Protein AF-0000000069127346 (afdb_homodimer)

Structure (mmCIF, N/CA/C/O backbone):
data_AF-0000000069127346-model_v1
#
loop_
_entity.id
_entity.type
_entity.pdbx_description
1 polymer Zgc:112496
#
loop_
_atom_site.group_PDB
_atom_site.id
_atom_site.type_symbol
_atom_site.label_atom_id
_atom_site.label_alt_id
_atom_site.label_comp_id
_atom_site.label_asym_id
_atom_site.label_entity_id
_atom_site.label_seq_id
_atom_site.pdbx_PDB_ins_code
_atom_site.Cartn_x
_atom_site.Cartn_y
_atom_site.Cartn_z
_atom_site.occupancy
_atom_site.B_iso_or_equiv
_atom_site.auth_seq_id
_atom_site.auth_comp_id
_atom_site.auth_asym_id
_atom_site.auth_atom_id
_atom_site.pdbx_PDB_model_num
ATOM 1 N N . MET A 1 1 ? 21.656 -9.945 -5.523 1 47.41 1 MET A N 1
ATOM 2 C CA . MET A 1 1 ? 21.469 -11.375 -5.758 1 47.41 1 MET A CA 1
ATOM 3 C C . MET A 1 1 ? 20.938 -11.625 -7.16 1 47.41 1 MET A C 1
ATOM 5 O O . MET A 1 1 ? 20.266 -10.773 -7.734 1 47.41 1 MET A O 1
ATOM 9 N N . SER A 1 2 ? 21.547 -12.586 -7.918 1 61.97 2 SER A N 1
ATOM 10 C CA . SER A 1 2 ? 21.156 -12.969 -9.273 1 61.97 2 SER A CA 1
ATOM 11 C C . SER A 1 2 ? 19.672 -13.289 -9.352 1 61.97 2 SER A C 1
ATOM 13 O O . SER A 1 2 ? 19.078 -13.742 -8.367 1 61.97 2 SER A O 1
ATOM 15 N N . SER A 1 3 ? 18.875 -12.82 -10.391 1 85.38 3 SER A N 1
ATOM 16 C CA . SER A 1 3 ? 17.438 -12.984 -10.609 1 85.38 3 SER A CA 1
ATOM 17 C C . SER A 1 3 ? 17.078 -14.453 -10.742 1 85.38 3 SER A C 1
ATOM 19 O O . SER A 1 3 ? 17.734 -15.203 -11.469 1 85.38 3 SER A O 1
ATOM 21 N N . LEU A 1 4 ? 16.328 -15.016 -9.828 1 92.06 4 LEU A N 1
ATOM 22 C CA . LEU A 1 4 ? 15.844 -16.391 -9.922 1 92.06 4 LEU A CA 1
ATOM 23 C C . LEU A 1 4 ? 15.242 -16.672 -11.289 1 92.06 4 LEU A C 1
ATOM 25 O O . LEU A 1 4 ? 15.398 -17.766 -11.836 1 92.06 4 LEU A O 1
ATOM 29 N N . PHE A 1 5 ? 14.703 -15.727 -11.891 1 94.19 5 PHE A N 1
ATOM 30 C CA . PHE A 1 5 ? 13.992 -15.914 -13.148 1 94.19 5 PHE A CA 1
ATOM 31 C C . PHE A 1 5 ? 14.961 -16.328 -14.258 1 94.19 5 PHE A C 1
ATOM 33 O O . PHE A 1 5 ? 14.594 -17.094 -15.148 1 94.19 5 PHE A O 1
ATOM 40 N N . ALA A 1 6 ? 16.172 -15.859 -14.18 1 91.12 6 ALA A N 1
ATOM 41 C CA . ALA A 1 6 ? 17.172 -16.156 -15.203 1 91.12 6 ALA A CA 1
ATOM 42 C C . ALA A 1 6 ? 17.766 -17.547 -15 1 91.12 6 ALA A C 1
ATOM 44 O O . ALA A 1 6 ? 18.453 -18.062 -15.891 1 91.12 6 ALA A O 1
ATOM 45 N N . CYS A 1 7 ? 17.516 -18.141 -13.906 1 92.44 7 CYS A N 1
ATOM 46 C CA . CYS A 1 7 ? 18.094 -19.438 -13.57 1 92.44 7 CYS A CA 1
ATOM 47 C C . CYS A 1 7 ? 17.344 -20.562 -14.281 1 92.44 7 CYS A C 1
ATOM 49 O O . CYS A 1 7 ? 16.109 -20.656 -14.172 1 92.44 7 CYS A O 1
ATOM 51 N N . GLU A 1 8 ? 18.016 -21.391 -14.961 1 93.12 8 GLU A N 1
ATOM 52 C CA . GLU A 1 8 ? 17.406 -22.484 -15.703 1 93.12 8 GLU A CA 1
ATOM 53 C C . GLU A 1 8 ? 17.5 -23.812 -14.938 1 93.12 8 GLU A C 1
ATOM 55 O O . GLU A 1 8 ? 17 -24.828 -15.398 1 93.12 8 GLU A O 1
ATOM 60 N N . ASP A 1 9 ? 18.094 -23.828 -13.812 1 93.75 9 ASP A N 1
ATOM 61 C CA . ASP A 1 9 ? 18.297 -25.031 -13.008 1 93.75 9 ASP A CA 1
ATOM 62 C C . ASP A 1 9 ? 17.094 -25.297 -12.102 1 93.75 9 ASP A C 1
ATOM 64 O O . ASP A 1 9 ? 16.875 -24.578 -11.133 1 93.75 9 ASP A O 1
ATOM 68 N N . PRO A 1 10 ? 16.391 -26.406 -12.336 1 96.25 10 PRO A N 1
ATOM 69 C CA . PRO A 1 10 ? 15.211 -26.703 -11.516 1 96.25 10 PRO A CA 1
ATOM 70 C C . PRO A 1 10 ? 15.547 -26.922 -10.047 1 96.25 10 PRO A C 1
ATOM 72 O O . PRO A 1 10 ? 14.727 -26.641 -9.172 1 96.25 10 PRO A O 1
ATOM 75 N N . ASP A 1 11 ? 16.781 -27.344 -9.82 1 95.06 11 ASP A N 1
ATOM 76 C CA . ASP A 1 11 ? 17.172 -27.594 -8.438 1 95.06 11 ASP A CA 1
ATOM 77 C C . ASP A 1 11 ? 17.172 -26.297 -7.629 1 95.06 11 ASP A C 1
ATOM 79 O O . ASP A 1 11 ? 16.797 -26.297 -6.457 1 95.06 11 ASP A O 1
ATOM 83 N N . ARG A 1 12 ? 17.672 -25.25 -8.227 1 94.31 12 ARG A N 1
ATOM 84 C CA . ARG A 1 12 ? 17.656 -23.969 -7.551 1 94.31 12 ARG A CA 1
ATOM 85 C C . ARG A 1 12 ? 16.234 -23.5 -7.277 1 94.31 12 ARG A C 1
ATOM 87 O O . ARG A 1 12 ? 15.922 -23.016 -6.188 1 94.31 12 ARG A O 1
ATOM 94 N N . TRP A 1 13 ? 15.336 -23.672 -8.211 1 96.5 13 TRP A N 1
ATOM 95 C CA . TRP A 1 13 ? 13.938 -23.312 -8.047 1 96.5 13 TRP A CA 1
ATOM 96 C C . TRP A 1 13 ? 13.289 -24.125 -6.93 1 96.5 13 TRP A C 1
ATOM 98 O O . TRP A 1 13 ? 12.539 -23.594 -6.113 1 96.5 13 TRP A O 1
ATOM 108 N N . ARG A 1 14 ? 13.586 -25.359 -6.918 1 96.31 14 ARG A N 1
ATOM 109 C CA . ARG A 1 14 ? 13.008 -26.234 -5.91 1 96.31 14 ARG A CA 1
ATOM 110 C C . ARG A 1 14 ? 13.484 -25.859 -4.512 1 96.31 14 ARG A C 1
ATOM 112 O O . ARG A 1 14 ? 12.711 -25.922 -3.549 1 96.31 14 ARG A O 1
ATOM 119 N N . ARG A 1 15 ? 14.742 -25.5 -4.371 1 93.88 15 ARG A N 1
ATOM 120 C CA . ARG A 1 15 ? 15.266 -25.062 -3.084 1 93.88 15 ARG A CA 1
ATOM 121 C C . ARG A 1 15 ? 14.523 -23.828 -2.594 1 93.88 15 ARG A C 1
ATOM 123 O O . ARG A 1 15 ? 14.195 -23.719 -1.41 1 93.88 15 ARG A O 1
ATOM 130 N N . VAL A 1 16 ? 14.281 -22.922 -3.498 1 94.88 16 VAL A N 1
ATOM 131 C CA . VAL A 1 16 ? 13.547 -21.703 -3.148 1 94.88 16 VAL A CA 1
ATOM 132 C C . VAL A 1 16 ? 12.125 -22.062 -2.746 1 94.88 16 VAL A C 1
ATOM 134 O O . VAL A 1 16 ? 11.602 -21.547 -1.75 1 94.88 16 VAL A O 1
ATOM 137 N N . TYR A 1 17 ? 11.484 -22.922 -3.545 1 95.94 17 TYR A N 1
ATOM 138 C CA . TYR A 1 17 ? 10.117 -23.359 -3.256 1 95.94 17 TYR A CA 1
ATOM 139 C C . TYR A 1 17 ? 10.023 -23.969 -1.863 1 95.94 17 TYR A C 1
ATOM 141 O O . TYR A 1 17 ? 9.062 -23.719 -1.135 1 95.94 17 TYR A O 1
ATOM 149 N N . ASP A 1 18 ? 11.039 -24.719 -1.495 1 94.31 18 ASP A N 1
ATOM 150 C CA . ASP A 1 18 ? 11.055 -25.422 -0.214 1 94.31 18 ASP A CA 1
ATOM 151 C C . ASP A 1 18 ? 11.156 -24.438 0.947 1 94.31 18 ASP A C 1
ATOM 153 O O . ASP A 1 18 ? 10.781 -24.75 2.076 1 94.31 18 ASP A O 1
ATOM 157 N N . GLN A 1 19 ? 11.641 -23.281 0.628 1 93.25 19 GLN A N 1
ATOM 158 C CA . GLN A 1 19 ? 11.828 -22.266 1.674 1 93.25 19 GLN A CA 1
ATOM 159 C C . GLN A 1 19 ? 10.672 -21.281 1.689 1 93.25 19 GLN A C 1
ATOM 161 O O . GLN A 1 19 ? 10.695 -20.297 2.445 1 93.25 19 GLN A O 1
ATOM 166 N N . TYR A 1 20 ? 9.656 -21.484 0.905 1 94.5 20 TYR A N 1
ATOM 167 C CA . TYR A 1 20 ? 8.555 -20.547 0.73 1 94.5 20 TYR A CA 1
ATOM 168 C C . TYR A 1 20 ? 7.918 -20.188 2.07 1 94.5 20 TYR A C 1
ATOM 170 O O . TYR A 1 20 ? 7.773 -19.016 2.408 1 94.5 20 TYR A O 1
ATOM 178 N N . TRP A 1 21 ? 7.574 -21.203 2.855 1 92.56 21 TRP A N 1
ATOM 179 C CA . TRP A 1 21 ? 6.84 -20.969 4.098 1 92.56 21 TRP A CA 1
ATOM 180 C C . TRP A 1 21 ? 7.738 -20.312 5.141 1 92.56 21 TRP A C 1
ATOM 182 O O . TRP A 1 21 ? 7.266 -19.531 5.973 1 92.56 21 TRP A O 1
ATOM 192 N N . ASP A 1 22 ? 9.086 -20.531 5.117 1 90.44 22 ASP A N 1
ATOM 193 C CA . ASP A 1 22 ? 10.023 -19.812 5.973 1 90.44 22 ASP A CA 1
ATOM 194 C C . ASP A 1 22 ? 10.023 -18.312 5.656 1 90.44 22 ASP A C 1
ATOM 196 O O . ASP A 1 22 ? 10.086 -17.484 6.562 1 90.44 22 ASP A O 1
ATOM 200 N N . VAL A 1 23 ? 9.969 -18.078 4.387 1 90.31 23 VAL A N 1
ATOM 201 C CA . VAL A 1 23 ? 9.961 -16.688 3.951 1 90.31 23 VAL A CA 1
ATOM 202 C C . VAL A 1 23 ? 8.664 -16.016 4.387 1 90.31 23 VAL A C 1
ATOM 204 O O . VAL A 1 23 ? 8.672 -14.867 4.852 1 90.31 23 VAL A O 1
ATOM 207 N N . VAL A 1 24 ? 7.504 -16.734 4.258 1 89.44 24 VAL A N 1
ATOM 208 C CA . VAL A 1 24 ? 6.211 -16.219 4.699 1 89.44 24 VAL A CA 1
ATOM 209 C C . VAL A 1 24 ? 6.27 -15.898 6.191 1 89.44 24 VAL A C 1
ATOM 211 O O . VAL A 1 24 ? 5.789 -14.852 6.629 1 89.44 24 VAL A O 1
ATOM 214 N N . GLU A 1 25 ? 6.828 -16.781 6.934 1 85.25 25 GLU A N 1
ATOM 215 C CA . GLU A 1 25 ? 6.949 -16.594 8.375 1 85.25 25 GLU A CA 1
ATOM 216 C C . GLU A 1 25 ? 7.805 -15.367 8.695 1 85.25 25 GLU A C 1
ATOM 218 O O . GLU A 1 25 ? 7.469 -14.586 9.586 1 85.25 25 GLU A O 1
ATOM 223 N N . ALA A 1 26 ? 8.938 -15.258 8.047 1 84.25 26 ALA A N 1
ATOM 224 C CA . ALA A 1 26 ? 9.828 -14.125 8.273 1 84.25 26 ALA A CA 1
ATOM 225 C C . ALA A 1 26 ? 9.125 -12.805 7.941 1 84.25 26 ALA A C 1
ATOM 227 O O . ALA A 1 26 ? 9.25 -11.828 8.68 1 84.25 26 ALA A O 1
ATOM 228 N N . LYS A 1 27 ? 8.43 -12.812 6.844 1 82.56 27 LYS A N 1
ATOM 229 C CA . LYS A 1 27 ? 7.691 -11.617 6.453 1 82.56 27 LYS A CA 1
ATOM 230 C C . LYS A 1 27 ? 6.633 -11.258 7.492 1 82.56 27 LYS A C 1
ATOM 232 O O . LYS A 1 27 ? 6.43 -10.086 7.797 1 82.56 27 LYS A O 1
ATOM 237 N N . SER A 1 28 ? 5.91 -12.289 7.953 1 80.62 28 SER A N 1
ATOM 238 C CA . SER A 1 28 ? 4.879 -12.086 8.969 1 80.62 28 SER A CA 1
ATOM 239 C C . SER A 1 28 ? 5.461 -11.461 10.227 1 80.62 28 SER A C 1
ATOM 241 O O . SER A 1 28 ? 4.84 -10.594 10.844 1 80.62 28 SER A O 1
ATOM 243 N N . ALA A 1 29 ? 6.617 -11.875 10.594 1 77.62 29 ALA A N 1
ATOM 244 C CA . ALA A 1 29 ? 7.281 -11.352 11.789 1 77.62 29 ALA A CA 1
ATOM 245 C C . ALA A 1 29 ? 7.633 -9.875 11.625 1 77.62 29 ALA A C 1
ATOM 247 O O . ALA A 1 29 ? 7.488 -9.086 12.562 1 77.62 29 ALA A O 1
ATOM 248 N N . VAL A 1 30 ? 8.086 -9.562 10.453 1 73.94 30 VAL A N 1
ATOM 249 C CA . VAL A 1 30 ? 8.461 -8.18 10.172 1 73.94 30 VAL A CA 1
ATOM 250 C C . VAL A 1 30 ? 7.223 -7.293 10.172 1 73.94 30 VAL A C 1
ATOM 252 O O . VAL A 1 30 ? 7.25 -6.172 10.68 1 73.94 30 VAL A O 1
ATOM 255 N N . LYS A 1 31 ? 6.148 -7.73 9.539 1 71.62 31 LYS A N 1
ATOM 256 C CA . LYS A 1 31 ? 4.898 -6.973 9.492 1 71.62 31 LYS A CA 1
ATOM 257 C C . LYS A 1 31 ? 4.348 -6.73 10.891 1 71.62 31 LYS A C 1
ATOM 259 O O . LYS A 1 31 ? 3.803 -5.66 11.172 1 71.62 31 LYS A O 1
ATOM 264 N N . GLY A 1 32 ? 4.395 -7.711 11.719 1 67.38 32 GLY A N 1
ATOM 265 C CA . GLY A 1 32 ? 3.959 -7.566 13.094 1 67.38 32 GLY A CA 1
ATOM 266 C C . GLY A 1 32 ? 4.734 -6.504 13.852 1 67.38 32 GLY A C 1
ATOM 267 O O . GLY A 1 32 ? 4.152 -5.723 14.609 1 67.38 32 GLY A O 1
ATOM 268 N N . LYS A 1 33 ? 5.984 -6.418 13.594 1 66.12 33 LYS A N 1
ATOM 269 C CA . LYS A 1 33 ? 6.828 -5.441 14.273 1 66.12 33 LYS A CA 1
ATOM 270 C C . LYS A 1 33 ? 6.527 -4.023 13.797 1 66.12 33 LYS A C 1
ATOM 272 O O . LYS A 1 33 ? 6.547 -3.08 14.586 1 66.12 33 LYS A O 1
ATOM 277 N N . LYS A 1 34 ? 6.152 -3.951 12.57 1 65.81 34 LYS A N 1
ATOM 278 C CA . LYS A 1 34 ? 5.883 -2.637 11.992 1 65.81 34 LYS A CA 1
ATOM 279 C C . LYS A 1 34 ? 4.559 -2.074 12.492 1 65.81 34 LYS A C 1
ATOM 281 O O . LYS A 1 34 ? 4.414 -0.862 12.656 1 65.81 34 LYS A O 1
ATOM 286 N N . SER A 1 35 ? 3.602 -2.926 12.672 1 65.69 35 SER A N 1
ATOM 287 C CA . SER A 1 35 ? 2.303 -2.482 13.172 1 65.69 35 SER A CA 1
ATOM 288 C C . SER A 1 35 ? 2.434 -1.812 14.531 1 65.69 35 SER A C 1
ATOM 290 O O . SER A 1 35 ? 1.757 -0.82 14.812 1 65.69 35 SER A O 1
ATOM 292 N N . GLY A 1 36 ? 3.307 -2.234 15.281 1 69.56 36 GLY A N 1
ATOM 293 C CA . GLY A 1 36 ? 3.525 -1.641 16.594 1 69.56 36 GLY A CA 1
ATOM 294 C C . GLY A 1 36 ? 4.242 -0.306 16.531 1 69.56 36 GLY A C 1
ATOM 295 O O . GLY A 1 36 ? 4.266 0.439 17.516 1 69.56 36 GLY A O 1
ATOM 296 N N . LYS A 1 37 ? 4.609 0.081 15.352 1 78.31 37 LYS A N 1
ATOM 297 C CA . LYS A 1 37 ? 5.438 1.278 15.242 1 78.31 37 LYS A CA 1
ATOM 298 C C . LYS A 1 37 ? 4.609 2.48 14.797 1 78.31 37 LYS A C 1
ATOM 300 O O . LYS A 1 37 ? 5.102 3.611 14.797 1 78.31 37 LYS A O 1
ATOM 305 N N . LEU A 1 38 ? 3.381 2.287 14.531 1 83.19 38 LEU A N 1
ATOM 306 C CA . LEU A 1 38 ? 2.598 3.381 13.969 1 83.19 38 LEU A CA 1
ATOM 307 C C . LEU A 1 38 ? 2.475 4.531 14.961 1 83.19 38 LEU A C 1
ATOM 309 O O . LEU A 1 38 ? 2.738 5.684 14.617 1 83.19 38 LEU A O 1
ATOM 313 N N . GLN A 1 39 ? 2.162 4.168 16.188 1 86.31 39 GLN A N 1
ATOM 314 C CA . GLN A 1 39 ? 1.905 5.199 17.188 1 86.31 39 GLN A CA 1
ATOM 315 C C . GLN A 1 39 ? 3.166 6.008 17.484 1 86.31 39 GLN A C 1
ATOM 317 O O . GLN A 1 39 ? 3.148 7.238 17.422 1 86.31 39 GLN A O 1
ATOM 322 N N . PRO A 1 40 ? 4.289 5.395 17.781 1 89.56 40 PRO A N 1
ATOM 323 C CA . PRO A 1 40 ? 5.496 6.184 18.047 1 89.56 40 PRO A CA 1
ATOM 324 C C . PRO A 1 40 ? 5.965 6.969 16.812 1 89.56 40 PRO A C 1
ATOM 326 O O . PRO A 1 40 ? 6.445 8.094 16.953 1 89.56 40 PRO A O 1
ATOM 329 N N . LEU A 1 41 ? 5.832 6.461 15.648 1 91 41 LEU A N 1
ATOM 330 C CA . LEU A 1 41 ? 6.223 7.156 14.43 1 91 41 LEU A CA 1
ATOM 331 C C . LEU A 1 41 ? 5.312 8.352 14.172 1 91 41 LEU A C 1
ATOM 333 O O . LEU A 1 41 ? 5.777 9.406 13.727 1 91 41 LEU A O 1
ATOM 337 N N . GLU A 1 42 ? 4.031 8.062 14.445 1 91.81 42 GLU A N 1
ATOM 338 C CA . GLU A 1 42 ? 3.08 9.156 14.297 1 91.81 42 GLU A CA 1
ATOM 339 C C . GLU A 1 42 ? 3.412 10.305 15.25 1 91.81 42 GLU A C 1
ATOM 341 O O . GLU A 1 42 ? 3.393 11.477 14.852 1 91.81 42 GLU A O 1
ATOM 346 N N . LYS A 1 43 ? 3.676 10.016 16.5 1 93.06 43 LYS A N 1
ATOM 347 C CA . LYS A 1 43 ? 4.059 11.031 17.484 1 93.06 43 LYS A CA 1
ATOM 348 C C . LYS A 1 43 ? 5.348 11.734 17.078 1 93.06 43 LYS A C 1
ATOM 350 O O . LYS A 1 43 ? 5.457 12.961 17.188 1 93.06 43 LYS A O 1
ATOM 355 N N . TRP A 1 44 ? 6.301 11.023 16.656 1 95.75 44 TRP A N 1
ATOM 356 C CA . TRP A 1 44 ? 7.559 11.594 16.188 1 95.75 44 TRP A CA 1
ATOM 357 C C . TRP A 1 44 ? 7.316 12.578 15.055 1 95.75 44 TRP A C 1
ATOM 359 O O . TRP A 1 44 ? 7.793 13.719 15.102 1 95.75 44 TRP A O 1
ATOM 369 N N . TYR A 1 45 ? 6.512 12.227 14.031 1 96.25 45 TYR A N 1
ATOM 370 C CA . TYR A 1 45 ? 6.312 13.055 12.852 1 96.25 45 TYR A CA 1
ATOM 371 C C . TYR A 1 45 ? 5.512 14.305 13.195 1 96.25 45 TYR A C 1
ATOM 373 O O . TYR A 1 45 ? 5.809 15.398 12.703 1 96.25 45 TYR A O 1
ATOM 381 N N . GLN A 1 46 ? 4.504 14.062 14.031 1 94.06 46 GLN A N 1
ATOM 382 C CA . GLN A 1 46 ? 3.574 15.156 14.266 1 94.06 46 GLN A CA 1
ATOM 383 C C . GLN A 1 46 ? 4.125 16.125 15.305 1 94.06 46 GLN A C 1
ATOM 385 O O . GLN A 1 46 ? 3.75 17.297 15.328 1 94.06 46 GLN A O 1
ATOM 390 N N . GLU A 1 47 ? 5.031 15.648 16.172 1 94.44 47 GLU A N 1
ATOM 391 C CA . GLU A 1 47 ? 5.414 16.484 17.312 1 94.44 47 GLU A CA 1
ATOM 392 C C . GLU A 1 47 ? 6.926 16.672 17.375 1 94.44 47 GLU A C 1
ATOM 394 O O . GLU A 1 47 ? 7.414 17.797 17.422 1 94.44 47 GLU A O 1
ATOM 399 N N . GLN A 1 48 ? 7.695 15.68 17.281 1 95.31 48 GLN A N 1
ATOM 400 C CA . GLN A 1 48 ? 9.133 15.75 17.531 1 95.31 48 GLN A CA 1
ATOM 401 C C . GLN A 1 48 ? 9.867 16.359 16.344 1 95.31 48 GLN A C 1
ATOM 403 O O . GLN A 1 48 ? 10.727 17.234 16.531 1 95.31 48 GLN A O 1
ATOM 408 N N . LEU A 1 49 ? 9.531 15.906 15.18 1 97.12 49 LEU A N 1
ATOM 409 C CA . LEU A 1 49 ? 10.242 16.391 14 1 97.12 49 LEU A CA 1
ATOM 410 C C . LEU A 1 49 ? 10.008 17.891 13.805 1 97.12 49 LEU A C 1
ATOM 412 O O . LEU A 1 49 ? 10.961 18.641 13.578 1 97.12 49 LEU A O 1
ATOM 416 N N . PRO A 1 50 ? 8.758 18.328 13.852 1 96.06 50 PRO A N 1
ATOM 417 C CA . PRO A 1 50 ? 8.531 19.781 13.734 1 96.06 50 PRO A CA 1
ATOM 418 C C . PRO A 1 50 ? 9.305 20.578 14.781 1 96.06 50 PRO A C 1
ATOM 420 O O . PRO A 1 50 ? 9.844 21.641 14.469 1 96.06 50 PRO A O 1
ATOM 423 N N . ALA A 1 51 ? 9.336 20.078 15.984 1 95.81 51 ALA A N 1
ATOM 424 C CA . ALA A 1 51 ? 10.07 20.75 17.047 1 95.81 51 ALA A CA 1
ATOM 425 C C . ALA A 1 51 ? 11.555 20.812 16.734 1 95.81 51 ALA A C 1
ATOM 427 O O . ALA A 1 51 ? 12.203 21.828 16.984 1 95.81 51 ALA A O 1
ATOM 428 N N . LEU A 1 52 ? 12.109 19.766 16.203 1 95.19 52 LEU A N 1
ATOM 429 C CA . LEU A 1 52 ? 13.516 19.703 15.82 1 95.19 52 LEU A CA 1
ATOM 430 C C . LEU A 1 52 ? 13.82 20.703 14.711 1 95.19 52 LEU A C 1
ATOM 432 O O . LEU A 1 52 ? 14.797 21.469 14.805 1 95.19 52 LEU A O 1
ATOM 436 N N . ILE A 1 53 ? 12.984 20.75 13.711 1 95.88 53 ILE A N 1
ATOM 437 C CA . ILE A 1 53 ? 13.188 21.641 12.578 1 95.88 53 ILE A CA 1
ATOM 438 C C . ILE A 1 53 ? 13.102 23.094 13.047 1 95.88 53 ILE A C 1
ATOM 440 O O . ILE A 1 53 ? 13.93 23.922 12.664 1 95.88 53 ILE A O 1
ATOM 444 N N . SER A 1 54 ? 12.148 23.375 13.922 1 94.94 54 SER A N 1
ATOM 445 C CA . SER A 1 54 ? 11.93 24.734 14.406 1 94.94 54 SER A CA 1
ATOM 446 C C . SER A 1 54 ? 13.047 25.188 15.336 1 94.94 54 SER A C 1
ATOM 448 O O . SER A 1 54 ? 13.266 26.375 15.516 1 94.94 54 SER A O 1
ATOM 450 N N . SER A 1 55 ? 13.734 24.312 15.977 1 96.25 55 SER A N 1
ATOM 451 C CA . SER A 1 55 ? 14.797 24.656 16.922 1 96.25 55 SER A CA 1
ATOM 452 C C . SER A 1 55 ? 16.078 25.047 16.188 1 96.25 55 SER A C 1
ATOM 454 O O . SER A 1 55 ? 16.984 25.641 16.797 1 96.25 55 SER A O 1
ATOM 456 N N . ARG A 1 56 ? 16.109 24.828 14.953 1 95.56 56 ARG A N 1
ATOM 457 C CA . ARG A 1 56 ? 17.297 25.156 14.164 1 95.56 56 ARG A CA 1
ATOM 458 C C . ARG A 1 56 ? 17.25 26.609 13.703 1 95.56 56 ARG A C 1
ATOM 460 O O . ARG A 1 56 ? 16.188 27.203 13.594 1 95.56 56 ARG A O 1
ATOM 467 N N . SER A 1 57 ? 18.484 27.156 13.438 1 95.31 57 SER A N 1
ATOM 468 C CA . SER A 1 57 ? 18.562 28.516 12.922 1 95.31 57 SER A CA 1
ATOM 469 C C . SER A 1 57 ? 17.891 28.641 11.555 1 95.31 57 SER A C 1
ATOM 471 O O . SER A 1 57 ? 17.234 29.641 11.273 1 95.31 57 SER A O 1
ATOM 473 N N . GLU A 1 58 ? 18.188 27.594 10.789 1 95.56 58 GLU A N 1
ATOM 474 C CA . GLU A 1 58 ? 17.5 27.438 9.5 1 95.56 58 GLU A CA 1
ATOM 475 C C . GLU A 1 58 ? 16.766 26.109 9.422 1 95.56 58 GLU A C 1
ATOM 477 O O . GLU A 1 58 ? 17.25 25.094 9.922 1 95.56 58 GLU A O 1
ATOM 482 N N . ARG A 1 59 ? 15.664 26.234 8.75 1 95.62 59 ARG A N 1
ATOM 483 C CA . ARG A 1 59 ? 14.883 25 8.641 1 95.62 59 ARG A CA 1
ATOM 484 C C . ARG A 1 59 ? 15.492 24.047 7.621 1 95.62 59 ARG A C 1
ATOM 486 O O . ARG A 1 59 ? 15.836 24.469 6.512 1 95.62 59 ARG A O 1
ATOM 493 N N . TYR A 1 60 ? 15.656 22.844 7.949 1 97.12 60 TYR A N 1
ATOM 494 C CA . TYR A 1 60 ? 16.047 21.734 7.082 1 97.12 60 TYR A CA 1
ATOM 495 C C . TYR A 1 60 ? 15.797 20.406 7.77 1 97.12 60 TYR A C 1
ATOM 497 O O . TYR A 1 60 ? 15.469 20.359 8.953 1 97.12 60 TYR A O 1
ATOM 505 N N . VAL A 1 61 ? 15.906 19.266 7.051 1 97.56 61 VAL A N 1
ATOM 506 C CA . VAL A 1 61 ? 15.875 17.938 7.637 1 97.56 61 VAL A CA 1
ATOM 507 C C . VAL A 1 61 ? 17.203 17.219 7.375 1 97.56 61 VAL A C 1
ATOM 509 O O . VAL A 1 61 ? 17.844 17.453 6.348 1 97.56 61 VAL A O 1
ATOM 512 N N . THR A 1 62 ? 17.594 16.406 8.32 1 96.81 62 THR A N 1
ATOM 513 C CA . THR A 1 62 ? 18.781 15.594 8.156 1 96.81 62 THR A CA 1
ATOM 514 C C . THR A 1 62 ? 18.453 14.289 7.441 1 96.81 62 THR A C 1
ATOM 516 O O . THR A 1 62 ? 17.281 13.938 7.289 1 96.81 62 THR A O 1
ATOM 519 N N . HIS A 1 63 ? 19.516 13.617 6.969 1 95.81 63 HIS A N 1
ATOM 520 C CA . HIS A 1 63 ? 19.344 12.352 6.27 1 95.81 63 HIS A CA 1
ATOM 521 C C . HIS A 1 63 ? 18.625 11.328 7.141 1 95.81 63 HIS A C 1
ATOM 523 O O . HIS A 1 63 ? 17.625 10.742 6.711 1 95.81 63 HIS A O 1
ATOM 529 N N . PRO A 1 64 ? 18.969 11.102 8.445 1 94 64 PRO A N 1
ATOM 530 C CA . PRO A 1 64 ? 18.234 10.148 9.273 1 94 64 PRO A CA 1
ATOM 531 C C . PRO A 1 64 ? 16.766 10.555 9.469 1 94 64 PRO A C 1
ATOM 533 O O . PRO A 1 64 ? 15.891 9.688 9.547 1 94 64 PRO A O 1
ATOM 536 N N . GLU A 1 65 ? 16.547 11.852 9.547 1 94.94 65 GLU A N 1
ATOM 537 C CA . GLU A 1 65 ? 15.188 12.344 9.703 1 94.94 65 GLU A CA 1
ATOM 538 C C . GLU A 1 65 ? 14.352 12.047 8.461 1 94.94 65 GLU A C 1
ATOM 540 O O . GLU A 1 65 ? 13.18 11.672 8.57 1 94.94 65 GLU A O 1
ATOM 545 N N . LEU A 1 66 ? 14.938 12.258 7.312 1 96.12 66 LEU A N 1
ATOM 546 C CA . LEU A 1 66 ? 14.234 11.977 6.066 1 96.12 66 LEU A CA 1
ATOM 547 C C . LEU A 1 66 ? 13.938 10.484 5.934 1 96.12 66 LEU A C 1
ATOM 549 O O . LEU A 1 66 ? 12.844 10.102 5.492 1 96.12 66 LEU A O 1
ATOM 553 N N . VAL A 1 67 ? 14.828 9.633 6.297 1 91.75 67 VAL A N 1
ATOM 554 C CA . VAL A 1 67 ? 14.648 8.188 6.262 1 91.75 67 VAL A CA 1
ATOM 555 C C . VAL A 1 67 ? 13.508 7.781 7.199 1 91.75 67 VAL A C 1
ATOM 557 O O . VAL A 1 67 ? 12.648 6.988 6.828 1 91.75 67 VAL A O 1
ATOM 560 N N . LYS A 1 68 ? 13.516 8.359 8.375 1 91.56 68 LYS A N 1
ATOM 561 C CA . LYS A 1 68 ? 12.477 8.062 9.359 1 91.56 68 LYS A CA 1
ATOM 562 C C . LYS A 1 68 ? 11.117 8.562 8.883 1 91.56 68 LYS A C 1
ATOM 564 O O . LYS A 1 68 ? 10.086 7.93 9.133 1 91.56 68 LYS A O 1
ATOM 569 N N . LEU A 1 69 ? 11.141 9.695 8.242 1 94.88 69 LEU A N 1
ATOM 570 C CA . LEU A 1 69 ? 9.914 10.242 7.68 1 94.88 69 LEU A CA 1
ATOM 571 C C . LEU A 1 69 ? 9.328 9.297 6.637 1 94.88 69 LEU A C 1
ATOM 573 O O . LEU A 1 69 ? 8.117 9.078 6.605 1 94.88 69 LEU A O 1
ATOM 577 N N . MET A 1 70 ? 10.133 8.75 5.805 1 89.19 70 MET A N 1
ATOM 578 C CA . MET A 1 70 ? 9.672 7.773 4.82 1 89.19 70 MET A CA 1
ATOM 579 C C . MET A 1 70 ? 9.086 6.547 5.508 1 89.19 70 MET A C 1
ATOM 581 O O . MET A 1 70 ? 8.039 6.043 5.102 1 89.19 70 MET A O 1
ATOM 585 N N . GLU A 1 71 ? 9.75 6.07 6.488 1 84.44 71 GLU A N 1
ATOM 586 C CA . GLU A 1 71 ? 9.227 4.941 7.254 1 84.44 71 GLU A CA 1
ATOM 587 C C . GLU A 1 71 ? 7.836 5.246 7.801 1 84.44 71 GLU A C 1
ATOM 589 O O . GLU A 1 71 ? 6.938 4.406 7.734 1 84.44 71 GLU A O 1
ATOM 594 N N . TRP A 1 72 ? 7.707 6.457 8.375 1 89.25 72 TRP A N 1
ATOM 595 C CA . TRP A 1 72 ? 6.422 6.906 8.898 1 89.25 72 TRP A CA 1
ATOM 596 C C . TRP A 1 72 ? 5.352 6.883 7.816 1 89.25 72 TRP A C 1
ATOM 598 O O . TRP A 1 72 ? 4.27 6.324 8.016 1 89.25 72 TRP A O 1
ATOM 608 N N . LYS A 1 73 ? 5.656 7.484 6.707 1 87.62 73 LYS A N 1
ATOM 609 C CA . LYS A 1 73 ? 4.703 7.609 5.609 1 87.62 73 LYS A CA 1
ATOM 610 C C . LYS A 1 73 ? 4.223 6.242 5.137 1 87.62 73 LYS A C 1
ATOM 612 O O . LYS A 1 73 ? 3.025 6.039 4.922 1 87.62 73 LYS A O 1
ATOM 617 N N . LEU A 1 74 ? 5.117 5.336 5.035 1 79.06 74 LEU A N 1
ATOM 618 C CA . LEU A 1 74 ? 4.797 4 4.551 1 79.06 74 LEU A CA 1
ATOM 619 C C . LEU A 1 74 ? 4 3.219 5.59 1 79.06 74 LEU A C 1
ATOM 621 O O . LEU A 1 74 ? 3.141 2.406 5.242 1 79.06 74 LEU A O 1
ATOM 625 N N . THR A 1 75 ? 4.352 3.393 6.805 1 78.06 75 THR A N 1
ATOM 626 C CA . THR A 1 75 ? 3.645 2.715 7.887 1 78.06 75 THR A CA 1
ATOM 627 C C . THR A 1 75 ? 2.213 3.23 8.008 1 78.06 75 THR A C 1
ATOM 629 O O . THR A 1 75 ? 1.297 2.465 8.312 1 78.06 75 THR A O 1
ATOM 632 N N . ARG A 1 76 ? 2.166 4.543 7.828 1 76.25 76 ARG A N 1
ATOM 633 C CA . ARG A 1 76 ? 0.865 5.195 7.945 1 76.25 76 ARG A CA 1
ATOM 634 C C . ARG A 1 76 ? -0.072 4.746 6.828 1 76.25 76 ARG A C 1
ATOM 636 O O . ARG A 1 76 ? -1.289 4.688 7.02 1 76.25 76 ARG A O 1
ATOM 643 N N . GLY A 1 77 ? 0.515 4.719 5.605 1 61.62 77 GLY A N 1
ATOM 644 C CA . GLY A 1 77 ? -0.255 4.469 4.398 1 61.62 77 GLY A CA 1
ATOM 645 C C . GLY A 1 77 ? -0.984 3.141 4.418 1 61.62 77 GLY A C 1
ATOM 646 O O . GLY A 1 77 ? -0.664 2.262 5.219 1 61.62 77 GLY A O 1
ATOM 647 N N . SER A 1 78 ? -2.221 3.16 3.76 1 55.28 78 SER A N 1
ATOM 648 C CA . SER A 1 78 ? -3.568 2.621 3.906 1 55.28 78 SER A CA 1
ATOM 649 C C . SER A 1 78 ? -3.664 1.208 3.34 1 55.28 78 SER A C 1
ATOM 651 O O . SER A 1 78 ? -2.914 0.846 2.432 1 55.28 78 SER A O 1
ATOM 653 N N . PHE A 1 79 ? -4.176 0.54 4.172 1 55.12 79 PHE A N 1
ATOM 654 C CA . PHE A 1 79 ? -5.211 -0.448 3.906 1 55.12 79 PHE A CA 1
ATOM 655 C C . PHE A 1 79 ? -6.312 0.145 3.035 1 55.12 79 PHE A C 1
ATOM 657 O O . PHE A 1 79 ? -6.812 1.238 3.314 1 55.12 79 PHE A O 1
ATOM 664 N N . ARG A 1 80 ? -6.324 -0.186 1.816 1 58.75 80 ARG A N 1
ATOM 665 C CA . ARG A 1 80 ? -7.402 0.271 0.947 1 58.75 80 ARG A CA 1
ATOM 666 C C . ARG A 1 80 ? -8.711 -0.428 1.29 1 58.75 80 ARG A C 1
ATOM 668 O O . ARG A 1 80 ? -9.164 -1.31 0.555 1 58.75 80 ARG A O 1
ATOM 675 N N . PRO A 1 81 ? -9.352 0.024 2.367 1 60.91 81 PRO A N 1
ATOM 676 C CA . PRO A 1 81 ? -10.617 -0.587 2.785 1 60.91 81 PRO A CA 1
ATOM 677 C C . PRO A 1 81 ? -11.719 -0.432 1.743 1 60.91 81 PRO A C 1
ATOM 679 O O . PRO A 1 81 ? -12.57 -1.313 1.604 1 60.91 81 PRO A O 1
ATOM 682 N N . ARG A 1 82 ? -11.594 0.55 0.966 1 65.25 82 ARG A N 1
ATOM 683 C CA . ARG A 1 82 ? -12.633 0.799 -0.03 1 65.25 82 ARG A CA 1
ATOM 684 C C . ARG A 1 82 ? -12.68 -0.324 -1.061 1 65.25 82 ARG A C 1
ATOM 686 O O . ARG A 1 82 ? -13.766 -0.742 -1.478 1 65.25 82 ARG A O 1
ATOM 693 N N . LEU A 1 83 ? -11.555 -0.772 -1.379 1 74.19 83 LEU A N 1
ATOM 694 C CA . LEU A 1 83 ? -11.484 -1.873 -2.334 1 74.19 83 LEU A CA 1
ATOM 695 C C . LEU A 1 83 ? -12.195 -3.109 -1.789 1 74.19 83 LEU A C 1
ATOM 697 O O . LEU A 1 83 ? -12.945 -3.768 -2.51 1 74.19 83 LEU A O 1
ATOM 701 N N . GLN A 1 84 ? -11.984 -3.342 -0.548 1 79.38 84 GLN A N 1
ATOM 702 C CA . GLN A 1 84 ? -12.602 -4.5 0.087 1 79.38 84 GLN A CA 1
ATOM 703 C C . GLN A 1 84 ? -14.117 -4.332 0.182 1 79.38 84 GLN A C 1
ATOM 705 O O . GLN A 1 84 ? -14.867 -5.289 -0.021 1 79.38 84 GLN A O 1
ATOM 710 N N . GLN A 1 85 ? -14.531 -3.178 0.458 1 77.31 85 GLN A N 1
ATOM 711 C CA . GLN A 1 85 ? -15.961 -2.898 0.567 1 77.31 85 GLN A CA 1
ATOM 712 C C . GLN A 1 85 ? -16.656 -3.039 -0.786 1 77.31 85 GLN A C 1
ATOM 714 O O . GLN A 1 85 ? -17.734 -3.613 -0.875 1 77.31 85 GLN A O 1
ATOM 719 N N . LEU A 1 86 ? -16.062 -2.51 -1.758 1 84.12 86 LEU A N 1
ATOM 720 C CA . LEU A 1 86 ? -16.609 -2.604 -3.107 1 84.12 86 LEU A CA 1
ATOM 721 C C . LEU A 1 86 ? -16.703 -4.059 -3.561 1 84.12 86 LEU A C 1
ATOM 723 O O . LEU A 1 86 ? -17.703 -4.473 -4.133 1 84.12 86 LEU A O 1
ATOM 727 N N . LEU A 1 87 ? -15.719 -4.797 -3.293 1 90.62 87 LEU A N 1
ATOM 728 C CA . LEU A 1 87 ? -15.719 -6.211 -3.643 1 90.62 87 LEU A CA 1
ATOM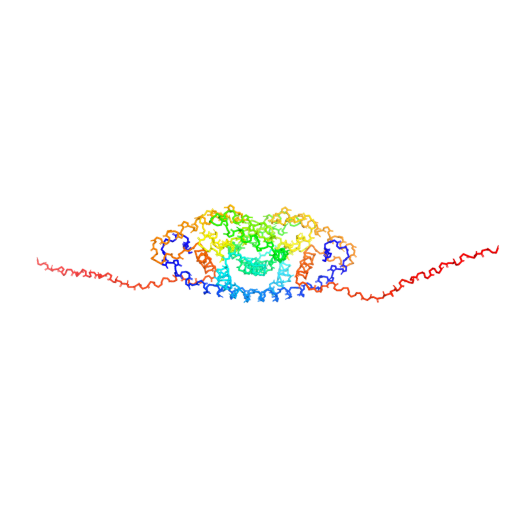 729 C C . LEU A 1 87 ?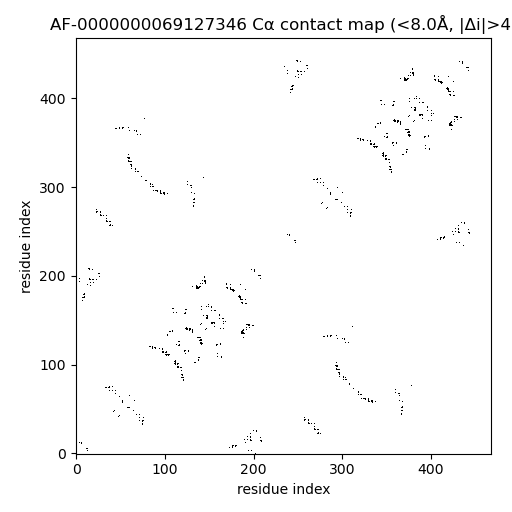 -16.812 -6.957 -2.893 1 90.62 87 LEU A C 1
ATOM 731 O O . LEU A 1 87 ? -17.531 -7.777 -3.477 1 90.62 87 LEU A O 1
ATOM 735 N N . ALA A 1 88 ? -16.984 -6.66 -1.679 1 88.25 88 ALA A N 1
ATOM 736 C CA . ALA A 1 88 ? -17.969 -7.328 -0.827 1 88.25 88 ALA A CA 1
ATOM 737 C C . ALA A 1 88 ? -19.391 -7.004 -1.269 1 88.25 88 ALA A C 1
ATOM 739 O O . ALA A 1 88 ? -20.328 -7.734 -0.946 1 88.25 88 ALA A O 1
ATOM 740 N N . SER A 1 89 ? -19.516 -6.008 -2.016 1 90.75 89 SER A N 1
ATOM 741 C CA . SER A 1 89 ? -20.844 -5.57 -2.428 1 90.75 89 SER A CA 1
ATOM 742 C C . SER A 1 89 ? -21.328 -6.359 -3.641 1 90.75 89 SER A C 1
ATOM 744 O O . SER A 1 89 ? -22.484 -6.23 -4.047 1 90.75 89 SER A O 1
ATOM 746 N N . ASN A 1 90 ? -20.469 -7.152 -4.199 1 93.88 90 ASN A N 1
ATOM 747 C CA . ASN A 1 90 ? -20.906 -8.016 -5.289 1 93.88 90 ASN A CA 1
ATOM 748 C C . ASN A 1 90 ? -21.984 -8.992 -4.824 1 93.88 90 ASN A C 1
ATOM 750 O O . ASN A 1 90 ? -21.922 -9.508 -3.705 1 93.88 90 ASN A O 1
ATOM 754 N N . ALA A 1 91 ? -22.953 -9.273 -5.75 1 95.56 91 ALA A N 1
ATOM 755 C CA . ALA A 1 91 ? -23.953 -10.297 -5.445 1 95.56 91 ALA A CA 1
ATOM 756 C C . ALA A 1 91 ? -23.328 -11.688 -5.473 1 95.56 91 ALA A C 1
ATOM 758 O O . ALA A 1 91 ? -22.516 -12 -6.355 1 95.56 91 ALA A O 1
ATOM 759 N N . ALA A 1 92 ? -23.734 -12.516 -4.539 1 95.19 92 ALA A N 1
ATOM 760 C CA . ALA A 1 92 ? -23.203 -13.867 -4.438 1 95.19 92 ALA A CA 1
ATOM 761 C C . ALA A 1 92 ? -23.406 -14.641 -5.738 1 95.19 92 ALA A C 1
ATOM 763 O O . ALA A 1 92 ? -22.5 -15.344 -6.199 1 95.19 92 ALA A O 1
ATOM 764 N N . ALA A 1 93 ? -24.562 -14.516 -6.301 1 97.12 93 ALA A N 1
ATOM 765 C CA . ALA A 1 93 ? -24.875 -15.219 -7.543 1 97.12 93 ALA A CA 1
ATOM 766 C C . ALA A 1 93 ? -23.969 -14.75 -8.68 1 97.12 93 ALA A C 1
ATOM 768 O O . ALA A 1 93 ? -23.547 -15.555 -9.508 1 97.12 93 ALA A O 1
ATOM 769 N N . ALA A 1 94 ? -23.703 -13.492 -8.719 1 96.75 94 ALA A N 1
ATOM 770 C CA . ALA A 1 94 ? -22.844 -12.938 -9.758 1 96.75 94 ALA A CA 1
ATOM 771 C C . ALA A 1 94 ? -21.422 -13.469 -9.633 1 96.75 94 ALA A C 1
ATOM 773 O O . ALA A 1 94 ? -20.766 -13.758 -10.633 1 96.75 94 ALA A O 1
ATOM 774 N N . VAL A 1 95 ? -20.938 -13.586 -8.398 1 97.62 95 VAL A N 1
ATOM 775 C CA . VAL A 1 95 ? -19.594 -14.086 -8.141 1 97.62 95 VAL A CA 1
ATOM 776 C C . VAL A 1 95 ? -19.46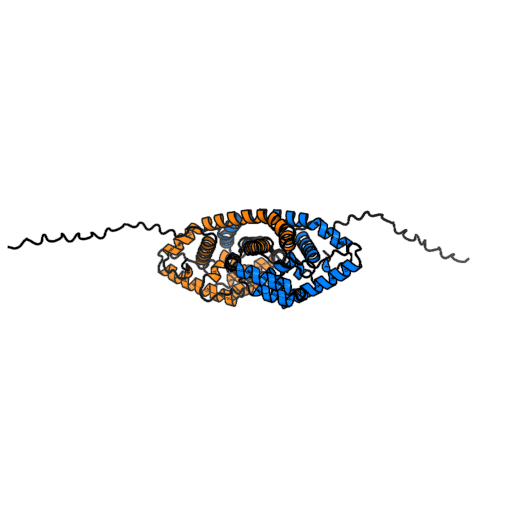9 -15.516 -8.656 1 97.62 95 VAL A C 1
ATOM 778 O O . VAL A 1 95 ? -18.5 -15.844 -9.359 1 97.62 95 VAL A O 1
ATOM 781 N N . GLU A 1 96 ? -20.422 -16.344 -8.32 1 97 96 GLU A N 1
ATOM 782 C CA . GLU A 1 96 ? -20.375 -17.75 -8.742 1 97 96 GLU A CA 1
ATOM 783 C C . GLU A 1 96 ? -20.5 -17.875 -10.258 1 97 96 GLU A C 1
ATOM 785 O O . GLU A 1 96 ? -19.781 -18.641 -10.883 1 97 96 GLU A O 1
ATOM 790 N N . LEU A 1 97 ? -21.391 -17.125 -10.82 1 97.31 97 LEU A N 1
ATOM 791 C CA . LEU A 1 97 ? -21.625 -17.172 -12.258 1 97.31 97 LEU A CA 1
ATOM 792 C C . LEU A 1 97 ? -20.375 -16.734 -13.023 1 97.31 97 LEU A C 1
ATOM 794 O O . LEU A 1 97 ? -19.938 -17.406 -13.961 1 97.31 97 LEU A O 1
ATOM 798 N N . CYS A 1 98 ? -19.828 -15.602 -12.656 1 97.5 98 CYS A N 1
ATOM 799 C CA . CYS A 1 98 ? -18.672 -15.039 -13.336 1 97.5 98 CYS A CA 1
ATOM 800 C C . CYS A 1 98 ? -17.469 -15.945 -13.195 1 97.5 98 CYS A C 1
ATOM 802 O O . CYS A 1 98 ? -16.719 -16.156 -14.164 1 97.5 98 CYS A O 1
ATOM 804 N N . SER A 1 99 ? -17.25 -16.438 -11.953 1 98.25 99 SER A N 1
ATOM 805 C CA . SER A 1 99 ? -16.078 -17.281 -11.734 1 98.25 99 SER A CA 1
ATOM 806 C C . SER A 1 99 ? -16.234 -18.609 -12.461 1 98.25 99 SER A C 1
ATOM 808 O O . SER A 1 99 ? -15.266 -19.125 -13.039 1 98.25 99 SER A O 1
ATOM 810 N N . ARG A 1 100 ? -17.391 -19.156 -12.484 1 97.94 100 ARG A N 1
ATOM 811 C CA . ARG A 1 100 ? -17.641 -20.391 -13.234 1 97.94 100 ARG A CA 1
ATOM 812 C C . ARG A 1 100 ? -17.359 -20.188 -14.719 1 97.94 100 ARG A C 1
ATOM 814 O O . ARG A 1 100 ? -16.688 -21.031 -15.344 1 97.94 100 ARG A O 1
ATOM 821 N N . LYS A 1 101 ? -17.906 -19.203 -15.219 1 98.38 101 LYS A N 1
ATOM 822 C CA . LYS A 1 101 ? -17.672 -18.906 -16.625 1 98.38 101 LYS A CA 1
ATOM 823 C C . LYS A 1 101 ? -16.188 -18.688 -16.906 1 98.38 101 LYS A C 1
ATOM 825 O O . LYS A 1 101 ? -15.656 -19.188 -17.906 1 98.38 101 LYS A O 1
ATOM 830 N N . ALA A 1 102 ? -15.516 -17.938 -16.047 1 98.5 102 ALA A N 1
ATOM 831 C CA . ALA A 1 102 ? -14.086 -17.672 -16.219 1 98.5 102 ALA A CA 1
ATOM 832 C C . ALA A 1 102 ? -13.289 -18.969 -16.266 1 98.5 102 ALA A C 1
ATOM 834 O O . ALA A 1 102 ? -12.453 -19.156 -17.156 1 98.5 102 ALA A O 1
ATOM 835 N N . PHE A 1 103 ? -13.586 -19.875 -15.352 1 98.19 103 PHE A N 1
ATOM 836 C CA . PHE A 1 103 ? -12.875 -21.141 -15.32 1 98.19 103 PHE A CA 1
ATOM 837 C C . PHE A 1 103 ? -13.18 -21.969 -16.562 1 98.19 103 PHE A C 1
ATOM 839 O O . PHE A 1 103 ? -12.32 -22.688 -17.062 1 98.19 103 PHE A O 1
ATOM 846 N N . SER A 1 104 ? -14.367 -21.828 -17.094 1 97.88 104 SER A N 1
ATOM 847 C CA . SER A 1 104 ? -14.758 -22.578 -18.281 1 97.88 104 SER A CA 1
ATOM 848 C C . SER A 1 104 ? -14.062 -22.047 -19.531 1 97.88 104 SER A C 1
ATOM 850 O O . SER A 1 104 ? -14 -22.75 -20.547 1 97.88 104 SER A O 1
ATOM 852 N N . LEU A 1 105 ? -13.547 -20.891 -19.484 1 98 105 LEU A N 1
ATOM 853 C CA . LEU A 1 105 ? -12.906 -20.25 -20.625 1 98 105 LEU A CA 1
ATOM 854 C C . LEU A 1 105 ? -11.453 -20.688 -20.75 1 98 105 LEU A C 1
ATOM 856 O O . LEU A 1 105 ? -10.82 -20.469 -21.781 1 98 105 LEU A O 1
ATOM 860 N N . LEU A 1 106 ? -10.922 -21.312 -19.703 1 96.38 106 LEU A N 1
ATOM 861 C CA . LEU A 1 106 ? -9.531 -21.766 -19.766 1 96.38 106 LEU A CA 1
ATOM 862 C C . LEU A 1 106 ? -9.359 -22.859 -20.812 1 96.38 106 LEU A C 1
ATOM 864 O O . LEU A 1 106 ? -10.258 -23.656 -21.031 1 96.38 106 LEU A O 1
ATOM 868 N N . PRO A 1 107 ? -8.297 -22.719 -21.625 1 96.31 107 PRO A N 1
ATOM 869 C CA . PRO A 1 107 ? -7 -22.125 -21.297 1 96.31 107 PRO A CA 1
ATOM 870 C C . PRO A 1 107 ? -6.859 -20.703 -21.844 1 96.31 107 PRO A C 1
ATOM 872 O O . PRO A 1 107 ? -5.758 -20.141 -21.859 1 96.31 107 PRO A O 1
ATOM 875 N N . ASP A 1 108 ? -7.941 -20.141 -22.312 1 97.62 108 ASP A N 1
ATOM 876 C CA . ASP A 1 108 ? -7.902 -18.75 -22.719 1 97.62 108 ASP A CA 1
ATOM 877 C C . ASP A 1 108 ? -7.914 -17.812 -21.516 1 97.62 108 ASP A C 1
ATOM 879 O O . ASP A 1 108 ? -8.961 -17.281 -21.141 1 97.62 108 ASP A O 1
ATOM 883 N N . VAL A 1 109 ? -6.738 -17.516 -21 1 97.69 109 VAL A N 1
ATOM 884 C CA . VAL A 1 109 ? -6.594 -16.781 -19.75 1 97.69 109 VAL A CA 1
ATOM 885 C C . VAL A 1 109 ? -7.023 -15.336 -19.953 1 97.69 109 VAL A C 1
ATOM 887 O O . VAL A 1 109 ? -7.594 -14.719 -19.047 1 97.69 109 VAL A O 1
ATOM 890 N N . ARG A 1 110 ? -6.781 -14.789 -21.141 1 96.75 110 ARG A N 1
ATOM 891 C CA . ARG A 1 110 ? -7.176 -13.414 -21.422 1 96.75 110 ARG A CA 1
ATOM 892 C C . ARG A 1 110 ? -8.68 -13.234 -21.281 1 96.75 110 ARG A C 1
ATOM 894 O O . ARG A 1 110 ? -9.141 -12.281 -20.625 1 96.75 110 ARG A O 1
ATOM 901 N N . ALA A 1 111 ? -9.438 -14.133 -21.812 1 97.81 111 ALA A N 1
ATOM 902 C CA . ALA A 1 111 ? -10.898 -14.086 -21.719 1 97.81 111 ALA A CA 1
ATOM 903 C C . ALA A 1 111 ? -11.359 -14.312 -20.281 1 97.81 111 ALA A C 1
ATOM 905 O O . ALA A 1 111 ? -12.336 -13.703 -19.828 1 97.81 111 ALA A O 1
ATOM 906 N N . ALA A 1 112 ? -10.695 -15.203 -19.594 1 98.31 112 ALA A N 1
ATOM 907 C CA . ALA A 1 112 ? -11.055 -15.508 -18.203 1 98.31 112 ALA A CA 1
ATOM 908 C C . ALA A 1 112 ? -10.844 -14.297 -17.297 1 98.31 112 ALA A C 1
ATOM 910 O O . ALA A 1 112 ? -11.68 -14 -16.453 1 98.31 112 ALA A O 1
ATOM 911 N N . ILE A 1 113 ? -9.695 -13.609 -17.516 1 98.19 113 ILE A N 1
ATOM 912 C CA . ILE A 1 113 ? -9.391 -12.406 -16.766 1 98.19 113 ILE A CA 1
ATOM 913 C C . ILE A 1 113 ? -10.461 -11.344 -17.016 1 98.19 113 ILE A C 1
ATOM 915 O O . ILE A 1 113 ? -10.945 -10.703 -16.094 1 98.19 113 ILE A O 1
ATOM 919 N N . ALA A 1 114 ? -10.82 -11.188 -18.25 1 97.06 114 ALA A N 1
ATOM 920 C CA . ALA A 1 114 ? -11.844 -10.211 -18.609 1 97.06 114 ALA A CA 1
ATOM 921 C C . ALA A 1 114 ? -13.172 -10.523 -17.953 1 97.06 114 ALA A C 1
ATOM 923 O O . ALA A 1 114 ? -13.875 -9.625 -17.484 1 97.06 114 ALA A O 1
ATOM 924 N N . GLU A 1 115 ? -13.539 -11.773 -17.922 1 97.88 115 GLU A N 1
ATOM 925 C CA . GLU A 1 115 ? -14.797 -12.203 -17.312 1 97.88 115 GLU A CA 1
ATOM 926 C C . GLU A 1 115 ? -14.828 -11.875 -15.828 1 97.88 115 GLU A C 1
ATOM 928 O O . GLU A 1 115 ? -15.812 -11.328 -15.328 1 97.88 115 GLU A O 1
ATOM 933 N N . LEU A 1 116 ? -13.766 -12.227 -15.117 1 98.06 116 LEU A N 1
ATOM 934 C CA . LEU A 1 116 ? -13.711 -11.977 -13.688 1 98.06 116 LEU A CA 1
ATOM 935 C C . LEU A 1 116 ? -13.672 -10.477 -13.398 1 98.06 116 LEU A C 1
ATOM 937 O O . LEU A 1 116 ? -14.188 -10.023 -12.375 1 98.06 116 LEU A O 1
ATOM 941 N N . SER A 1 117 ? -13.062 -9.742 -14.344 1 95.62 117 SER A N 1
ATOM 942 C CA . SER A 1 117 ? -12.875 -8.305 -14.148 1 95.62 117 SER A CA 1
ATOM 943 C C . SER A 1 117 ? -14.188 -7.551 -14.305 1 95.62 117 SER A C 1
ATOM 945 O O . SER A 1 117 ? -14.242 -6.336 -14.094 1 95.62 117 SER A O 1
ATOM 947 N N . ALA A 1 118 ? -15.273 -8.242 -14.609 1 95.38 118 ALA A N 1
ATOM 948 C CA . ALA A 1 118 ? -16.609 -7.645 -14.648 1 95.38 118 ALA A CA 1
ATOM 949 C C . ALA A 1 118 ? -17.141 -7.406 -13.242 1 95.38 118 ALA A C 1
ATOM 951 O O . ALA A 1 118 ? -18.062 -6.609 -13.047 1 95.38 118 ALA A O 1
ATOM 952 N N . LEU A 1 119 ? -16.609 -8.141 -12.273 1 95.38 119 LEU A N 1
ATOM 953 C CA . LEU A 1 119 ? -17.016 -7.973 -10.883 1 95.38 119 LEU A CA 1
ATOM 954 C C . LEU A 1 119 ? -16.422 -6.688 -10.305 1 95.38 119 LEU A C 1
ATOM 956 O O . LEU A 1 119 ? -15.336 -6.266 -10.688 1 95.38 119 LEU A O 1
ATOM 960 N N . LYS A 1 120 ? -17.125 -6.129 -9.391 1 92.38 120 LYS A N 1
ATOM 961 C CA . LYS A 1 120 ? -16.672 -4.902 -8.734 1 92.38 120 LYS A CA 1
ATOM 962 C C . LYS A 1 120 ? -15.375 -5.129 -7.977 1 92.38 120 LYS A C 1
ATOM 964 O O . LYS A 1 120 ? -15.266 -6.066 -7.188 1 92.38 120 LYS A O 1
ATOM 969 N N . ALA A 1 121 ? -14.344 -4.281 -8.219 1 89.69 121 ALA A N 1
ATOM 970 C CA . ALA A 1 121 ? -13.07 -4.242 -7.512 1 89.69 121 ALA A CA 1
ATOM 971 C C . ALA A 1 121 ? -12.227 -5.48 -7.82 1 89.69 121 ALA A C 1
ATOM 973 O O . ALA A 1 121 ? -11.352 -5.852 -7.039 1 89.69 121 ALA A O 1
ATOM 974 N N . VAL A 1 122 ? -12.57 -6.102 -8.906 1 94.56 122 VAL A N 1
ATOM 975 C CA . VAL A 1 122 ? -11.773 -7.227 -9.375 1 94.56 122 VAL A CA 1
ATOM 976 C C . VAL A 1 122 ? -11.031 -6.84 -10.656 1 94.56 122 VAL A C 1
ATOM 978 O O . VAL A 1 122 ? -11.586 -6.934 -11.75 1 94.56 122 VAL A O 1
ATOM 981 N N . GLY A 1 123 ? -9.789 -6.418 -10.43 1 94.06 123 GLY A N 1
ATOM 982 C CA . GLY A 1 123 ? -8.93 -6.18 -11.578 1 94.06 123 GLY A CA 1
ATOM 983 C C . GLY A 1 123 ? -8.117 -7.395 -11.977 1 94.06 123 GLY A C 1
ATOM 984 O O . GLY A 1 123 ? -8.344 -8.492 -11.461 1 94.06 123 GLY A O 1
ATOM 985 N N . PRO A 1 124 ? -7.164 -7.172 -12.891 1 95.56 124 PRO A N 1
ATOM 986 C CA . PRO A 1 124 ? -6.355 -8.297 -13.367 1 95.56 124 PRO A CA 1
ATOM 987 C C . PRO A 1 124 ? -5.609 -9.008 -12.242 1 95.56 124 PRO A C 1
ATOM 989 O O . PRO A 1 124 ? -5.488 -10.234 -12.258 1 95.56 124 PRO A O 1
ATOM 992 N N . ALA A 1 125 ? -5.191 -8.234 -11.273 1 93.69 125 ALA A N 1
ATOM 993 C CA . ALA A 1 125 ? -4.426 -8.828 -10.188 1 93.69 125 ALA A CA 1
ATOM 994 C C . ALA A 1 125 ? -5.305 -9.75 -9.344 1 93.69 125 ALA A C 1
ATOM 996 O O . ALA A 1 125 ? -4.938 -10.891 -9.07 1 93.69 125 ALA A O 1
ATOM 997 N N . THR A 1 126 ? -6.449 -9.305 -8.969 1 94.88 126 THR A N 1
ATOM 998 C CA . THR A 1 126 ? -7.363 -10.125 -8.188 1 94.88 126 THR A CA 1
ATOM 999 C C . THR A 1 126 ? -7.898 -11.289 -9.016 1 94.88 126 THR A C 1
ATOM 1001 O O . THR A 1 126 ? -8.016 -12.406 -8.523 1 94.88 126 THR A O 1
ATOM 1004 N N . ALA A 1 127 ? -8.188 -10.992 -10.273 1 97.94 127 ALA A N 1
ATOM 1005 C CA . ALA A 1 127 ? -8.648 -12.039 -11.18 1 97.94 127 ALA A CA 1
ATOM 1006 C C . ALA A 1 127 ? -7.609 -13.141 -11.312 1 97.94 127 ALA A C 1
ATOM 1008 O O . ALA A 1 127 ? -7.945 -14.328 -11.289 1 97.94 127 ALA A O 1
ATOM 1009 N N . SER A 1 128 ? -6.379 -12.75 -11.492 1 98.31 128 SER A N 1
ATOM 1010 C CA . SER A 1 128 ? -5.309 -13.734 -11.609 1 98.31 128 SER A CA 1
ATOM 1011 C C . SER A 1 128 ? -5.203 -14.594 -10.352 1 98.31 128 SER A C 1
ATOM 1013 O O . SER A 1 128 ? -4.867 -15.773 -10.43 1 98.31 128 SER A O 1
ATOM 1015 N N . ALA A 1 129 ? -5.465 -13.969 -9.164 1 97.38 129 ALA A N 1
ATOM 1016 C CA . ALA A 1 129 ? -5.445 -14.719 -7.91 1 97.38 129 ALA A CA 1
ATOM 1017 C C . ALA A 1 129 ? -6.527 -15.797 -7.898 1 97.38 129 ALA A C 1
ATOM 1019 O O . ALA A 1 129 ? -6.285 -16.922 -7.469 1 97.38 129 ALA A O 1
ATOM 1020 N N . VAL A 1 130 ? -7.684 -15.469 -8.398 1 98 130 VAL A N 1
ATOM 1021 C CA . VAL A 1 130 ? -8.781 -16.422 -8.469 1 98 130 VAL A CA 1
ATOM 1022 C C . VAL A 1 130 ? -8.406 -17.578 -9.383 1 98 130 VAL A C 1
ATOM 1024 O O . VAL A 1 130 ? -8.531 -18.75 -9.008 1 98 130 VAL 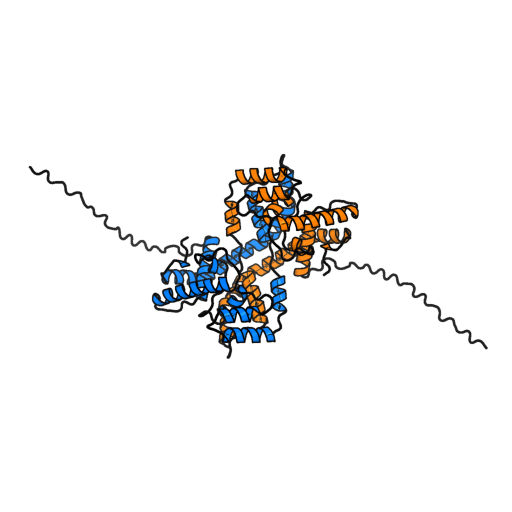A O 1
ATOM 1027 N N . LEU A 1 131 ? -7.918 -17.266 -10.547 1 98.5 131 LEU A N 1
ATOM 1028 C CA . LEU A 1 131 ? -7.594 -18.297 -11.539 1 98.5 131 LEU A CA 1
ATOM 1029 C C . LEU A 1 131 ? -6.445 -19.172 -11.055 1 98.5 131 LEU A C 1
ATOM 1031 O O . LEU A 1 131 ? -6.473 -20.391 -11.242 1 98.5 131 LEU A O 1
ATOM 1035 N N . ALA A 1 132 ? -5.441 -18.547 -10.445 1 98.19 132 ALA A N 1
ATOM 1036 C CA . ALA A 1 132 ? -4.285 -19.297 -9.977 1 98.19 132 ALA A CA 1
ATOM 1037 C C . ALA A 1 132 ? -4.684 -20.297 -8.891 1 98.19 132 ALA A C 1
ATOM 1039 O O . ALA A 1 132 ? -4.121 -21.391 -8.805 1 98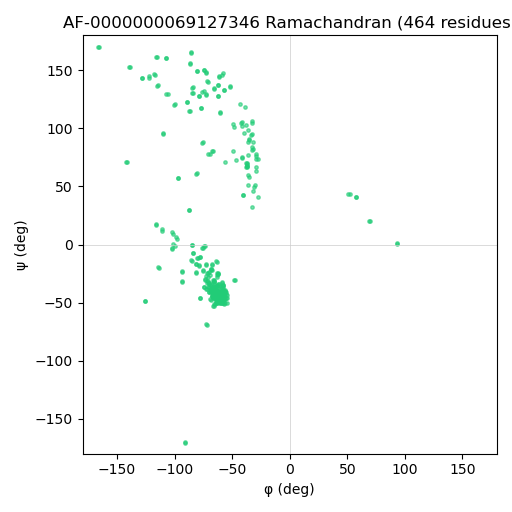.19 132 ALA A O 1
ATOM 1040 N N . ALA A 1 133 ? -5.645 -19.891 -8.062 1 96.62 133 ALA A N 1
ATOM 1041 C CA . ALA A 1 133 ? -6.121 -20.797 -7.008 1 96.62 133 ALA A CA 1
ATOM 1042 C C . ALA A 1 133 ? -6.836 -22 -7.598 1 96.62 133 ALA A C 1
ATOM 1044 O O . ALA A 1 133 ? -6.684 -23.125 -7.102 1 96.62 133 ALA A O 1
ATOM 1045 N N . GLY A 1 134 ? -7.531 -21.797 -8.664 1 96.5 134 GLY A N 1
ATOM 1046 C CA . GLY A 1 134 ? -8.344 -22.859 -9.234 1 96.5 134 GLY A CA 1
ATOM 1047 C C . GLY A 1 134 ? -7.621 -23.641 -10.32 1 96.5 134 GLY A C 1
ATOM 1048 O O . GLY A 1 134 ? -7.906 -24.828 -10.531 1 96.5 134 GLY A O 1
ATOM 1049 N N . CYS A 1 135 ? -6.77 -22.953 -11.008 1 97.25 135 CYS A N 1
ATOM 1050 C CA . CYS A 1 135 ? -6.059 -23.578 -12.125 1 97.25 135 CYS A CA 1
ATOM 1051 C C . CYS A 1 135 ? -4.613 -23.094 -12.18 1 97.25 135 CYS A C 1
ATOM 1053 O O . CYS A 1 135 ? -4.215 -22.438 -13.141 1 97.25 135 CYS A O 1
ATOM 1055 N N . PRO A 1 136 ? -3.77 -23.516 -11.227 1 96.88 136 PRO A N 1
ATOM 1056 C CA . PRO A 1 136 ? -2.389 -23.047 -11.141 1 96.88 136 PRO A CA 1
ATOM 1057 C C . PRO A 1 136 ? -1.551 -23.438 -12.359 1 96.88 136 PRO A C 1
ATOM 1059 O O . PRO A 1 136 ? -0.489 -22.859 -12.594 1 96.88 136 PRO A O 1
ATOM 1062 N N . GLU A 1 137 ? -2.033 -24.391 -13.203 1 96.44 137 GLU A N 1
ATOM 1063 C CA . GLU A 1 137 ? -1.316 -24.844 -14.391 1 96.44 137 GLU A CA 1
ATOM 1064 C C . GLU A 1 137 ? -1.483 -23.844 -15.539 1 96.44 137 GLU A C 1
ATOM 1066 O O . GLU A 1 137 ? -0.695 -23.844 -16.484 1 96.44 137 GLU A O 1
ATOM 1071 N N . HIS A 1 138 ? -2.512 -23 -15.375 1 96.75 138 HIS A N 1
ATOM 1072 C CA . HIS A 1 138 ? -2.795 -22.094 -16.469 1 96.75 138 HIS A CA 1
ATOM 1073 C C . HIS A 1 138 ? -2.543 -20.641 -16.062 1 96.75 138 HIS A C 1
ATOM 1075 O O . HIS A 1 138 ? -2.43 -19.766 -16.922 1 96.75 138 HIS A O 1
ATOM 1081 N N . ALA A 1 139 ? -2.512 -20.375 -14.805 1 97.75 139 ALA A N 1
ATOM 1082 C CA . ALA A 1 139 ? -2.467 -18.984 -14.359 1 97.75 139 ALA A CA 1
ATOM 1083 C C . ALA A 1 139 ? -1.512 -18.812 -13.18 1 97.75 139 ALA A C 1
ATOM 1085 O O . ALA A 1 139 ? -1.212 -19.781 -12.477 1 97.75 139 ALA A O 1
ATOM 1086 N N . ALA A 1 140 ? -0.949 -17.688 -13 1 98.12 140 ALA A N 1
ATOM 1087 C CA . ALA A 1 140 ? -0.127 -17.281 -11.859 1 98.12 140 ALA A CA 1
ATOM 1088 C C . ALA A 1 140 ? -0.625 -15.961 -11.273 1 98.12 140 ALA A C 1
ATOM 1090 O O . ALA A 1 140 ? -1.1 -15.094 -12.008 1 98.12 140 ALA A O 1
ATOM 1091 N N . PHE A 1 141 ? -0.534 -15.875 -9.922 1 97.5 141 PHE A N 1
ATOM 1092 C CA . PHE A 1 141 ? -0.904 -14.617 -9.289 1 97.5 141 PHE A CA 1
ATOM 1093 C C . PHE A 1 141 ? 0.008 -13.484 -9.758 1 97.5 141 PHE A C 1
ATOM 1095 O O . PHE A 1 141 ? 1.224 -13.664 -9.859 1 97.5 141 PHE A O 1
ATOM 1102 N N . MET A 1 142 ? -0.613 -12.344 -10.031 1 95.31 142 MET A N 1
ATOM 1103 C CA . MET A 1 142 ? 0.096 -11.141 -10.461 1 95.31 142 MET A CA 1
ATOM 1104 C C . MET A 1 142 ? 0.686 -10.406 -9.258 1 95.31 142 MET A C 1
ATOM 1106 O O . MET A 1 142 ? 0.333 -9.25 -9 1 95.31 142 MET A O 1
ATOM 1110 N N . SER A 1 143 ? 1.585 -11.102 -8.539 1 92.12 143 SER A N 1
ATOM 1111 C CA . SER A 1 143 ? 2.25 -10.422 -7.43 1 92.12 143 SER A CA 1
ATOM 1112 C C . SER A 1 143 ? 3.27 -9.406 -7.938 1 92.12 143 SER A C 1
ATOM 1114 O O . SER A 1 143 ? 3.859 -9.586 -9 1 92.12 143 SER A O 1
ATOM 1116 N N . ASP A 1 144 ? 3.461 -8.32 -7.207 1 86.94 144 ASP A N 1
ATOM 1117 C CA . ASP A 1 144 ? 4.488 -7.34 -7.551 1 86.94 144 ASP A CA 1
ATOM 1118 C C . ASP A 1 144 ? 5.859 -8 -7.68 1 86.94 144 ASP A C 1
ATOM 1120 O O . ASP A 1 144 ? 6.617 -7.699 -8.602 1 86.94 144 ASP A O 1
ATOM 1124 N N . GLU A 1 145 ? 6.203 -8.906 -6.75 1 88.62 145 GLU A N 1
ATOM 1125 C CA . GLU A 1 145 ? 7.488 -9.594 -6.711 1 88.62 145 GLU A CA 1
ATOM 1126 C C . GLU A 1 145 ? 7.672 -10.492 -7.934 1 88.62 145 GLU A C 1
ATOM 1128 O O . GLU A 1 145 ? 8.758 -10.547 -8.516 1 88.62 145 GLU A O 1
ATOM 1133 N N . GLY A 1 146 ? 6.582 -11.141 -8.312 1 93.06 146 GLY A N 1
ATOM 1134 C CA . GLY A 1 146 ? 6.633 -11.984 -9.5 1 93.06 146 GLY A CA 1
ATOM 1135 C C . GLY A 1 146 ? 6.848 -11.188 -10.773 1 93.06 146 GLY A C 1
ATOM 1136 O O . GLY A 1 146 ? 7.797 -11.453 -11.523 1 93.06 146 GLY A O 1
ATOM 1137 N N . VAL A 1 147 ? 6.043 -10.188 -11.023 1 93.12 147 VAL A N 1
ATOM 1138 C CA . VAL A 1 147 ? 6.102 -9.383 -12.242 1 93.12 147 VAL A CA 1
ATOM 1139 C C . VAL A 1 147 ? 7.438 -8.641 -12.297 1 93.12 147 VAL A C 1
ATOM 1141 O O . VAL A 1 147 ? 8.086 -8.609 -13.344 1 93.12 147 VAL A O 1
ATOM 1144 N N . GLY A 1 148 ? 7.859 -8.148 -11.172 1 89.44 148 GLY A N 1
ATOM 1145 C CA . GLY A 1 148 ? 9.094 -7.383 -11.109 1 89.44 148 GLY A CA 1
ATOM 1146 C C . GLY A 1 148 ? 10.336 -8.219 -11.367 1 89.44 148 GLY A C 1
ATOM 1147 O O . GLY A 1 148 ? 11.391 -7.68 -11.719 1 89.44 148 GLY A O 1
ATOM 1148 N N . SER A 1 149 ? 10.242 -9.469 -11.203 1 91.94 149 SER A N 1
ATOM 1149 C CA . SER A 1 149 ? 11.383 -10.367 -11.375 1 91.94 149 SER A CA 1
ATOM 1150 C C . SER A 1 149 ? 11.602 -10.695 -12.844 1 91.94 149 SER A C 1
ATOM 1152 O O . SER A 1 149 ? 12.656 -11.219 -13.219 1 91.94 149 SER A O 1
ATOM 1154 N N . VAL A 1 150 ? 10.57 -10.43 -13.68 1 94.44 150 VAL A N 1
ATOM 1155 C CA . VAL A 1 150 ? 10.633 -10.773 -15.094 1 94.44 150 VAL A CA 1
ATOM 1156 C C . VAL A 1 150 ? 11.234 -9.609 -15.883 1 94.44 150 VAL A C 1
ATOM 1158 O O . VAL A 1 150 ? 10.711 -8.492 -15.844 1 94.44 150 VAL A O 1
ATOM 1161 N N . PRO A 1 151 ? 12.328 -9.875 -16.594 1 92.94 151 PRO A N 1
ATOM 1162 C CA . PRO A 1 151 ? 12.961 -8.797 -17.359 1 92.94 151 PRO A CA 1
ATOM 1163 C C . PRO A 1 151 ? 12.008 -8.141 -18.359 1 92.94 151 PRO A C 1
ATOM 1165 O O . PRO A 1 151 ? 11.289 -8.836 -19.078 1 92.94 151 PRO A O 1
ATOM 1168 N N . GLY A 1 152 ? 11.992 -6.855 -18.359 1 91.44 152 GLY A N 1
ATOM 1169 C CA . GLY A 1 152 ? 11.227 -6.109 -19.344 1 91.44 152 GLY A CA 1
ATOM 1170 C C . GLY A 1 152 ? 9.828 -5.75 -18.875 1 91.44 152 GLY A C 1
ATOM 1171 O O . GLY A 1 152 ? 9.062 -5.121 -19.609 1 91.44 152 GLY A O 1
ATOM 1172 N N . LEU A 1 153 ? 9.523 -6.141 -17.672 1 91.88 153 LEU A N 1
ATOM 1173 C CA . LEU A 1 153 ? 8.148 -5.906 -17.234 1 91.88 153 LEU A CA 1
ATOM 1174 C C . LEU A 1 153 ? 8.109 -4.84 -16.141 1 91.88 153 LEU A C 1
ATOM 1176 O O . LEU A 1 153 ? 7.129 -4.75 -15.391 1 91.88 153 LEU A O 1
ATOM 1180 N N . THR A 1 154 ? 9.164 -4.141 -15.945 1 83.5 154 THR A N 1
ATOM 1181 C CA . THR A 1 154 ? 9.172 -2.971 -15.078 1 83.5 154 THR A CA 1
ATOM 1182 C C . THR A 1 154 ? 9.258 -1.688 -15.898 1 83.5 154 THR A C 1
ATOM 1184 O O . THR A 1 154 ? 9.938 -1.642 -16.922 1 83.5 154 THR A O 1
ATOM 1187 N N . PRO A 1 155 ? 8.344 -0.723 -15.625 1 81.81 155 PRO A N 1
ATOM 1188 C CA . PRO A 1 155 ? 7.477 -0.611 -14.453 1 81.81 155 PRO A CA 1
ATOM 1189 C C . PRO A 1 155 ? 6.238 -1.498 -14.555 1 81.81 155 PRO A C 1
ATOM 1191 O O . PRO A 1 155 ? 5.75 -1.766 -15.656 1 81.81 155 PRO A O 1
ATOM 1194 N N . ILE A 1 156 ? 5.785 -1.943 -13.398 1 84.12 156 ILE A N 1
ATOM 1195 C CA . ILE A 1 156 ? 4.629 -2.834 -13.336 1 84.12 156 ILE A CA 1
ATOM 1196 C C . ILE A 1 156 ? 3.357 -2.057 -13.656 1 84.12 156 ILE A C 1
ATOM 1198 O O . ILE A 1 156 ? 3.127 -0.973 -13.117 1 84.12 156 ILE A O 1
ATOM 1202 N N . GLN A 1 157 ? 2.643 -2.625 -14.562 1 85.94 157 GLN A N 1
ATOM 1203 C CA . GLN A 1 157 ? 1.314 -2.111 -14.883 1 85.94 157 GLN A CA 1
ATOM 1204 C C . GLN A 1 157 ? 0.232 -3.125 -14.531 1 85.94 157 GLN A C 1
ATOM 1206 O O . GLN A 1 157 ? 0.403 -4.328 -14.75 1 85.94 157 GLN A O 1
ATOM 1211 N N . TYR A 1 158 ? -0.842 -2.674 -13.938 1 86.88 158 TYR A N 1
ATOM 1212 C CA . TYR A 1 158 ? -1.893 -3.588 -13.508 1 86.88 158 TYR A CA 1
ATOM 1213 C C . TYR A 1 158 ? -3.012 -3.662 -14.539 1 86.88 158 TYR A C 1
ATOM 1215 O O . TYR A 1 158 ? -4.176 -3.41 -14.219 1 86.88 158 TYR A O 1
ATOM 1223 N N . THR A 1 159 ? -2.557 -4.031 -15.711 1 92.56 159 THR A N 1
ATOM 1224 C CA . THR A 1 159 ? -3.461 -4.211 -16.844 1 92.56 159 THR A CA 1
ATOM 1225 C C . THR A 1 159 ? -3.473 -5.668 -17.297 1 92.56 159 THR A C 1
ATOM 1227 O O . THR A 1 159 ? -2.549 -6.426 -17 1 92.56 159 THR A O 1
ATOM 1230 N N . ALA A 1 160 ? -4.562 -5.977 -18.047 1 94.06 160 ALA A N 1
ATOM 1231 C CA . ALA A 1 160 ? -4.68 -7.332 -18.578 1 94.06 160 ALA A CA 1
ATOM 1232 C C . ALA A 1 160 ? -3.521 -7.648 -19.516 1 94.06 160 ALA A C 1
ATOM 1234 O O . ALA A 1 160 ? -2.986 -8.758 -19.516 1 94.06 160 ALA A O 1
ATOM 1235 N N . ARG A 1 161 ? -3.213 -6.668 -20.297 1 95.19 161 ARG A N 1
ATOM 1236 C CA . ARG A 1 161 ? -2.131 -6.852 -21.266 1 95.19 161 ARG A CA 1
ATOM 1237 C C . ARG A 1 161 ? -0.813 -7.148 -20.562 1 95.19 161 ARG A C 1
ATOM 1239 O O . ARG A 1 161 ? -0.084 -8.062 -20.953 1 95.19 161 ARG A O 1
ATOM 1246 N N . HIS A 1 162 ? -0.456 -6.359 -19.578 1 95 162 HIS A N 1
ATOM 1247 C CA . HIS A 1 162 ? 0.767 -6.559 -18.812 1 95 162 HIS A CA 1
ATOM 1248 C C . HIS A 1 162 ? 0.777 -7.93 -18.141 1 95 162 HIS A C 1
ATOM 1250 O O . HIS A 1 162 ? 1.804 -8.609 -18.125 1 95 162 HIS A O 1
ATOM 1256 N N . TYR A 1 163 ? -0.354 -8.328 -17.609 1 97.44 163 TYR A N 1
ATOM 1257 C CA . TYR A 1 163 ? -0.463 -9.641 -16.984 1 97.44 163 TYR A CA 1
ATOM 1258 C C . TYR A 1 163 ? -0.197 -10.75 -18 1 97.44 163 TYR A C 1
ATOM 1260 O O . TYR A 1 163 ? 0.483 -11.734 -17.688 1 97.44 163 TYR A O 1
ATOM 1268 N N . HIS A 1 164 ? -0.734 -10.555 -19.156 1 97.38 164 HIS A N 1
ATOM 1269 C CA . HIS A 1 164 ? -0.568 -11.594 -20.156 1 97.38 164 HIS A CA 1
ATOM 1270 C C . HIS A 1 164 ? 0.898 -11.766 -20.547 1 97.38 164 HIS A C 1
ATOM 1272 O O . HIS A 1 164 ? 1.36 -12.883 -20.766 1 97.38 164 HIS A O 1
ATOM 1278 N N . ARG A 1 165 ? 1.568 -10.703 -20.656 1 97.5 165 ARG A N 1
ATOM 1279 C CA . ARG A 1 165 ? 3 -10.781 -20.922 1 97.5 165 ARG A CA 1
ATOM 1280 C C . ARG A 1 165 ? 3.73 -11.516 -19.797 1 97.5 165 ARG A C 1
ATOM 1282 O O . ARG A 1 165 ? 4.598 -12.352 -20.062 1 97.5 165 ARG A O 1
ATOM 1289 N N . TYR A 1 166 ? 3.395 -11.172 -18.625 1 98.12 166 TYR A N 1
ATOM 1290 C CA . TYR A 1 166 ? 3.947 -11.82 -17.438 1 98.12 166 TYR A CA 1
ATOM 1291 C C . TYR A 1 166 ? 3.668 -13.312 -17.453 1 98.12 166 TYR A C 1
ATOM 1293 O O . TYR A 1 166 ? 4.586 -14.125 -17.297 1 98.12 166 TYR A O 1
ATOM 1301 N N . LEU A 1 167 ? 2.436 -13.672 -17.734 1 98.38 167 LEU A N 1
ATOM 1302 C CA . LEU A 1 167 ? 2.021 -15.07 -17.734 1 98.38 167 LEU A CA 1
ATOM 1303 C C . LEU A 1 167 ? 2.734 -15.852 -18.828 1 98.38 167 LEU A C 1
ATOM 1305 O O . LEU A 1 167 ? 3.189 -16.969 -18.609 1 98.38 167 LEU A O 1
ATOM 1309 N N . ASP A 1 168 ? 2.844 -15.25 -19.969 1 97.94 168 ASP A N 1
ATOM 1310 C CA . ASP A 1 168 ? 3.521 -15.898 -21.078 1 97.94 168 ASP A CA 1
ATOM 1311 C C . ASP A 1 168 ? 4.965 -16.25 -20.719 1 97.94 168 ASP A C 1
ATOM 1313 O O . ASP A 1 168 ? 5.438 -17.344 -21.031 1 97.94 168 ASP A O 1
ATOM 1317 N N . ARG A 1 169 ? 5.59 -15.328 -20.109 1 97.62 169 ARG A N 1
ATOM 1318 C CA . ARG A 1 169 ? 6.977 -15.539 -19.719 1 97.62 169 ARG A CA 1
ATOM 1319 C C . ARG A 1 169 ? 7.086 -16.641 -18.672 1 97.62 169 ARG A C 1
ATOM 1321 O O . ARG A 1 169 ? 8.016 -17.453 -18.703 1 97.62 169 ARG A O 1
ATOM 1328 N N . LEU A 1 170 ? 6.156 -16.688 -17.734 1 97.88 170 LEU A N 1
ATOM 1329 C CA . LEU A 1 170 ? 6.168 -17.719 -16.703 1 97.88 170 LEU A CA 1
ATOM 1330 C C . LEU A 1 170 ? 5.891 -19.094 -17.312 1 97.88 170 LEU A C 1
ATOM 1332 O O . LEU A 1 170 ? 6.488 -20.094 -16.906 1 97.88 170 LEU A O 1
ATOM 1336 N N . LEU A 1 171 ? 4.957 -19.109 -18.281 1 97.81 171 LEU A N 1
ATOM 1337 C CA . LEU A 1 171 ? 4.648 -20.359 -18.953 1 97.81 171 LEU A CA 1
ATOM 1338 C C . LEU A 1 171 ? 5.863 -20.891 -19.703 1 97.81 171 LEU A C 1
ATOM 1340 O O . LEU A 1 171 ? 6.148 -22.094 -19.656 1 97.81 171 LEU A O 1
ATOM 1344 N N . GLU A 1 172 ? 6.566 -20.016 -20.344 1 97.5 172 GLU A N 1
ATOM 1345 C CA . GLU A 1 172 ? 7.789 -20.406 -21.031 1 97.5 172 GLU A CA 1
ATOM 1346 C C . GLU A 1 172 ? 8.828 -20.953 -20.047 1 97.5 172 GLU A C 1
ATOM 1348 O O . GLU A 1 172 ? 9.438 -22 -20.297 1 97.5 172 GLU A O 1
ATOM 1353 N N . ARG A 1 173 ? 9.031 -20.281 -18.984 1 97.19 173 ARG A N 1
ATOM 1354 C CA . ARG A 1 173 ? 10.008 -20.688 -17.984 1 97.19 173 ARG A CA 1
ATOM 1355 C C . ARG A 1 173 ? 9.641 -22.031 -17.359 1 97.19 173 ARG A C 1
ATOM 1357 O O . ARG A 1 173 ? 10.5 -22.891 -17.172 1 97.19 173 ARG A O 1
ATOM 1364 N N . THR A 1 174 ? 8.391 -22.172 -17.031 1 97.81 174 THR A N 1
ATOM 1365 C CA . THR A 1 174 ? 7.973 -23.422 -16.391 1 97.81 174 THR A CA 1
ATOM 1366 C C . THR A 1 174 ? 8.062 -24.578 -17.359 1 97.81 174 THR A C 1
ATOM 1368 O O . THR A 1 174 ? 8.352 -25.719 -16.969 1 97.81 174 THR A O 1
ATOM 1371 N N . ALA A 1 175 ? 7.766 -24.328 -18.641 1 97.31 175 ALA A N 1
ATOM 1372 C CA . ALA A 1 175 ? 7.953 -25.359 -19.656 1 97.31 175 ALA A CA 1
ATOM 1373 C C . ALA A 1 175 ? 9.406 -25.812 -19.703 1 97.31 175 ALA A C 1
ATOM 1375 O O . ALA A 1 175 ? 9.688 -27.016 -19.781 1 97.31 175 ALA A O 1
ATOM 1376 N N . GLN A 1 176 ? 10.297 -24.875 -19.672 1 97.44 176 GLN A N 1
ATOM 1377 C CA . GLN A 1 176 ? 11.727 -25.172 -19.688 1 97.44 176 GLN A CA 1
ATOM 1378 C C . GLN A 1 176 ? 12.133 -25.953 -18.438 1 97.44 176 GLN A C 1
ATOM 1380 O O . GLN A 1 176 ? 12.883 -26.922 -18.531 1 97.44 176 GLN A O 1
ATOM 1385 N N . LEU A 1 177 ? 11.633 -25.5 -17.281 1 97.62 177 LEU A N 1
ATOM 1386 C CA . LEU A 1 177 ? 11.938 -26.188 -16.031 1 97.62 177 LEU A CA 1
ATOM 1387 C C . LEU A 1 177 ? 11.43 -27.625 -16.062 1 97.62 177 LEU A C 1
ATOM 1389 O O . LEU A 1 177 ? 12.109 -28.547 -15.602 1 97.62 177 LEU A O 1
ATOM 1393 N N . ASN A 1 178 ? 10.258 -27.781 -16.609 1 97.5 178 ASN A N 1
ATOM 1394 C CA . ASN A 1 178 ? 9.648 -29.094 -16.656 1 97.5 178 ASN A CA 1
ATOM 1395 C C . ASN A 1 178 ? 10.383 -30.031 -17.609 1 97.5 178 ASN A C 1
ATOM 1397 O O . ASN A 1 178 ? 10.359 -31.25 -17.453 1 97.5 178 ASN A O 1
ATOM 1401 N N . GLN A 1 179 ? 11.055 -29.5 -18.594 1 96.88 179 GLN A N 1
ATOM 1402 C CA . GLN A 1 179 ? 11.883 -30.297 -19.484 1 96.88 179 GLN A CA 1
ATOM 1403 C C . GLN A 1 179 ? 13.125 -30.812 -18.766 1 96.88 179 GLN A C 1
ATOM 1405 O O . GLN A 1 179 ? 13.586 -31.922 -19.031 1 96.88 179 GLN A O 1
ATOM 1410 N N . ALA A 1 180 ? 13.594 -30.047 -17.891 1 95.94 180 ALA A N 1
ATOM 1411 C CA . ALA A 1 180 ? 14.852 -30.359 -17.219 1 95.94 180 ALA A CA 1
ATOM 1412 C C . ALA A 1 180 ? 14.602 -31.109 -15.914 1 95.94 180 ALA A C 1
ATOM 1414 O O . ALA A 1 180 ? 15.5 -31.781 -15.398 1 95.94 180 ALA A O 1
ATOM 1415 N N . ASP A 1 181 ? 13.469 -30.969 -15.375 1 94.94 181 ASP A N 1
ATOM 1416 C CA . ASP A 1 181 ? 13.109 -31.562 -14.094 1 94.94 181 ASP A CA 1
ATOM 1417 C C . ASP A 1 181 ? 12.297 -32.844 -14.281 1 94.94 181 ASP A C 1
ATOM 1419 O O . ASP A 1 181 ? 11.195 -32.812 -14.836 1 94.94 181 ASP A O 1
ATOM 1423 N N . PRO A 1 182 ? 12.781 -34 -13.773 1 94.94 182 PRO A N 1
ATOM 1424 C CA . PRO A 1 182 ? 12.047 -35.25 -13.953 1 94.94 182 PRO A CA 1
ATOM 1425 C C . PRO A 1 182 ? 10.672 -35.219 -13.289 1 94.94 182 PRO A C 1
ATOM 1427 O O . PRO A 1 182 ? 9.758 -35.906 -13.734 1 94.94 182 PRO A O 1
ATOM 1430 N N . GLU A 1 183 ? 10.375 -34.438 -12.258 1 95.12 183 GLU A N 1
ATOM 1431 C CA . GLU A 1 183 ? 9.094 -34.375 -11.57 1 95.12 183 GLU A CA 1
ATOM 1432 C C . GLU A 1 183 ? 8.039 -33.656 -12.43 1 95.12 183 GLU A C 1
ATOM 1434 O O . GLU A 1 183 ? 6.848 -33.969 -12.328 1 95.12 183 GLU A O 1
ATOM 1439 N N . ARG A 1 184 ? 8.43 -32.75 -13.25 1 96.12 184 ARG A N 1
ATOM 1440 C CA . ARG A 1 184 ? 7.602 -32.031 -14.227 1 96.12 184 ARG A CA 1
ATOM 1441 C C . ARG A 1 184 ? 6.363 -31.453 -13.562 1 96.12 184 ARG A C 1
ATOM 1443 O O . ARG A 1 184 ? 5.25 -31.609 -14.062 1 96.12 184 ARG A O 1
ATOM 1450 N N . ASP A 1 185 ? 6.508 -30.859 -12.391 1 97.06 185 ASP A N 1
ATOM 1451 C CA . ASP A 1 185 ? 5.355 -30.359 -11.648 1 97.06 185 ASP A CA 1
ATOM 1452 C C . ASP A 1 185 ? 5.414 -28.828 -11.508 1 97.06 185 ASP A C 1
ATOM 1454 O O . ASP A 1 185 ? 4.77 -28.266 -10.625 1 97.06 185 ASP A O 1
ATOM 1458 N N . TRP A 1 186 ? 6.238 -28.281 -12.352 1 98.06 186 TRP A N 1
ATOM 1459 C CA . TRP A 1 186 ? 6.324 -26.812 -12.32 1 98.06 186 TRP A CA 1
ATOM 1460 C C . TRP A 1 186 ? 5.125 -26.188 -13.016 1 98.06 186 TRP A C 1
ATOM 1462 O O . TRP A 1 186 ? 4.852 -26.484 -14.18 1 98.06 186 TRP A O 1
ATOM 1472 N N . THR A 1 187 ? 4.312 -25.422 -12.297 1 97.94 187 THR A N 1
ATOM 1473 C CA . THR A 1 187 ? 3.217 -24.609 -12.82 1 97.94 187 THR A CA 1
ATOM 1474 C C . THR A 1 187 ? 3.57 -23.125 -12.773 1 97.94 187 THR A C 1
ATOM 1476 O O . THR A 1 187 ? 4.465 -22.719 -12.031 1 97.94 187 THR A O 1
ATOM 1479 N N . PRO A 1 188 ? 2.891 -22.328 -13.547 1 98.06 188 PRO A N 1
ATOM 1480 C CA . PRO A 1 188 ? 3.156 -20.891 -13.461 1 98.06 188 PRO A CA 1
ATOM 1481 C C . PRO A 1 188 ? 2.947 -20.328 -12.055 1 98.06 188 PRO A C 1
ATOM 1483 O O . PRO A 1 188 ? 3.703 -19.469 -11.609 1 98.06 188 PRO A O 1
ATOM 1486 N N . HIS A 1 189 ? 1.977 -20.812 -11.32 1 97.81 189 HIS A N 1
ATOM 1487 C CA . HIS A 1 189 ? 1.728 -20.297 -9.977 1 97.81 189 HIS A CA 1
ATOM 1488 C C . HIS A 1 189 ? 2.826 -20.719 -9.008 1 97.81 189 HIS A C 1
ATOM 1490 O O . HIS A 1 189 ? 3.207 -19.969 -8.117 1 97.81 189 HIS A O 1
ATOM 1496 N N . ARG A 1 190 ? 3.359 -21.969 -9.18 1 97.06 190 ARG A N 1
ATOM 1497 C CA . ARG A 1 190 ? 4.488 -22.406 -8.367 1 97.06 190 ARG A CA 1
ATOM 1498 C C . ARG A 1 190 ? 5.719 -21.531 -8.633 1 97.06 190 ARG A C 1
ATOM 1500 O O . ARG A 1 190 ? 6.453 -21.188 -7.703 1 97.06 190 ARG A O 1
ATOM 1507 N N . ALA A 1 191 ? 5.914 -21.281 -9.898 1 97.81 191 ALA A N 1
ATOM 1508 C CA . ALA A 1 191 ? 7.027 -20.406 -10.258 1 97.81 191 ALA A CA 1
ATOM 1509 C C . ALA A 1 191 ? 6.859 -19.031 -9.633 1 97.81 191 ALA A C 1
ATOM 1511 O O . ALA A 1 191 ? 7.828 -18.438 -9.133 1 97.81 191 ALA A O 1
ATOM 1512 N N . GLU A 1 192 ? 5.609 -18.453 -9.672 1 97.69 192 GLU A N 1
ATOM 1513 C CA . GLU A 1 192 ? 5.324 -17.172 -9.039 1 97.69 192 GLU A CA 1
ATOM 1514 C C . GLU A 1 192 ? 5.648 -17.203 -7.551 1 97.69 192 GLU A C 1
ATOM 1516 O O . GLU A 1 192 ? 6.215 -16.25 -7.016 1 97.69 192 GLU A O 1
ATOM 1521 N N . ARG A 1 193 ? 5.289 -18.312 -6.844 1 96.31 193 ARG A N 1
ATOM 1522 C CA . ARG A 1 193 ? 5.602 -18.453 -5.426 1 96.31 193 ARG A CA 1
ATOM 1523 C C . ARG A 1 193 ? 7.105 -18.391 -5.188 1 96.31 193 ARG A C 1
ATOM 1525 O O . ARG A 1 193 ? 7.562 -17.797 -4.207 1 96.31 193 ARG A O 1
ATOM 1532 N N . CYS A 1 194 ? 7.82 -19.016 -6.074 1 96.56 194 CYS A N 1
ATOM 1533 C CA . CYS A 1 194 ? 9.273 -19.016 -5.953 1 96.56 194 CYS A CA 1
ATOM 1534 C C . CYS A 1 194 ? 9.828 -17.609 -6.152 1 96.56 194 CYS A C 1
ATOM 1536 O O . CYS A 1 194 ? 10.688 -17.156 -5.391 1 96.56 194 CYS A O 1
ATOM 1538 N N . LEU A 1 195 ? 9.336 -16.969 -7.18 1 95.56 195 LEU A N 1
ATOM 1539 C CA . LEU A 1 195 ? 9.805 -15.617 -7.457 1 95.56 195 LEU A CA 1
ATOM 1540 C C . LEU A 1 195 ? 9.477 -14.68 -6.297 1 95.56 195 LEU A C 1
ATOM 1542 O O . LEU A 1 195 ? 10.305 -13.844 -5.922 1 95.56 195 LEU A O 1
ATOM 1546 N N . TRP A 1 196 ? 8.273 -14.805 -5.766 1 93.94 196 TRP A N 1
ATOM 1547 C CA . TRP A 1 196 ? 7.867 -14.016 -4.609 1 93.94 196 TRP A CA 1
ATOM 1548 C C . TRP A 1 196 ? 8.797 -14.266 -3.424 1 93.94 196 TRP A C 1
ATOM 1550 O O . TRP A 1 196 ? 9.297 -13.32 -2.811 1 93.94 196 TRP A O 1
ATOM 1560 N N . ALA A 1 197 ? 9.039 -15.547 -3.09 1 93.19 197 ALA A N 1
ATOM 1561 C CA . ALA A 1 197 ? 9.891 -15.914 -1.963 1 93.19 197 ALA A CA 1
ATOM 1562 C C . ALA A 1 197 ? 11.305 -15.367 -2.139 1 93.19 197 ALA A C 1
ATOM 1564 O O . ALA A 1 197 ? 11.906 -14.859 -1.188 1 93.19 197 ALA A O 1
ATOM 1565 N N . TRP A 1 198 ? 11.789 -15.461 -3.354 1 92.31 198 TRP A N 1
ATOM 1566 C CA . TRP A 1 198 ? 13.125 -14.969 -3.666 1 92.31 198 TRP A CA 1
ATOM 1567 C C . TRP A 1 198 ? 13.227 -13.469 -3.426 1 92.31 198 TRP A C 1
ATOM 1569 O O . TRP A 1 198 ? 14.164 -13 -2.766 1 92.31 198 TRP A O 1
ATOM 1579 N N . ALA A 1 199 ? 12.281 -12.789 -3.955 1 88 199 ALA A N 1
ATOM 1580 C CA . ALA A 1 199 ? 12.281 -11.336 -3.834 1 88 199 ALA A CA 1
ATOM 1581 C C . ALA A 1 199 ? 12.164 -10.906 -2.375 1 88 199 ALA A C 1
ATOM 1583 O O . ALA A 1 199 ? 12.898 -10.023 -1.917 1 88 199 ALA A O 1
ATOM 1584 N N . VAL A 1 200 ? 11.211 -11.508 -1.638 1 85.62 200 VAL A N 1
ATOM 1585 C CA . VAL A 1 200 ? 10.945 -11.156 -0.248 1 85.62 200 VAL A CA 1
ATOM 1586 C C . VAL A 1 200 ? 12.148 -11.523 0.619 1 85.62 200 VAL A C 1
ATOM 1588 O O . VAL A 1 200 ? 12.531 -10.766 1.513 1 85.62 200 VAL A O 1
ATOM 1591 N N . ALA A 1 201 ? 12.742 -12.68 0.395 1 87.06 201 ALA A N 1
ATOM 1592 C CA . ALA A 1 201 ? 13.93 -13.086 1.138 1 87.06 201 ALA A CA 1
ATOM 1593 C C . ALA A 1 201 ? 15.062 -12.086 0.947 1 87.06 201 ALA A C 1
ATOM 1595 O O . ALA A 1 201 ? 15.797 -11.781 1.891 1 87.06 201 ALA A O 1
ATOM 1596 N N . GLY A 1 202 ? 15.258 -11.695 -0.298 1 83.75 202 GLY A N 1
ATOM 1597 C CA . GLY A 1 202 ? 16.266 -10.68 -0.57 1 83.75 202 GLY A CA 1
ATOM 1598 C C . GLY A 1 202 ? 16.031 -9.391 0.196 1 83.75 202 GLY A C 1
ATOM 1599 O O . GLY A 1 202 ? 16.969 -8.82 0.76 1 83.75 202 GLY A O 1
ATOM 1600 N N . ARG A 1 203 ? 14.82 -8.977 0.208 1 78.12 203 ARG A N 1
ATOM 1601 C CA . ARG A 1 203 ? 14.461 -7.73 0.888 1 78.12 203 ARG A CA 1
ATOM 1602 C C . ARG A 1 203 ? 14.711 -7.84 2.389 1 78.12 203 ARG A C 1
ATOM 1604 O O . ARG A 1 203 ? 15.117 -6.867 3.027 1 78.12 203 ARG A O 1
ATOM 1611 N N . LEU A 1 204 ? 14.352 -9.016 2.898 1 77.81 204 LEU A N 1
ATOM 1612 C CA . LEU A 1 204 ? 14.484 -9.234 4.336 1 77.81 204 LEU A CA 1
ATOM 1613 C C . LEU A 1 204 ? 15.898 -9.688 4.688 1 77.81 204 LEU A C 1
ATOM 1615 O O . LEU A 1 204 ? 16.203 -9.961 5.852 1 77.81 204 LEU A O 1
ATOM 1619 N N . GLN A 1 205 ? 16.734 -9.805 3.635 1 78.94 205 GLN A N 1
ATOM 1620 C CA . GLN A 1 205 ? 18.109 -10.227 3.811 1 78.94 205 GLN A CA 1
ATOM 1621 C C . GLN A 1 205 ? 18.188 -11.594 4.488 1 78.94 205 GLN A C 1
ATOM 1623 O O . GLN A 1 205 ? 18.953 -11.781 5.441 1 78.94 205 GLN A O 1
ATOM 1628 N N . LEU A 1 206 ? 17.312 -12.477 4.082 1 81.38 206 LEU A N 1
ATOM 1629 C CA . LEU A 1 206 ? 17.328 -13.859 4.551 1 81.38 206 LEU A CA 1
ATOM 1630 C C . LEU A 1 206 ? 18.281 -14.703 3.727 1 81.38 206 LEU A C 1
ATOM 1632 O O . LEU A 1 206 ? 18.375 -14.531 2.51 1 81.38 206 LEU A O 1
ATOM 1636 N N . PRO A 1 207 ? 19.109 -15.539 4.371 1 74.12 207 PRO A N 1
ATOM 1637 C CA . PRO A 1 207 ? 19.984 -16.438 3.609 1 74.12 207 PRO A CA 1
ATOM 1638 C C . PRO A 1 207 ? 19.188 -17.516 2.854 1 74.12 207 PRO A C 1
ATOM 1640 O O . PRO A 1 207 ? 18.406 -18.25 3.457 1 74.12 207 PRO A O 1
ATOM 1643 N N . LEU A 1 208 ? 18.672 -17.344 1.872 1 68.12 208 LEU A N 1
ATOM 1644 C CA . LEU A 1 208 ? 17.938 -18.406 1.198 1 68.12 208 LEU A CA 1
ATOM 1645 C C . LEU A 1 208 ? 18.906 -19.438 0.614 1 68.12 208 LEU A C 1
ATOM 1647 O O . LEU A 1 208 ? 18.719 -20.641 0.788 1 68.12 208 LEU A O 1
ATOM 1651 N N . LEU A 1 209 ? 19.719 -19.062 -0.47 1 58.41 209 LEU A N 1
ATOM 1652 C CA . LEU A 1 209 ? 20.609 -20 -1.136 1 58.41 209 LEU A CA 1
ATOM 1653 C C . LEU A 1 209 ? 21.969 -20.062 -0.443 1 58.41 209 LEU A C 1
ATOM 1655 O O . LEU A 1 209 ? 23 -19.891 -1.089 1 58.41 209 LEU A O 1
ATOM 1659 N N . GLU A 1 210 ? 22.078 -19.844 0.774 1 50.62 210 GLU A N 1
ATOM 1660 C CA . GLU A 1 210 ? 23.438 -20.156 1.204 1 50.62 210 GLU A CA 1
ATOM 1661 C C . GLU A 1 210 ? 23.938 -21.453 0.552 1 50.62 210 GLU A C 1
ATOM 1663 O O . GLU A 1 210 ? 23.188 -22.422 0.436 1 50.62 210 GLU A O 1
ATOM 1668 N N . GLU A 1 211 ? 24.828 -21.344 -0.425 1 45 211 GLU A N 1
ATOM 1669 C CA . GLU A 1 211 ? 25.688 -22.391 -0.972 1 45 211 GLU A CA 1
ATOM 1670 C C . GLU A 1 211 ? 26.016 -23.438 0.078 1 45 211 GLU A C 1
ATOM 1672 O O . GLU A 1 211 ? 26.578 -23.141 1.126 1 45 211 GLU A O 1
ATOM 1677 N N . GLN A 1 212 ? 25.203 -24.312 0.506 1 39.25 212 GLN A N 1
ATOM 1678 C CA . GLN A 1 212 ? 25.891 -25.5 0.975 1 39.25 212 GLN A CA 1
ATOM 1679 C C . GLN A 1 212 ? 27.047 -25.875 0.046 1 39.25 212 GLN A C 1
ATOM 1681 O O . GLN A 1 212 ? 26.828 -26.422 -1.03 1 39.25 212 GLN A O 1
ATOM 1686 N N . GLY A 1 213 ? 27.891 -25.031 -0.478 1 35.22 213 GLY A N 1
ATOM 1687 C CA . GLY A 1 213 ? 29.203 -25.438 -0.928 1 35.22 213 GLY A CA 1
ATOM 1688 C C . GLY A 1 213 ? 29.844 -26.484 -0.032 1 35.22 213 GLY A C 1
ATOM 1689 O O . GLY A 1 213 ? 30.188 -26.188 1.122 1 35.22 213 GLY A O 1
ATOM 1690 N N . GLY A 1 214 ? 29.391 -27.812 0.127 1 33.84 214 GLY A N 1
ATOM 1691 C CA . GLY A 1 214 ? 30.438 -28.828 0.128 1 33.84 214 GLY A CA 1
ATOM 1692 C C . GLY A 1 214 ? 31.562 -28.531 -0.845 1 33.84 214 GLY A C 1
ATOM 1693 O O . GLY A 1 214 ? 31.344 -28.531 -2.061 1 33.84 214 GLY A O 1
ATOM 1694 N N . GLY A 1 215 ? 32.375 -27.531 -0.625 1 31.19 215 GLY A N 1
ATOM 1695 C CA . GLY A 1 215 ? 33.781 -27.375 -1.005 1 31.19 215 GLY A CA 1
ATOM 1696 C C . GLY A 1 215 ? 34.531 -28.688 -1.026 1 31.19 215 GLY A C 1
ATOM 1697 O O . GLY A 1 215 ? 34.969 -29.188 0.021 1 31.19 215 GLY A O 1
ATOM 1698 N N . GLY A 1 216 ? 34.062 -29.922 -1.625 1 29.27 216 GLY A N 1
ATOM 1699 C CA . GLY A 1 216 ? 35.188 -30.594 -2.277 1 29.27 216 GLY A CA 1
ATOM 1700 C C . GLY A 1 216 ? 36.031 -29.656 -3.127 1 29.27 216 GLY A C 1
ATOM 1701 O O . GLY A 1 216 ? 35.531 -29.031 -4.059 1 29.27 216 GLY A O 1
ATOM 1702 N N . GLU A 1 217 ? 36.812 -28.797 -2.459 1 29.61 217 GLU A N 1
ATOM 1703 C CA . GLU A 1 217 ? 38.062 -28.219 -2.895 1 29.61 217 GLU A CA 1
ATOM 1704 C C . GLU A 1 217 ? 38.781 -29.141 -3.885 1 29.61 217 GLU A C 1
ATOM 1706 O O . GLU A 1 217 ? 39.375 -30.156 -3.492 1 29.61 217 GLU A O 1
ATOM 1711 N N . GLY A 1 218 ? 38.094 -29.766 -4.801 1 25.23 218 GLY A N 1
ATOM 1712 C CA . GLY A 1 218 ? 39.062 -30.266 -5.754 1 25.23 218 GLY A CA 1
ATOM 1713 C C . GLY A 1 218 ? 40.062 -29.219 -6.203 1 25.23 218 GLY A C 1
ATOM 1714 O O . GLY A 1 218 ? 39.656 -28.156 -6.684 1 25.23 218 GLY A O 1
ATOM 1715 N N . ARG A 1 219 ? 41.094 -29.031 -5.262 1 27.88 219 ARG A N 1
ATOM 1716 C CA . ARG A 1 219 ? 42.375 -28.391 -5.633 1 27.88 219 ARG A CA 1
ATOM 1717 C C . ARG A 1 219 ? 42.688 -28.641 -7.102 1 27.88 219 ARG A C 1
ATOM 1719 O O . ARG A 1 219 ? 42.75 -29.781 -7.551 1 27.88 219 ARG A O 1
ATOM 1726 N N . SER A 1 220 ? 41.969 -27.828 -7.863 1 26.05 220 SER A N 1
ATOM 1727 C CA . SER A 1 220 ? 42.562 -27.953 -9.188 1 26.05 220 SER A CA 1
ATOM 1728 C C . SER A 1 220 ? 44.094 -28.031 -9.109 1 26.05 220 SER A C 1
ATOM 1730 O O . SER A 1 220 ? 44.719 -27.219 -8.445 1 26.05 220 SER A O 1
ATOM 1732 N N . PRO A 1 221 ? 44.625 -29.25 -9.125 1 29.41 221 PRO A N 1
ATOM 1733 C CA . PRO A 1 221 ? 46.094 -29.453 -9.172 1 29.41 221 PRO A CA 1
ATOM 1734 C C . PRO A 1 221 ? 46.812 -28.422 -10.039 1 29.41 221 PRO A C 1
ATOM 1736 O O . PRO A 1 221 ? 46.469 -28.281 -11.227 1 29.41 221 PRO A O 1
ATOM 1739 N N . GLU A 1 222 ? 46.719 -27.141 -9.477 1 24.3 222 GLU A N 1
ATOM 1740 C CA . GLU A 1 222 ? 47.594 -26.203 -10.188 1 24.3 222 GLU A CA 1
ATOM 1741 C C . GLU A 1 222 ? 48.844 -26.906 -10.703 1 24.3 222 GLU A C 1
ATOM 1743 O O . GLU A 1 222 ? 49.531 -27.625 -9.961 1 24.3 222 GLU A O 1
ATOM 1748 N N . ALA A 1 223 ? 48.844 -27.141 -12.047 1 25.75 223 ALA A N 1
ATOM 1749 C CA . ALA A 1 223 ? 49.844 -27.672 -12.945 1 25.75 223 ALA A CA 1
ATOM 1750 C C . ALA A 1 223 ? 51.219 -27.109 -12.602 1 25.75 223 ALA A C 1
ATOM 1752 O O . ALA A 1 223 ? 51.438 -25.891 -12.625 1 25.75 223 ALA A O 1
ATOM 1753 N N . ASP A 1 224 ? 51.812 -27.609 -11.477 1 27.62 224 ASP A N 1
ATOM 1754 C CA . ASP A 1 224 ? 53.219 -27.406 -11.219 1 27.62 224 ASP A CA 1
ATOM 1755 C C . ASP A 1 224 ? 54.031 -27.359 -12.523 1 27.62 224 ASP A C 1
ATOM 1757 O O . ASP A 1 224 ? 54.375 -28.406 -13.07 1 27.62 224 ASP A O 1
ATOM 1761 N N . GLU A 1 225 ? 53.281 -26.797 -13.625 1 26.16 225 GLU A N 1
ATOM 1762 C CA . GLU A 1 225 ? 54.156 -26.922 -14.781 1 26.16 225 GLU A CA 1
ATOM 1763 C C . GLU A 1 225 ? 55.5 -26.234 -14.531 1 26.16 225 GLU A C 1
ATOM 1765 O O . GLU A 1 225 ? 55.562 -25.016 -14.344 1 26.16 225 GLU A O 1
ATOM 1770 N N . ARG A 1 226 ? 56.25 -26.844 -13.695 1 27.86 226 ARG A N 1
ATOM 1771 C CA . ARG A 1 226 ? 57.656 -26.547 -13.539 1 27.86 226 ARG A CA 1
ATOM 1772 C C . ARG A 1 226 ? 58.312 -26.188 -14.875 1 27.86 226 ARG A C 1
ATOM 1774 O O . ARG A 1 226 ? 58.188 -26.938 -15.844 1 27.86 226 ARG A O 1
ATOM 1781 N N . PRO A 1 227 ? 58.25 -24.812 -15.148 1 29.84 227 PRO A N 1
ATOM 1782 C CA . PRO A 1 227 ? 58.938 -24.438 -16.375 1 29.84 227 PRO A CA 1
ATOM 1783 C C . PRO A 1 227 ? 60.219 -25.266 -16.594 1 29.84 227 PRO A C 1
ATOM 1785 O O . PRO A 1 227 ? 60.938 -25.562 -15.648 1 29.84 227 PRO A O 1
ATOM 1788 N N . THR A 1 228 ? 60.062 -26.312 -17.438 1 27.38 228 THR A N 1
ATOM 1789 C CA . THR A 1 228 ? 61.188 -27.141 -17.875 1 27.38 228 THR A CA 1
ATOM 1790 C C . THR A 1 228 ? 62.406 -26.281 -18.188 1 27.38 228 THR A C 1
ATOM 1792 O O . THR A 1 228 ? 62.281 -25.219 -18.781 1 27.38 228 THR A O 1
ATOM 1795 N N . LYS A 1 229 ? 63.344 -26.266 -17.25 1 29.41 229 LYS A N 1
ATOM 1796 C CA . LYS A 1 229 ? 64.688 -25.781 -17.359 1 29.41 229 LYS A CA 1
ATOM 1797 C C . LYS A 1 229 ? 65.25 -26 -18.766 1 29.41 229 LYS A C 1
ATOM 1799 O O . LYS A 1 229 ? 65.25 -27.109 -19.297 1 29.41 229 LYS A O 1
ATOM 1804 N N . LYS A 1 230 ? 64.875 -24.953 -19.688 1 29.84 230 LYS A N 1
ATOM 1805 C CA . LYS A 1 230 ? 65.625 -25 -20.953 1 29.84 230 LYS A CA 1
ATOM 1806 C C . LYS A 1 230 ? 67.062 -25.516 -20.75 1 29.84 230 LYS A C 1
ATOM 1808 O O . LYS A 1 230 ? 67.812 -24.984 -19.922 1 29.84 230 LYS A O 1
ATOM 1813 N N . ARG A 1 231 ? 67.188 -26.766 -20.953 1 27.45 231 ARG A N 1
ATOM 1814 C CA . ARG A 1 231 ? 68.438 -27.453 -21.094 1 27.45 231 ARG A CA 1
ATOM 1815 C C . ARG A 1 231 ? 69.438 -26.609 -21.875 1 27.45 231 ARG A C 1
ATOM 1817 O O . ARG A 1 231 ? 69.25 -26.328 -23.047 1 27.45 231 ARG A O 1
ATOM 1824 N N . ARG A 1 232 ? 69.812 -25.453 -21.141 1 26.78 232 ARG A N 1
ATOM 1825 C CA . ARG A 1 232 ? 71 -24.812 -21.766 1 26.78 232 ARG A CA 1
ATOM 1826 C C . ARG A 1 232 ? 71.875 -25.844 -22.406 1 26.78 232 ARG A C 1
ATOM 1828 O O . ARG A 1 232 ? 72.375 -26.75 -21.734 1 26.78 232 ARG A O 1
ATOM 1835 N N . THR A 1 233 ? 71.5 -26.203 -23.578 1 25.45 233 THR A N 1
ATOM 1836 C CA . THR A 1 233 ? 72.375 -26.969 -24.453 1 25.45 233 THR A CA 1
ATOM 1837 C C . THR A 1 233 ? 73.812 -26.469 -24.328 1 25.45 233 THR A C 1
ATOM 1839 O O . THR A 1 233 ? 74.062 -25.266 -24.375 1 25.45 233 THR A O 1
ATOM 1842 N N . ASP A 1 234 ? 74.75 -27.328 -23.875 1 26.58 234 ASP A N 1
ATOM 1843 C CA . ASP A 1 234 ? 76.188 -27.328 -24.031 1 26.58 234 ASP A CA 1
ATOM 1844 C C . ASP A 1 234 ? 76.562 -26.859 -25.422 1 26.58 234 ASP A C 1
ATOM 1846 O O . ASP A 1 234 ? 76 -27.281 -26.422 1 26.58 234 ASP A O 1
ATOM 1850 N N . MET B 1 1 ? -21.234 8.844 6.047 1 47.59 1 MET B N 1
ATOM 1851 C CA . MET B 1 1 ? -21.016 10 6.906 1 47.59 1 MET B CA 1
ATOM 1852 C C . MET B 1 1 ? -20.656 11.234 6.074 1 47.59 1 MET B C 1
ATOM 1854 O O . MET B 1 1 ? -20.109 11.109 4.977 1 47.59 1 MET B O 1
ATOM 1858 N N . SER B 1 2 ? -21.328 12.391 6.348 1 62.53 2 SER B N 1
ATOM 1859 C CA . SER B 1 2 ? -21.109 13.656 5.66 1 62.53 2 SER B CA 1
ATOM 1860 C C . SER B 1 2 ? -19.625 14.031 5.645 1 62.53 2 SER B C 1
ATOM 1862 O O . SER B 1 2 ? -18.875 13.664 6.547 1 62.53 2 SER B O 1
ATOM 1864 N N . SER B 1 3 ? -19.016 14.523 4.496 1 85.44 3 SER B N 1
ATOM 1865 C CA . SER B 1 3 ? -17.625 14.898 4.277 1 85.44 3 SER B CA 1
ATOM 1866 C C . SER B 1 3 ? -17.203 16.031 5.215 1 85.44 3 SER B C 1
ATOM 1868 O O . SER B 1 3 ? -17.906 17.016 5.363 1 85.44 3 SER B O 1
ATOM 1870 N N . LEU B 1 4 ? -16.297 15.797 6.152 1 92.25 4 LEU B N 1
ATOM 1871 C CA . LEU B 1 4 ? -15.766 16.844 7.027 1 92.25 4 LEU B CA 1
ATOM 1872 C C . LEU B 1 4 ? -15.344 18.062 6.227 1 92.25 4 LEU B C 1
ATOM 1874 O O . LEU B 1 4 ? -15.523 19.203 6.676 1 92.25 4 LEU B O 1
ATOM 1878 N N . PHE B 1 5 ? -14.938 17.891 5.059 1 94.25 5 PHE B N 1
ATOM 1879 C CA . PHE B 1 5 ? -14.398 18.969 4.25 1 94.25 5 PHE B CA 1
ATOM 1880 C C . PHE B 1 5 ? -15.484 20 3.932 1 94.25 5 PHE B C 1
ATOM 1882 O O . PHE B 1 5 ? -15.211 21.188 3.84 1 94.25 5 PHE B O 1
ATOM 1889 N N . ALA B 1 6 ? -16.688 19.547 3.809 1 91.25 6 ALA B N 1
ATOM 1890 C CA . ALA B 1 6 ? -17.797 20.438 3.467 1 91.25 6 ALA B CA 1
ATOM 1891 C C . ALA B 1 6 ? -18.297 21.203 4.691 1 91.25 6 ALA B C 1
ATOM 1893 O O . ALA B 1 6 ? -19.047 22.156 4.566 1 91.25 6 ALA B O 1
ATOM 1894 N N . CYS B 1 7 ? -17.859 20.812 5.828 1 92.5 7 CYS B N 1
ATOM 1895 C CA . CYS B 1 7 ? -18.312 21.422 7.07 1 92.5 7 CYS B CA 1
ATOM 1896 C C . CYS B 1 7 ? -17.609 22.75 7.316 1 92.5 7 CYS B C 1
ATOM 1898 O O . CYS B 1 7 ? -16.375 22.828 7.309 1 92.5 7 CYS B O 1
ATOM 1900 N N . GLU B 1 8 ? -18.344 23.781 7.566 1 93.19 8 GLU B N 1
ATOM 1901 C CA . GLU B 1 8 ? -17.766 25.109 7.777 1 93.19 8 GLU B CA 1
ATOM 1902 C C . GLU B 1 8 ? -17.703 25.438 9.258 1 93.19 8 GLU B C 1
ATOM 1904 O O . GLU B 1 8 ? -17.203 26.516 9.633 1 93.19 8 GLU B O 1
ATOM 1909 N N . ASP B 1 9 ? -18.125 24.594 10.109 1 93.75 9 ASP B N 1
ATOM 1910 C CA . ASP B 1 9 ? -18.156 24.812 11.547 1 93.75 9 ASP B CA 1
ATOM 1911 C C . ASP B 1 9 ? -16.828 24.406 12.188 1 93.75 9 ASP B C 1
ATOM 1913 O O . ASP B 1 9 ? -16.5 23.219 12.289 1 93.75 9 ASP B O 1
ATOM 1917 N N . PRO B 1 10 ? -16.094 25.375 12.75 1 96.19 10 PRO B N 1
ATOM 1918 C CA . PRO B 1 10 ? -14.797 25.062 13.359 1 96.19 10 PRO B CA 1
ATOM 1919 C C . PRO B 1 10 ? -14.922 24.109 14.547 1 96.19 10 PRO B C 1
ATOM 1921 O O . PRO B 1 10 ? -14 23.344 14.828 1 96.19 10 PRO B O 1
ATOM 1924 N N . ASP B 1 11 ? -16.094 24.188 15.188 1 95.12 11 ASP B N 1
ATOM 1925 C CA . ASP B 1 11 ? -16.266 23.328 16.359 1 95.12 11 ASP B CA 1
ATOM 1926 C C . ASP B 1 11 ? -16.219 21.844 15.953 1 95.12 11 ASP B C 1
ATOM 1928 O O . ASP B 1 11 ? -15.695 21.016 16.688 1 95.12 11 ASP B O 1
ATOM 1932 N N . ARG B 1 12 ? -16.844 21.547 14.867 1 94.44 12 ARG B N 1
ATOM 1933 C CA . ARG B 1 12 ? -16.812 20.172 14.383 1 94.44 12 ARG B CA 1
ATOM 1934 C C . ARG B 1 12 ? -15.391 19.75 14.031 1 94.44 12 ARG B C 1
ATOM 1936 O O . ARG B 1 12 ? -14.969 18.641 14.367 1 94.44 12 ARG B O 1
ATOM 1943 N N . TRP B 1 13 ? -14.625 20.609 13.406 1 96.56 13 TRP B N 1
ATOM 1944 C CA . TRP B 1 13 ? -13.234 20.328 13.062 1 96.56 13 TRP B CA 1
ATOM 1945 C C . TRP B 1 13 ? -12.398 20.109 14.328 1 96.56 13 TRP B C 1
ATOM 1947 O O . TRP B 1 13 ? -11.57 19.203 14.383 1 96.56 13 TRP B O 1
ATOM 1957 N N . ARG B 1 14 ? -12.633 20.922 15.281 1 96.38 14 ARG B N 1
ATOM 1958 C CA . ARG B 1 14 ? -11.875 20.828 16.531 1 96.38 14 ARG B CA 1
ATOM 1959 C C . ARG B 1 14 ? -12.172 19.531 17.25 1 96.38 14 ARG B C 1
ATOM 1961 O O . ARG B 1 14 ? -11.273 18.922 17.844 1 96.38 14 ARG B O 1
ATOM 1968 N N . ARG B 1 15 ? -13.414 19.109 17.25 1 93.81 15 ARG B N 1
ATOM 1969 C CA . ARG B 1 15 ? -13.773 17.828 17.859 1 93.81 15 ARG B CA 1
ATOM 1970 C C . ARG B 1 15 ? -13.047 16.672 17.188 1 93.81 15 ARG B C 1
ATOM 1972 O O . ARG B 1 15 ? -12.562 15.766 17.859 1 93.81 15 ARG B O 1
ATOM 1979 N N . VAL B 1 16 ? -12.984 16.719 15.891 1 94.94 16 VAL B N 1
ATOM 1980 C CA . VAL B 1 16 ? -12.273 15.688 15.148 1 94.94 16 VAL B CA 1
ATOM 1981 C C . VAL B 1 16 ? -10.789 15.727 15.492 1 94.94 16 VAL B C 1
ATOM 1983 O O . VAL B 1 16 ? -10.172 14.68 15.719 1 94.94 16 VAL B O 1
ATOM 1986 N N . TYR B 1 17 ? -10.219 16.938 15.5 1 95.94 17 TYR B N 1
ATOM 1987 C CA . TYR B 1 17 ? -8.805 17.109 15.828 1 95.94 17 TYR B CA 1
ATOM 1988 C C . TYR B 1 17 ? -8.492 16.516 17.203 1 95.94 17 TYR B C 1
ATOM 1990 O O . TYR B 1 17 ? -7.457 15.875 17.375 1 95.94 17 TYR B O 1
ATOM 1998 N N . ASP B 1 18 ? -9.406 16.719 18.125 1 94.31 18 ASP B N 1
ATOM 1999 C CA . ASP B 1 18 ? -9.211 16.266 19.5 1 94.31 18 ASP B CA 1
ATOM 2000 C C . ASP B 1 18 ? -9.211 14.734 19.578 1 94.31 18 ASP B C 1
ATOM 2002 O O . ASP B 1 18 ? -8.664 14.156 20.516 1 94.31 18 ASP B O 1
ATOM 2006 N N . GLN B 1 19 ? -9.797 14.141 18.594 1 93.19 19 GLN B N 1
ATOM 2007 C CA . GLN B 1 19 ? -9.898 12.688 18.594 1 93.19 19 GLN B CA 1
ATOM 2008 C C . GLN B 1 19 ? -8.805 12.062 17.719 1 93.19 19 GLN B C 1
ATOM 2010 O O . GLN B 1 19 ? -8.773 10.844 17.547 1 93.19 19 GLN B O 1
ATOM 2015 N N . TYR B 1 20 ? -7.883 12.828 17.219 1 94.5 20 TYR B N 1
ATOM 2016 C CA . TYR B 1 20 ? -6.867 12.383 16.266 1 94.5 20 TYR B CA 1
ATOM 2017 C C . TYR B 1 20 ? -6.078 11.211 16.828 1 94.5 20 TYR B C 1
ATOM 2019 O O . TYR B 1 20 ? -5.949 10.164 16.188 1 94.5 20 TYR B O 1
ATOM 2027 N N . TRP B 1 21 ? -5.586 11.352 18.047 1 92.62 21 TRP B N 1
ATOM 2028 C CA . TRP B 1 21 ? -4.707 10.336 18.609 1 92.62 21 TRP B CA 1
ATOM 2029 C C . TRP B 1 21 ? -5.488 9.078 18.969 1 92.62 21 TRP B C 1
ATOM 2031 O O . TRP B 1 21 ? -4.949 7.965 18.906 1 92.62 21 TRP B O 1
ATOM 2041 N N . ASP B 1 22 ? -6.805 9.164 19.281 1 90.44 22 ASP B N 1
ATOM 2042 C CA . ASP B 1 22 ? -7.656 7.996 19.469 1 90.44 22 ASP B CA 1
ATOM 2043 C C . ASP B 1 22 ? -7.781 7.203 18.172 1 90.44 22 ASP B C 1
ATOM 2045 O O . ASP B 1 22 ? -7.77 5.969 18.188 1 90.44 22 ASP B O 1
ATOM 2049 N N . VAL B 1 23 ? -7.926 7.949 17.125 1 90.31 23 VAL B N 1
ATOM 2050 C CA . VAL B 1 23 ? -8.055 7.312 15.82 1 90.31 23 VAL B CA 1
ATOM 2051 C C . VAL B 1 23 ? -6.742 6.617 15.453 1 90.31 23 VAL B C 1
ATOM 2053 O O . VAL B 1 23 ? -6.75 5.496 14.93 1 90.31 23 VAL B O 1
ATOM 2056 N N . VAL B 1 24 ? -5.582 7.273 15.727 1 89.38 24 VAL B N 1
ATOM 2057 C CA . VAL B 1 24 ? -4.273 6.68 15.484 1 89.38 24 VAL B CA 1
ATOM 2058 C C . VAL B 1 24 ? -4.141 5.375 16.266 1 89.38 24 VAL B C 1
ATOM 2060 O O . VAL B 1 24 ? -3.662 4.371 15.734 1 89.38 24 VAL B O 1
ATOM 2063 N N . GLU B 1 25 ? -4.547 5.422 17.484 1 85.25 25 GLU B N 1
ATOM 2064 C CA . GLU B 1 25 ? -4.484 4.234 18.328 1 85.25 25 GLU B CA 1
ATOM 2065 C C . GLU B 1 25 ? -5.352 3.111 17.781 1 85.25 25 GLU B C 1
ATOM 2067 O O . GLU B 1 25 ? -4.938 1.95 17.766 1 85.25 25 GLU B O 1
ATOM 2072 N N . ALA B 1 26 ? -6.57 3.434 17.406 1 84.19 26 ALA B N 1
ATOM 2073 C CA . ALA B 1 26 ? -7.48 2.438 16.844 1 84.19 26 ALA B CA 1
ATOM 2074 C C . ALA B 1 26 ? -6.902 1.82 15.57 1 84.19 26 ALA B C 1
ATOM 2076 O O . ALA B 1 26 ? -6.977 0.604 15.383 1 84.19 26 ALA B O 1
ATOM 2077 N N . LYS B 1 27 ? -6.363 2.666 14.758 1 82.5 27 LYS B N 1
ATOM 2078 C CA . LYS B 1 27 ? -5.754 2.176 13.531 1 82.5 27 LYS B CA 1
ATOM 2079 C C . LYS B 1 27 ? -4.582 1.244 13.828 1 82.5 27 LYS B C 1
ATOM 2081 O O . LYS B 1 27 ? -4.402 0.228 13.156 1 82.5 27 LYS B O 1
ATOM 2086 N N . SER B 1 28 ? -3.754 1.654 14.781 1 80.38 28 SER B N 1
ATOM 2087 C CA . SER B 1 28 ? -2.609 0.844 15.18 1 80.38 28 SER B CA 1
ATOM 2088 C C . SER B 1 28 ? -3.047 -0.537 15.656 1 80.38 28 SER B C 1
ATOM 2090 O O . SER B 1 28 ? -2.391 -1.538 15.367 1 80.38 28 SER B O 1
ATOM 2092 N N . ALA B 1 29 ? -4.121 -0.584 16.359 1 77.75 29 ALA B N 1
ATOM 2093 C CA . ALA B 1 29 ? -4.645 -1.847 16.859 1 77.75 29 ALA B CA 1
ATOM 2094 C C . ALA B 1 29 ? -5.094 -2.758 15.727 1 77.75 29 ALA B C 1
ATOM 2096 O O . ALA B 1 29 ? -4.867 -3.971 15.766 1 77.75 29 ALA B O 1
ATOM 2097 N N . VAL B 1 30 ? -5.719 -2.154 14.781 1 74.12 30 VAL B N 1
ATOM 2098 C CA . VAL B 1 30 ? -6.211 -2.916 13.641 1 74.12 30 VAL B CA 1
ATOM 2099 C C . VAL B 1 30 ? -5.031 -3.449 12.828 1 74.12 30 VAL B C 1
ATOM 2101 O O . VAL B 1 30 ? -5.055 -4.594 12.367 1 74.12 30 VAL B O 1
ATOM 2104 N N . LYS B 1 31 ? -4.023 -2.621 12.586 1 71.56 31 LYS B N 1
ATOM 2105 C CA . LYS B 1 31 ? -2.84 -3.031 11.836 1 71.56 31 LYS B CA 1
ATOM 2106 C C . LYS B 1 31 ? -2.119 -4.184 12.531 1 71.56 31 LYS B C 1
ATOM 2108 O O . LYS B 1 31 ? -1.601 -5.086 11.875 1 71.56 31 LYS B O 1
ATOM 2113 N N . GLY B 1 32 ? -2.002 -4.102 13.805 1 67.31 32 GLY B N 1
ATOM 2114 C CA . GLY B 1 32 ? -1.398 -5.18 14.57 1 67.31 32 GLY B CA 1
ATOM 2115 C C . GLY B 1 32 ? -2.125 -6.504 14.422 1 67.31 32 GLY B C 1
ATOM 2116 O O . GLY B 1 32 ? -1.492 -7.551 14.297 1 67.31 32 GLY B O 1
ATOM 2117 N N . LYS B 1 33 ? -3.4 -6.445 14.336 1 66.06 33 LYS B N 1
ATOM 2118 C CA . LYS B 1 33 ? -4.199 -7.66 14.195 1 66.06 33 LYS B CA 1
ATOM 2119 C C . LYS B 1 33 ? -4.043 -8.266 12.805 1 66.06 33 LYS B C 1
ATOM 2121 O O . LYS B 1 33 ? -4.004 -9.492 12.656 1 66.06 33 LYS B O 1
ATOM 2126 N N . LYS B 1 34 ? -3.844 -7.414 11.883 1 66 34 LYS B N 1
ATOM 2127 C CA . LYS B 1 34 ? -3.734 -7.883 10.508 1 66 34 LYS B CA 1
ATOM 2128 C C . LYS B 1 34 ? -2.389 -8.555 10.258 1 66 34 LYS B C 1
ATOM 2130 O O . LYS B 1 34 ? -2.297 -9.5 9.469 1 66 34 LYS B O 1
ATOM 2135 N N . SER B 1 35 ? -1.36 -8.039 10.859 1 65.56 35 SER B N 1
ATOM 2136 C CA . SER B 1 35 ? -0.037 -8.633 10.695 1 65.56 35 SER B CA 1
ATOM 2137 C C . SER B 1 35 ? -0.026 -10.086 11.148 1 65.56 35 SER B C 1
ATOM 2139 O O . SER B 1 35 ? 0.622 -10.93 10.523 1 65.56 35 SER B O 1
ATOM 2141 N N . GLY B 1 36 ? -0.765 -10.391 12.07 1 69.94 36 GLY B N 1
ATOM 2142 C CA . GLY B 1 36 ? -0.84 -11.758 12.555 1 69.94 36 GLY B CA 1
ATOM 2143 C C . GLY B 1 36 ? -1.642 -12.672 11.641 1 69.94 36 GLY B C 1
ATOM 2144 O O . GLY B 1 36 ? -1.582 -13.891 11.773 1 69.94 36 GLY B O 1
ATOM 2145 N N . LYS B 1 37 ? -2.186 -12.109 10.617 1 78.44 37 LYS B N 1
ATOM 2146 C CA . LYS B 1 37 ? -3.094 -12.898 9.789 1 78.44 37 LYS B CA 1
ATOM 2147 C C . LYS B 1 37 ? -2.41 -13.352 8.508 1 78.44 37 LYS B C 1
ATOM 2149 O O . LYS B 1 37 ? -2.969 -14.148 7.75 1 78.44 37 LYS B O 1
ATOM 2154 N N . LEU B 1 38 ? -1.214 -12.945 8.297 1 83.19 38 LEU B N 1
ATOM 2155 C CA . LEU B 1 38 ? -0.583 -13.242 7.016 1 83.19 38 LEU B CA 1
ATOM 2156 C C . LEU B 1 38 ? -0.397 -14.742 6.832 1 83.19 38 LEU B C 1
ATOM 2158 O O . LEU B 1 38 ? -0.776 -15.305 5.801 1 83.19 38 LEU B O 1
ATOM 2162 N N . GLN B 1 39 ? 0.108 -15.367 7.879 1 86.38 39 GLN B N 1
ATOM 2163 C CA . GLN B 1 39 ? 0.433 -16.797 7.77 1 86.38 39 GLN B CA 1
ATOM 2164 C C . GLN B 1 39 ? -0.824 -17.625 7.555 1 86.38 39 GLN B C 1
ATOM 2166 O O . GLN B 1 39 ? -0.892 -18.422 6.617 1 86.38 39 GLN B O 1
ATOM 2171 N N . PRO B 1 40 ? -1.856 -17.484 8.359 1 89.5 40 PRO B N 1
ATOM 2172 C CA . PRO B 1 40 ? -3.062 -18.281 8.125 1 89.5 40 PRO B CA 1
ATOM 2173 C C . PRO B 1 40 ? -3.734 -17.953 6.793 1 89.5 40 PRO B C 1
ATOM 2175 O O . PRO B 1 40 ? -4.258 -18.859 6.129 1 89.5 40 PRO B O 1
ATOM 2178 N N . LEU B 1 41 ? -3.738 -16.766 6.355 1 91.06 41 LEU B N 1
ATOM 2179 C CA . LEU B 1 41 ? -4.332 -16.375 5.078 1 91.06 41 LEU B CA 1
ATOM 2180 C C . LEU B 1 41 ? -3.535 -16.953 3.912 1 91.06 41 LEU B C 1
ATOM 2182 O O . LEU B 1 41 ? -4.113 -17.375 2.91 1 91.06 41 LEU B O 1
ATOM 2186 N N . GLU B 1 42 ? -2.203 -16.875 4.133 1 91.81 42 GLU B N 1
ATOM 2187 C CA . GLU B 1 42 ? -1.35 -17.484 3.109 1 91.81 42 GLU B CA 1
ATOM 2188 C C . GLU B 1 42 ? -1.623 -18.969 2.961 1 91.81 42 GLU B C 1
ATOM 2190 O O . GLU B 1 42 ? -1.731 -19.484 1.843 1 91.81 42 GLU B O 1
ATOM 2195 N N . LYS B 1 43 ? -1.699 -19.688 4.043 1 93 43 LYS B N 1
ATOM 2196 C CA . LYS B 1 43 ? -2.01 -21.125 4.023 1 93 43 LYS B CA 1
ATOM 2197 C C . LYS B 1 43 ? -3.381 -21.375 3.404 1 93 43 LYS B C 1
ATOM 2199 O O . LYS B 1 43 ? -3.547 -22.297 2.611 1 93 43 LYS B O 1
ATOM 2204 N N . TRP B 1 44 ? -4.344 -20.641 3.785 1 95.69 44 TRP B N 1
ATOM 2205 C CA . TRP B 1 44 ? -5.688 -20.766 3.225 1 95.69 44 TRP B CA 1
ATOM 2206 C C . TRP B 1 44 ? -5.66 -20.594 1.71 1 95.69 44 TRP B C 1
ATOM 2208 O O . TRP B 1 44 ? -6.195 -21.438 0.979 1 95.69 44 TRP B O 1
ATOM 2218 N N . TYR B 1 45 ? -4.969 -19.562 1.156 1 96.19 45 TYR B N 1
ATOM 2219 C CA . TYR B 1 45 ? -4.977 -19.266 -0.271 1 96.19 45 TYR B CA 1
ATOM 2220 C C . TYR B 1 45 ? -4.215 -20.328 -1.057 1 96.19 45 TYR B C 1
ATOM 2222 O O . TYR B 1 45 ? -4.641 -20.734 -2.141 1 96.19 45 TYR B O 1
ATOM 2230 N N . GLN B 1 46 ? -3.102 -20.703 -0.448 1 94.25 46 GLN B N 1
ATOM 2231 C CA . GLN B 1 46 ? -2.217 -21.578 -1.211 1 94.25 46 GLN B CA 1
ATOM 2232 C C . GLN B 1 46 ? -2.686 -23.031 -1.141 1 94.25 46 GLN B C 1
ATOM 2234 O O . GLN B 1 46 ? -2.383 -23.828 -2.031 1 94.25 46 GLN B O 1
ATOM 2239 N N . GLU B 1 47 ? -3.428 -23.375 -0.083 1 94.5 47 GLU B N 1
ATOM 2240 C CA . GLU B 1 47 ? -3.705 -24.797 0.126 1 94.5 47 GLU B CA 1
ATOM 2241 C C . GLU B 1 47 ? -5.207 -25.062 0.236 1 94.5 47 GLU B C 1
ATOM 2243 O O . GLU B 1 47 ? -5.754 -25.875 -0.496 1 94.5 47 GLU B O 1
ATOM 2248 N N . GLN B 1 48 ? -5.922 -24.359 1.01 1 95.25 48 GLN B N 1
ATOM 2249 C CA . GLN B 1 48 ? -7.309 -24.672 1.321 1 95.25 48 GLN B CA 1
ATOM 2250 C C . GLN B 1 48 ? -8.234 -24.266 0.18 1 95.25 48 GLN B C 1
ATOM 2252 O O . GLN B 1 48 ? -9.109 -25.047 -0.226 1 95.25 48 GLN B O 1
ATOM 2257 N N . LEU B 1 49 ? -8.039 -23.094 -0.325 1 97.06 49 LEU B N 1
ATOM 2258 C CA . LEU B 1 49 ? -8.922 -22.609 -1.378 1 97.06 49 LEU B CA 1
ATOM 2259 C C . LEU B 1 49 ? -8.805 -23.469 -2.627 1 97.06 49 LEU B C 1
ATOM 2261 O O . LEU B 1 49 ? -9.82 -23.891 -3.199 1 97.06 49 LEU B O 1
ATOM 2265 N N . PRO B 1 50 ? -7.582 -23.75 -3.094 1 96.19 50 PRO B N 1
ATOM 2266 C CA . PRO B 1 50 ? -7.461 -24.625 -4.254 1 96.19 50 PRO B CA 1
ATOM 2267 C C . PRO B 1 50 ? -8.133 -25.984 -4.027 1 96.19 50 PRO B C 1
ATOM 2269 O O . PRO B 1 50 ? -8.766 -26.531 -4.938 1 96.19 50 PRO B O 1
ATOM 2272 N N . ALA B 1 51 ? -7.973 -26.516 -2.846 1 95.94 51 ALA B N 1
ATOM 2273 C CA . ALA B 1 51 ? -8.602 -27.797 -2.52 1 95.94 51 ALA B CA 1
ATOM 2274 C C . ALA B 1 51 ? -10.117 -27.703 -2.586 1 95.94 51 ALA B C 1
ATOM 2276 O O . ALA B 1 51 ? -10.789 -28.609 -3.08 1 95.94 51 ALA B O 1
ATOM 2277 N N . LEU B 1 52 ? -10.672 -26.625 -2.094 1 95.25 52 LEU B N 1
ATOM 2278 C CA . LEU B 1 52 ? -12.117 -26.391 -2.119 1 95.25 52 LEU B CA 1
ATOM 2279 C C . LEU B 1 52 ? -12.625 -26.281 -3.553 1 95.25 52 LEU B C 1
ATOM 2281 O O . LEU B 1 52 ? -13.617 -26.922 -3.914 1 95.25 52 LEU B O 1
ATOM 2285 N N . ILE B 1 53 ? -11.93 -25.531 -4.375 1 96 53 ILE B N 1
ATOM 2286 C CA . ILE B 1 53 ? -12.336 -25.328 -5.762 1 96 53 ILE B CA 1
ATOM 2287 C C . ILE B 1 53 ? -12.281 -26.656 -6.512 1 96 53 ILE B C 1
ATOM 2289 O O . ILE B 1 53 ? -13.203 -27 -7.262 1 96 53 ILE B O 1
ATOM 2293 N N . SER B 1 54 ? -11.234 -27.453 -6.258 1 95.06 54 SER B N 1
ATOM 2294 C CA . SER B 1 54 ? -11.031 -28.719 -6.953 1 95.06 54 SER B CA 1
ATOM 2295 C C . SER B 1 54 ? -12.047 -29.766 -6.504 1 95.06 54 SER B C 1
ATOM 2297 O O . SER B 1 54 ? -12.305 -30.734 -7.227 1 95.06 54 SER B O 1
ATOM 2299 N N . SER B 1 55 ? -12.594 -29.672 -5.352 1 96.44 55 SER B N 1
ATOM 2300 C CA . SER B 1 55 ? -13.539 -30.641 -4.82 1 96.44 55 SER B CA 1
ATOM 2301 C C . SER B 1 55 ? -14.922 -30.453 -5.426 1 96.44 55 SER B C 1
ATOM 2303 O O . SER B 1 55 ? -15.773 -31.344 -5.316 1 96.44 55 SER B O 1
ATOM 2305 N N . ARG B 1 56 ? -15.109 -29.406 -6.094 1 95.75 56 ARG B N 1
ATOM 2306 C CA . ARG B 1 56 ? -16.406 -29.125 -6.703 1 95.75 56 ARG B CA 1
ATOM 2307 C C . ARG B 1 56 ? -16.516 -29.781 -8.078 1 95.75 56 ARG B C 1
ATOM 2309 O O . ARG B 1 56 ? -15.508 -30.047 -8.734 1 95.75 56 ARG B O 1
ATOM 2316 N N . SER B 1 57 ? -17.797 -30.016 -8.484 1 95.56 57 SER B N 1
ATOM 2317 C CA . SER B 1 57 ? -18.031 -30.594 -9.812 1 95.56 57 SER B CA 1
ATOM 2318 C C . SER B 1 57 ? -17.547 -29.641 -10.906 1 95.56 57 SER B C 1
ATOM 2320 O O . SER B 1 57 ? -17 -30.078 -11.922 1 95.56 57 SER B O 1
ATOM 2322 N N . GLU B 1 58 ? -17.875 -28.391 -10.633 1 95.69 58 GLU B N 1
ATOM 2323 C CA . GLU B 1 58 ? -17.375 -27.312 -11.477 1 95.69 58 GLU B CA 1
ATOM 2324 C C . GLU B 1 58 ? -16.578 -26.297 -10.664 1 95.69 58 GLU B C 1
ATOM 2326 O O . GLU B 1 58 ? -16.922 -26 -9.516 1 95.69 58 GLU B O 1
ATOM 2331 N N . ARG B 1 59 ? -15.578 -25.844 -11.344 1 95.81 59 ARG B N 1
ATOM 2332 C CA . ARG B 1 59 ? -14.742 -24.875 -10.633 1 95.81 59 ARG B CA 1
ATOM 2333 C C . ARG B 1 59 ? -15.43 -23.516 -10.539 1 95.81 59 ARG B C 1
ATOM 2335 O O . ARG B 1 59 ? -15.93 -23 -11.539 1 95.81 59 ARG B O 1
ATOM 2342 N N . TYR B 1 60 ? -15.469 -22.938 -9.422 1 97.19 60 TYR B N 1
ATOM 2343 C CA . TYR B 1 60 ? -15.906 -21.578 -9.148 1 97.19 60 TYR B CA 1
ATOM 2344 C C . TYR B 1 60 ? -15.492 -21.141 -7.746 1 97.19 60 TYR B C 1
ATOM 2346 O O . TYR B 1 60 ? -15 -21.953 -6.957 1 97.19 60 TYR B O 1
ATOM 2354 N N . VAL B 1 61 ? -15.625 -19.859 -7.395 1 97.62 61 VAL B N 1
ATOM 2355 C CA . VAL B 1 61 ? -15.43 -19.359 -6.035 1 97.62 61 VAL B CA 1
ATOM 2356 C C . VAL B 1 61 ? -16.734 -18.766 -5.512 1 97.62 61 VAL B C 1
ATOM 2358 O O . VAL B 1 61 ? -17.516 -18.203 -6.285 1 97.62 61 VAL B O 1
ATOM 2361 N N . THR B 1 62 ? -16.953 -18.922 -4.23 1 96.94 62 THR B N 1
ATOM 2362 C CA . THR B 1 62 ? -18.109 -18.312 -3.588 1 96.94 62 THR B CA 1
ATOM 2363 C C . THR B 1 62 ? -17.797 -16.875 -3.168 1 96.94 62 THR B C 1
ATOM 2365 O O . THR B 1 62 ? -16.641 -16.453 -3.176 1 96.94 62 THR B O 1
ATOM 2368 N N . HIS B 1 63 ? -18.875 -16.141 -2.844 1 95.88 63 HIS B N 1
ATOM 2369 C CA . HIS B 1 63 ? -18.734 -14.75 -2.416 1 95.88 63 HIS B CA 1
ATOM 2370 C C . HIS B 1 63 ? -17.828 -14.641 -1.19 1 95.88 63 HIS B C 1
ATOM 2372 O O . HIS B 1 63 ? -16.875 -13.867 -1.189 1 95.88 63 HIS B O 1
ATOM 2378 N N . PRO B 1 64 ? -17.984 -15.453 -0.089 1 93.94 64 PRO B N 1
ATOM 2379 C CA . PRO B 1 64 ? -17.078 -15.359 1.061 1 93.94 64 PRO B CA 1
ATOM 2380 C C . PRO B 1 64 ? -15.641 -15.695 0.703 1 93.94 64 PRO B C 1
ATOM 2382 O O . PRO B 1 64 ? -14.711 -15.102 1.26 1 93.94 64 PRO B O 1
ATOM 2385 N N . GLU B 1 65 ? -15.484 -16.641 -0.235 1 94.88 65 GLU B N 1
ATOM 2386 C CA . GLU B 1 65 ? -14.141 -17.016 -0.67 1 94.88 65 GLU B CA 1
ATOM 2387 C C . GLU B 1 65 ? -13.461 -15.859 -1.407 1 94.88 65 GLU B C 1
ATOM 2389 O O . GLU B 1 65 ? -12.273 -15.609 -1.216 1 94.88 65 GLU B O 1
ATOM 2394 N N . LEU B 1 66 ? -14.211 -15.188 -2.25 1 96.19 66 LEU B N 1
ATOM 2395 C CA . LEU B 1 66 ? -13.672 -14.047 -2.982 1 96.19 66 LEU B CA 1
ATOM 2396 C C . LEU B 1 66 ? -13.297 -12.922 -2.027 1 96.19 66 LEU B C 1
ATOM 2398 O O . LEU B 1 66 ? -12.258 -12.273 -2.197 1 96.19 66 LEU B O 1
ATOM 2402 N N . VAL B 1 67 ? -14.086 -12.648 -1.042 1 91.69 67 VAL B N 1
ATOM 2403 C CA . VAL B 1 67 ? -13.82 -11.625 -0.04 1 91.69 67 VAL B CA 1
ATOM 2404 C C . VAL B 1 67 ? -12.547 -11.961 0.732 1 91.69 67 VAL B C 1
ATOM 2406 O O . VAL B 1 67 ? -11.695 -11.102 0.941 1 91.69 67 VAL B O 1
ATOM 2409 N N . LYS B 1 68 ? -12.422 -13.211 1.11 1 91.5 68 LYS B N 1
ATOM 2410 C CA . LYS B 1 68 ? -11.242 -13.656 1.845 1 91.5 68 LYS B CA 1
ATOM 2411 C C . LYS B 1 68 ? -9.992 -13.586 0.973 1 91.5 68 LYS B C 1
ATOM 2413 O O . LYS B 1 68 ? -8.906 -13.273 1.463 1 91.5 68 LYS B O 1
ATOM 2418 N N . LEU B 1 69 ? -10.18 -13.891 -0.277 1 94.94 69 LEU B N 1
ATOM 2419 C CA . LEU B 1 69 ? -9.07 -13.789 -1.222 1 94.94 69 LEU B CA 1
ATOM 2420 C C . LEU B 1 69 ? -8.57 -12.352 -1.319 1 94.94 69 LEU B C 1
ATOM 2422 O O . LEU B 1 69 ? -7.359 -12.109 -1.34 1 94.94 69 LEU B O 1
ATOM 2426 N N . MET B 1 70 ? -9.445 -11.422 -1.381 1 89.25 70 MET B N 1
ATOM 2427 C CA . MET B 1 70 ? -9.07 -10.016 -1.395 1 89.25 70 MET B CA 1
ATOM 2428 C C . MET B 1 70 ? -8.32 -9.641 -0.119 1 89.25 70 MET B C 1
ATOM 2430 O O . MET B 1 70 ? -7.30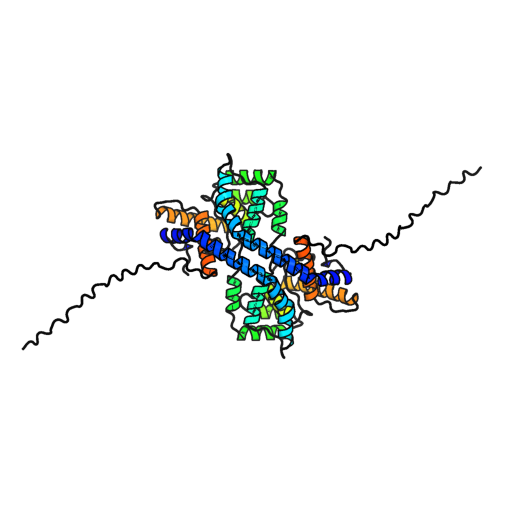9 -8.938 -0.171 1 89.25 70 MET B O 1
ATOM 2434 N N . GLU B 1 71 ? -8.82 -10.055 0.986 1 84.44 71 GLU B N 1
ATOM 2435 C CA . GLU B 1 71 ? -8.133 -9.812 2.25 1 84.44 71 GLU B CA 1
ATOM 2436 C C . GLU B 1 71 ? -6.699 -10.336 2.211 1 84.44 71 GLU B C 1
ATOM 2438 O O . GLU B 1 71 ? -5.77 -9.656 2.65 1 84.44 71 GLU B O 1
ATOM 2443 N N . TRP B 1 72 ? -6.559 -11.57 1.695 1 89.25 72 TRP B N 1
ATOM 2444 C CA . TRP B 1 72 ? -5.242 -12.188 1.55 1 89.25 72 TRP B CA 1
ATOM 2445 C C . TRP B 1 72 ? -4.328 -11.32 0.688 1 89.25 72 TRP B C 1
ATOM 2447 O O . TRP B 1 72 ? -3.201 -11.023 1.081 1 89.25 72 TRP B O 1
ATOM 2457 N N . LYS B 1 73 ? -4.82 -10.938 -0.452 1 87.69 73 LYS B N 1
ATOM 2458 C CA . LYS B 1 73 ? -4.031 -10.172 -1.414 1 87.69 73 LYS B CA 1
ATOM 2459 C C . LYS B 1 73 ? -3.537 -8.867 -0.803 1 87.69 73 LYS B C 1
ATOM 2461 O O . LYS B 1 73 ? -2.369 -8.5 -0.963 1 87.69 73 LYS B O 1
ATOM 2466 N N . LEU B 1 74 ? -4.375 -8.227 -0.083 1 79.5 74 LEU B N 1
ATOM 2467 C CA . LEU B 1 74 ? -4.043 -6.941 0.516 1 79.5 74 LEU B CA 1
ATOM 2468 C C . LEU B 1 74 ? -3.07 -7.117 1.678 1 79.5 74 LEU B C 1
ATOM 2470 O O . LEU B 1 74 ? -2.217 -6.258 1.914 1 79.5 74 LEU B O 1
ATOM 2474 N N . THR B 1 75 ? -3.258 -8.148 2.416 1 78.06 75 THR B N 1
ATOM 2475 C CA . THR B 1 75 ? -2.373 -8.43 3.541 1 78.06 75 THR B CA 1
ATOM 2476 C C . THR B 1 75 ? -0.973 -8.789 3.051 1 78.06 75 THR B C 1
ATOM 2478 O O . THR B 1 75 ? 0.023 -8.445 3.691 1 78.06 75 THR B O 1
ATOM 2481 N N . ARG B 1 76 ? -1.024 -9.562 1.963 1 76.44 76 ARG B N 1
ATOM 2482 C CA . ARG B 1 76 ? 0.241 -10.016 1.396 1 76.44 76 ARG B CA 1
ATOM 2483 C C . ARG B 1 76 ? 1.048 -8.852 0.845 1 76.44 76 ARG B C 1
ATOM 2485 O O . ARG B 1 76 ? 2.281 -8.875 0.855 1 76.44 76 ARG B O 1
ATOM 2492 N N . GLY B 1 77 ? 0.277 -7.98 0.113 1 61.91 77 GLY B N 1
ATOM 2493 C CA . GLY B 1 77 ? 0.892 -6.891 -0.624 1 61.91 77 GLY B CA 1
ATOM 2494 C C . GLY B 1 77 ? 1.698 -5.953 0.257 1 61.91 77 GLY B C 1
ATOM 2495 O O . GLY B 1 77 ? 1.559 -5.973 1.482 1 61.91 77 GLY B O 1
ATOM 2496 N N . SER B 1 78 ? 2.828 -5.383 -0.372 1 55.12 78 SER B N 1
ATOM 2497 C CA . SER B 1 78 ? 4.219 -5.043 -0.092 1 55.12 78 SER B CA 1
ATOM 2498 C C . SER B 1 78 ? 4.332 -3.672 0.568 1 55.12 78 SER B C 1
ATOM 2500 O O . SER B 1 78 ? 3.48 -2.805 0.357 1 55.12 78 SER B O 1
ATOM 2502 N N . PHE B 1 79 ? 5.027 -3.807 1.532 1 54.66 79 PHE B N 1
ATOM 2503 C CA . PHE B 1 79 ? 6.098 -2.904 1.939 1 54.66 79 PHE B CA 1
ATOM 2504 C C . PHE B 1 79 ? 7.016 -2.584 0.764 1 54.66 79 PHE B C 1
ATOM 2506 O O . PHE B 1 79 ? 7.477 -3.49 0.067 1 54.66 79 PHE B O 1
ATOM 2513 N N . ARG B 1 80 ? 6.855 -1.48 0.182 1 58.44 80 ARG B N 1
ATOM 2514 C CA . ARG B 1 80 ? 7.777 -1.086 -0.878 1 58.44 80 ARG B CA 1
ATOM 2515 C C . ARG B 1 80 ? 9.156 -0.77 -0.313 1 58.44 80 ARG B C 1
ATOM 2517 O O . ARG B 1 80 ? 9.539 0.397 -0.217 1 58.44 80 ARG B O 1
ATOM 2524 N N . PRO B 1 81 ? 9.906 -1.813 -0.009 1 60.62 81 PRO B N 1
ATOM 2525 C CA . PRO B 1 81 ? 11.25 -1.62 0.545 1 60.62 81 PRO B CA 1
ATOM 2526 C C . PRO B 1 81 ? 12.188 -0.904 -0.422 1 60.62 81 PRO B C 1
ATOM 2528 O O . PRO B 1 81 ? 13.07 -0.152 0.009 1 60.62 81 PRO B O 1
ATOM 2531 N N . ARG B 1 82 ? 11.891 -1.019 -1.634 1 65.12 82 ARG B N 1
ATOM 2532 C CA . ARG B 1 82 ? 12.766 -0.406 -2.629 1 65.12 82 ARG B CA 1
ATOM 2533 C C . ARG B 1 82 ? 12.742 1.114 -2.516 1 65.12 82 ARG B C 1
ATOM 2535 O O . ARG B 1 82 ? 13.781 1.767 -2.641 1 65.12 82 ARG B O 1
ATOM 2542 N N . LEU B 1 83 ? 11.617 1.593 -2.24 1 74.31 83 LEU B N 1
ATOM 2543 C CA . LEU B 1 83 ? 11.484 3.037 -2.074 1 74.31 83 LEU B CA 1
ATOM 2544 C C . LEU B 1 83 ? 12.328 3.525 -0.901 1 74.31 83 LEU B C 1
ATOM 2546 O O . LEU B 1 83 ? 13.016 4.547 -1.007 1 74.31 83 LEU B O 1
ATOM 2550 N N . GLN B 1 84 ? 12.305 2.768 0.13 1 79.19 84 GLN B N 1
ATOM 2551 C CA . GLN B 1 84 ? 13.07 3.133 1.318 1 79.19 84 GLN B CA 1
ATOM 2552 C C . GLN B 1 84 ? 14.57 3.037 1.058 1 79.19 84 GLN B C 1
ATOM 2554 O O . GLN B 1 84 ? 15.336 3.885 1.517 1 79.19 84 GLN B O 1
ATOM 2559 N N . GLN B 1 85 ? 14.945 2.08 0.338 1 77.19 85 GLN B N 1
ATOM 2560 C CA . GLN B 1 85 ? 16.359 1.894 0.019 1 77.19 85 GLN B CA 1
ATOM 2561 C C . GLN B 1 85 ? 16.859 3.01 -0.885 1 77.19 85 GLN B C 1
ATOM 2563 O O . GLN B 1 85 ? 17.969 3.527 -0.681 1 77.19 85 GLN B O 1
ATOM 2568 N N . LEU B 1 86 ? 16.125 3.332 -1.84 1 84.31 86 LEU B N 1
ATOM 2569 C CA . LEU B 1 86 ? 16.484 4.406 -2.758 1 84.31 86 LEU B CA 1
ATOM 2570 C C . LEU B 1 86 ? 16.594 5.738 -2.02 1 84.31 86 LEU B C 1
ATOM 2572 O O . LEU B 1 86 ? 17.547 6.496 -2.242 1 84.31 86 LEU B O 1
ATOM 2576 N N . LEU B 1 87 ? 15.703 5.973 -1.167 1 90.69 87 LEU B N 1
ATOM 2577 C CA . LEU B 1 87 ? 15.742 7.199 -0.378 1 90.69 87 LEU B CA 1
ATOM 2578 C C . LEU B 1 87 ? 16.969 7.223 0.524 1 90.69 87 LEU B C 1
ATOM 2580 O O . LEU B 1 87 ? 17.641 8.25 0.635 1 90.69 87 LEU B O 1
ATOM 2584 N N . ALA B 1 88 ? 17.281 6.16 1.11 1 88.19 88 ALA B N 1
ATOM 2585 C CA . ALA B 1 88 ? 18.391 6.055 2.041 1 88.19 88 ALA B CA 1
ATOM 2586 C C . ALA B 1 88 ? 19.734 6.234 1.318 1 88.19 88 ALA B C 1
ATOM 2588 O O . ALA B 1 88 ? 20.734 6.562 1.942 1 88.19 88 ALA B O 1
ATOM 2589 N N . SER B 1 89 ? 19.672 6.098 0.084 1 90.56 89 SER B N 1
ATOM 2590 C CA . SER B 1 89 ? 20.922 6.176 -0.686 1 90.56 89 SER B CA 1
ATOM 2591 C C . SER B 1 89 ? 21.281 7.621 -0.996 1 90.56 89 SER B C 1
ATOM 2593 O O . SER B 1 89 ? 22.375 7.895 -1.518 1 90.56 89 SER B O 1
ATOM 2595 N N . ASN B 1 90 ? 20.406 8.523 -0.683 1 93.88 90 ASN B N 1
ATOM 2596 C CA . ASN B 1 90 ? 20.75 9.938 -0.843 1 93.88 90 ASN B CA 1
ATOM 2597 C C . ASN B 1 90 ? 21.938 10.328 0.037 1 93.88 90 ASN B C 1
ATOM 2599 O O . ASN B 1 90 ? 22.047 9.859 1.173 1 93.88 90 ASN B O 1
ATOM 2603 N N . ALA B 1 91 ? 22.781 11.258 -0.511 1 95.62 91 ALA B N 1
ATOM 2604 C CA . ALA B 1 91 ? 23.859 11.797 0.311 1 95.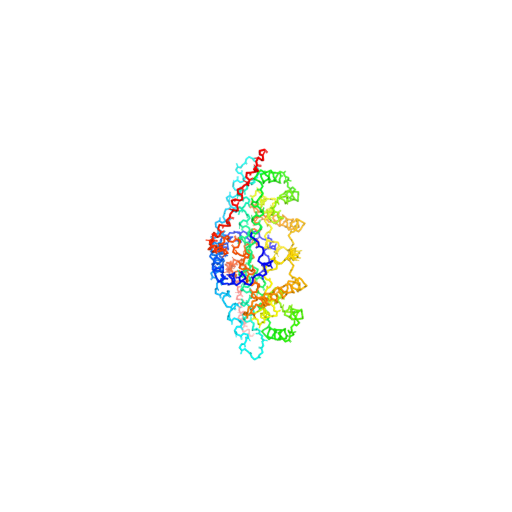62 91 ALA B CA 1
ATOM 2605 C C . ALA B 1 91 ? 23.312 12.734 1.385 1 95.62 91 ALA B C 1
ATOM 2607 O O . ALA B 1 91 ? 22.422 13.547 1.118 1 95.62 91 ALA B O 1
ATOM 2608 N N . ALA B 1 92 ? 23.906 12.648 2.561 1 95.19 92 ALA B N 1
ATOM 2609 C CA . ALA B 1 92 ? 23.453 13.477 3.682 1 95.19 92 ALA B CA 1
ATOM 2610 C C . ALA B 1 92 ? 23.531 14.961 3.336 1 95.19 92 ALA B C 1
ATOM 2612 O O . ALA B 1 92 ? 22.625 15.727 3.66 1 95.19 92 ALA B O 1
ATOM 2613 N N . ALA B 1 93 ? 24.594 15.336 2.721 1 97.06 93 ALA B N 1
ATOM 2614 C CA . ALA B 1 93 ? 24.781 16.734 2.35 1 97.06 93 ALA B CA 1
ATOM 2615 C C . ALA B 1 93 ? 23.703 17.188 1.367 1 97.06 93 ALA B C 1
ATOM 2617 O O . ALA B 1 93 ? 23.219 18.328 1.448 1 97.06 93 ALA B O 1
ATOM 2618 N N . ALA B 1 94 ? 23.359 16.344 0.462 1 96.75 94 ALA B N 1
ATOM 2619 C CA . ALA B 1 94 ? 22.344 16.672 -0.53 1 96.75 94 ALA B CA 1
ATOM 2620 C C . ALA B 1 94 ? 20.969 16.859 0.129 1 96.75 94 ALA B C 1
ATOM 2622 O O . ALA B 1 94 ? 20.203 17.734 -0.257 1 96.75 94 ALA B O 1
ATOM 2623 N N . VAL B 1 95 ? 20.672 16.016 1.109 1 97.62 95 VAL B N 1
ATOM 2624 C CA . VAL B 1 95 ? 19.406 16.094 1.822 1 97.62 95 VAL B CA 1
ATOM 2625 C C . VAL B 1 95 ? 19.281 17.438 2.535 1 97.62 95 VAL B C 1
ATOM 2627 O O . VAL B 1 95 ? 18.266 18.125 2.426 1 97.62 95 VAL B O 1
ATOM 2630 N N . GLU B 1 96 ? 20.328 17.812 3.24 1 96.94 96 GLU B N 1
ATOM 2631 C CA . GLU B 1 96 ? 20.297 19.078 3.979 1 96.94 96 GLU B CA 1
ATOM 2632 C C . GLU B 1 96 ? 20.234 20.266 3.031 1 96.94 96 GLU B C 1
ATOM 2634 O O . GLU B 1 96 ? 19.469 21.219 3.268 1 96.94 96 GLU B O 1
ATOM 2639 N N . LEU B 1 97 ? 21 20.219 1.993 1 97.31 97 LEU B N 1
ATOM 2640 C CA . LEU B 1 97 ? 21.031 21.312 1.03 1 97.31 97 LEU B CA 1
ATOM 2641 C C . LEU B 1 97 ? 19.672 21.484 0.354 1 97.31 97 LEU B C 1
ATOM 2643 O O . LEU B 1 97 ? 19.156 22.594 0.271 1 97.31 97 LEU B O 1
ATOM 2647 N N . CYS B 1 98 ? 19.125 20.422 -0.137 1 97.5 98 CYS B N 1
ATOM 2648 C CA . CYS B 1 98 ? 17.859 20.469 -0.855 1 97.5 98 CYS B CA 1
ATOM 2649 C C . CYS B 1 98 ? 16.719 20.906 0.061 1 97.5 98 CYS B C 1
ATOM 2651 O O . CYS B 1 98 ? 15.883 21.719 -0.336 1 97.5 98 CYS B O 1
ATOM 2653 N N . SER B 1 99 ? 16.703 20.328 1.276 1 98.25 99 SER B N 1
ATOM 2654 C CA . SER B 1 99 ? 15.633 20.688 2.195 1 98.25 99 SER B CA 1
ATOM 2655 C C . SER B 1 99 ? 15.75 22.141 2.652 1 98.25 99 SER B C 1
ATOM 2657 O O . SER B 1 99 ? 14.75 22.844 2.766 1 98.25 99 SER B O 1
ATOM 2659 N N . ARG B 1 100 ? 16.922 22.594 2.877 1 97.88 100 ARG B N 1
ATOM 2660 C CA . ARG B 1 100 ? 17.141 23.984 3.232 1 97.88 100 ARG B CA 1
ATOM 2661 C C . ARG B 1 100 ? 16.656 24.922 2.129 1 97.88 100 ARG B C 1
ATOM 2663 O O . ARG B 1 100 ? 15.961 25.906 2.402 1 97.88 100 ARG B O 1
ATOM 2670 N N . LYS B 1 101 ? 17.062 24.641 1.003 1 98.38 101 LYS B N 1
ATOM 2671 C CA . LYS B 1 101 ? 16.625 25.438 -0.137 1 98.38 101 LYS B CA 1
ATOM 2672 C C . LYS B 1 101 ? 15.109 25.406 -0.283 1 98.38 101 LYS B C 1
ATOM 2674 O O . LYS B 1 101 ? 14.484 26.438 -0.528 1 98.38 101 LYS B O 1
ATOM 2679 N N . ALA B 1 102 ? 14.531 24.234 -0.151 1 98.5 102 ALA B N 1
ATOM 2680 C CA . ALA B 1 102 ? 13.078 24.078 -0.275 1 98.5 102 ALA B CA 1
ATOM 2681 C C . ALA B 1 102 ? 12.352 24.969 0.739 1 98.5 102 ALA B C 1
ATOM 2683 O O . ALA B 1 102 ? 11.414 25.688 0.386 1 98.5 102 ALA B O 1
ATOM 2684 N N . PHE B 1 103 ? 12.828 24.938 1.978 1 98.12 103 PHE B N 1
ATOM 2685 C CA . PHE B 1 103 ? 12.195 25.75 3.016 1 98.12 103 PHE B CA 1
ATOM 2686 C C . PHE B 1 103 ? 12.375 27.234 2.727 1 98.12 103 PHE B C 1
ATOM 2688 O O . PHE B 1 103 ? 11.492 28.031 3.031 1 98.12 103 PHE B O 1
ATOM 2695 N N . SER B 1 104 ? 13.477 27.578 2.113 1 97.81 104 SER B N 1
ATOM 2696 C CA . SER B 1 104 ? 13.75 28.984 1.811 1 97.81 104 SER B CA 1
ATOM 2697 C C . SER B 1 104 ? 12.859 29.484 0.677 1 97.81 104 SER B C 1
ATOM 2699 O O . SER B 1 104 ? 12.695 30.703 0.507 1 97.81 104 SER B O 1
ATOM 2701 N N . LEU B 1 105 ? 12.273 28.625 -0.066 1 97.94 105 LEU B N 1
ATOM 2702 C CA . LEU B 1 105 ? 11.453 28.984 -1.219 1 97.94 105 LEU B CA 1
ATOM 2703 C C . LEU B 1 105 ? 10.016 29.281 -0.795 1 97.94 105 LEU B C 1
ATOM 2705 O O . LEU B 1 105 ? 9.242 29.844 -1.571 1 97.94 105 LEU B O 1
ATOM 2709 N N . LEU B 1 106 ? 9.672 28.922 0.438 1 96.25 106 LEU B N 1
ATOM 2710 C CA . LEU B 1 106 ? 8.32 29.188 0.918 1 96.25 106 LEU B CA 1
ATOM 2711 C C . LEU B 1 106 ? 8.062 30.688 1.02 1 96.25 106 LEU B C 1
ATOM 2713 O O . LEU B 1 106 ? 8.969 31.453 1.333 1 96.25 106 LEU B O 1
ATOM 2717 N N . PRO B 1 107 ? 6.902 31.109 0.514 1 96.25 107 PRO B N 1
ATOM 2718 C CA . PRO B 1 107 ? 5.629 30.391 0.462 1 96.25 107 PRO B CA 1
ATOM 2719 C C . PRO B 1 107 ? 5.336 29.797 -0.919 1 96.25 107 PRO B C 1
ATOM 2721 O O . PRO B 1 107 ? 4.215 29.359 -1.183 1 96.25 107 PRO B O 1
ATOM 2724 N N . ASP B 1 108 ? 6.316 29.844 -1.776 1 97.56 108 ASP B N 1
ATOM 2725 C CA . ASP B 1 108 ? 6.148 29.172 -3.064 1 97.56 108 ASP B CA 1
ATOM 2726 C C . ASP B 1 108 ? 6.273 27.656 -2.92 1 97.56 108 ASP B C 1
ATOM 2728 O O . ASP B 1 108 ? 7.328 27.078 -3.205 1 97.56 108 ASP B O 1
ATOM 2732 N N . VAL B 1 109 ? 5.16 27.016 -2.631 1 97.62 109 VAL B N 1
ATOM 2733 C CA . VAL B 1 109 ? 5.148 25.594 -2.303 1 97.62 109 VAL B CA 1
ATOM 2734 C C . VAL B 1 109 ? 5.461 24.766 -3.551 1 97.62 109 VAL B C 1
ATOM 2736 O O . VAL B 1 109 ? 6.109 23.719 -3.469 1 97.62 109 VAL B O 1
ATOM 2739 N N . ARG B 1 110 ? 5.039 25.25 -4.707 1 96.69 110 ARG B N 1
ATOM 2740 C CA . ARG B 1 110 ? 5.312 24.531 -5.953 1 96.69 110 ARG B CA 1
ATOM 2741 C C . ARG B 1 110 ? 6.812 24.391 -6.184 1 96.69 110 ARG B C 1
ATOM 2743 O O . ARG B 1 110 ? 7.297 23.297 -6.5 1 96.69 110 ARG B O 1
ATOM 2750 N N . ALA B 1 111 ? 7.531 25.453 -6 1 97.75 111 ALA B N 1
ATOM 2751 C CA . ALA B 1 111 ? 8.984 25.438 -6.164 1 97.75 111 ALA B CA 1
ATOM 2752 C C . ALA B 1 111 ? 9.648 24.578 -5.094 1 97.75 111 ALA B C 1
ATOM 2754 O O . ALA B 1 111 ? 10.641 23.891 -5.367 1 97.75 111 ALA B O 1
ATOM 2755 N N . ALA B 1 112 ? 9.133 24.641 -3.885 1 98.31 112 ALA B N 1
ATOM 2756 C CA . ALA B 1 112 ? 9.688 23.875 -2.777 1 98.31 112 ALA B CA 1
ATOM 2757 C C . ALA B 1 112 ? 9.531 22.375 -3.021 1 98.31 112 ALA B C 1
ATOM 2759 O O . ALA B 1 112 ? 10.461 21.609 -2.779 1 98.31 112 ALA B O 1
ATOM 2760 N N . ILE B 1 113 ? 8.336 22 -3.523 1 98.12 113 ILE B N 1
ATOM 2761 C CA . ILE B 1 113 ? 8.07 20.594 -3.848 1 98.12 113 ILE B CA 1
ATOM 2762 C C . ILE B 1 113 ? 9.031 20.125 -4.934 1 98.12 113 ILE B C 1
ATOM 2764 O O . ILE B 1 113 ? 9.602 19.031 -4.836 1 98.12 113 ILE B O 1
ATOM 2768 N N . ALA B 1 114 ? 9.227 20.922 -5.926 1 97.06 114 ALA B N 1
ATOM 2769 C CA . ALA B 1 114 ? 10.125 20.578 -7.02 1 97.06 114 ALA B CA 1
ATOM 2770 C C . ALA B 1 114 ? 11.555 20.391 -6.516 1 97.06 114 ALA B C 1
ATOM 2772 O O . ALA B 1 114 ? 12.258 19.484 -6.953 1 97.06 114 ALA B O 1
ATOM 2773 N N . GLU B 1 115 ? 11.984 21.25 -5.641 1 97.88 115 GLU B N 1
ATOM 2774 C CA . GLU B 1 115 ? 13.328 21.188 -5.086 1 97.88 115 GLU B CA 1
ATOM 2775 C C . GLU B 1 115 ? 13.539 19.875 -4.324 1 97.88 115 GLU B C 1
ATOM 2777 O O . GLU B 1 115 ? 14.555 19.203 -4.516 1 97.88 115 GLU B O 1
ATOM 2782 N N . LEU B 1 116 ? 12.609 19.547 -3.447 1 98 116 LEU B N 1
ATOM 2783 C CA . LEU B 1 116 ? 12.727 18.328 -2.656 1 98 116 LEU B CA 1
ATOM 2784 C C . LEU B 1 116 ? 12.648 17.078 -3.545 1 98 116 LEU B C 1
ATOM 2786 O O . LEU B 1 116 ? 13.273 16.062 -3.252 1 98 116 LEU B O 1
ATOM 2790 N N . SER B 1 117 ? 11.883 17.234 -4.641 1 95.5 117 SER B N 1
ATOM 2791 C CA . SER B 1 117 ? 11.641 16.094 -5.527 1 95.5 117 SER B CA 1
ATOM 2792 C C . SER B 1 117 ? 12.875 15.773 -6.359 1 95.5 117 SER B C 1
ATOM 2794 O O . SER B 1 117 ? 12.891 14.789 -7.102 1 95.5 117 SER B O 1
ATOM 2796 N N . ALA B 1 118 ? 13.938 16.531 -6.203 1 95.38 118 ALA B N 1
ATOM 2797 C CA . ALA B 1 118 ? 15.219 16.234 -6.844 1 95.38 118 ALA B CA 1
ATOM 2798 C C . ALA B 1 118 ? 15.93 15.086 -6.137 1 95.38 118 ALA B C 1
ATOM 2800 O O . ALA B 1 118 ? 16.812 14.453 -6.707 1 95.38 118 ALA B O 1
ATOM 2801 N N . LEU B 1 119 ? 15.562 14.859 -4.879 1 95.31 119 LEU B N 1
ATOM 2802 C CA . LEU B 1 119 ? 16.141 13.758 -4.121 1 95.31 119 LEU B CA 1
ATOM 2803 C C . LEU B 1 119 ? 15.57 12.422 -4.582 1 95.31 119 LEU B C 1
ATOM 2805 O O . LEU B 1 119 ? 14.414 12.352 -5.008 1 95.31 119 LEU B O 1
ATOM 2809 N N . LYS B 1 120 ? 16.359 11.414 -4.469 1 92.31 120 LYS B N 1
ATOM 2810 C CA . LYS B 1 120 ? 15.938 10.07 -4.863 1 92.31 120 LYS B CA 1
ATOM 2811 C C . LYS B 1 120 ? 14.758 9.594 -4.016 1 92.31 120 LYS B C 1
ATOM 2813 O O . LYS B 1 120 ? 14.812 9.656 -2.785 1 92.31 120 LYS B O 1
ATOM 2818 N N . ALA B 1 121 ? 13.656 9.141 -4.66 1 89.81 121 ALA B N 1
ATOM 2819 C CA . ALA B 1 121 ? 12.484 8.523 -4.047 1 89.81 121 ALA B CA 1
ATOM 2820 C C . ALA B 1 121 ? 11.688 9.539 -3.242 1 89.81 121 ALA B C 1
ATOM 2822 O O . ALA B 1 121 ? 10.938 9.172 -2.336 1 89.81 121 ALA B O 1
ATOM 2823 N N . VAL B 1 122 ? 11.922 10.781 -3.559 1 94.5 122 VAL B N 1
ATOM 2824 C CA . VAL B 1 122 ? 11.125 11.836 -2.949 1 94.5 122 VAL B CA 1
ATOM 2825 C C . VAL B 1 122 ? 10.203 12.461 -3.998 1 94.5 122 VAL B C 1
ATOM 2827 O O . VAL B 1 122 ? 10.609 13.352 -4.742 1 94.5 122 VAL B O 1
ATOM 2830 N N . GLY B 1 123 ? 8.977 11.93 -3.984 1 94.19 123 GLY B N 1
ATOM 2831 C CA . GLY B 1 123 ? 7.957 12.547 -4.816 1 94.19 123 GLY B CA 1
ATOM 2832 C C . GLY B 1 123 ? 7.168 13.617 -4.09 1 94.19 123 GLY B C 1
ATOM 2833 O O . GLY B 1 123 ? 7.516 14.008 -2.973 1 94.19 123 GLY B O 1
ATOM 2834 N N . PRO B 1 124 ? 6.098 14.078 -4.742 1 95.56 124 PRO B N 1
ATOM 2835 C CA . PRO B 1 124 ? 5.297 15.148 -4.141 1 95.56 124 PRO B CA 1
ATOM 2836 C C . PRO B 1 124 ? 4.75 14.766 -2.768 1 95.56 124 PRO B C 1
ATOM 2838 O O . PRO B 1 124 ? 4.695 15.609 -1.867 1 95.56 124 PRO B O 1
ATOM 2841 N N . ALA B 1 125 ? 4.434 13.516 -2.625 1 93.75 125 ALA B N 1
ATOM 2842 C CA . ALA B 1 125 ? 3.857 13.086 -1.354 1 93.75 125 ALA B CA 1
ATOM 2843 C C . ALA B 1 125 ? 4.891 13.148 -0.233 1 93.75 125 ALA B C 1
ATOM 2845 O O . ALA B 1 125 ? 4.625 13.711 0.833 1 93.75 125 ALA B O 1
ATOM 2846 N N . THR B 1 126 ? 6.047 12.648 -0.455 1 94.75 126 THR B N 1
ATOM 2847 C CA . THR B 1 126 ? 7.102 12.695 0.551 1 94.75 126 THR B CA 1
ATOM 2848 C C . THR B 1 126 ? 7.578 14.133 0.767 1 94.75 126 THR B C 1
ATOM 2850 O O . THR B 1 126 ? 7.832 14.539 1.901 1 94.75 126 THR B O 1
ATOM 2853 N N . ALA B 1 127 ? 7.672 14.852 -0.343 1 97.88 127 ALA B N 1
ATOM 2854 C CA . ALA B 1 127 ? 8.062 16.266 -0.255 1 97.88 127 ALA B CA 1
ATOM 2855 C C . ALA B 1 127 ? 7.074 17.047 0.596 1 97.88 127 ALA B C 1
ATOM 2857 O O . ALA B 1 127 ? 7.477 17.859 1.433 1 97.88 127 ALA B O 1
ATOM 2858 N N . SER B 1 128 ? 5.816 16.828 0.362 1 98.31 128 SER B N 1
ATOM 2859 C CA . SER B 1 128 ? 4.797 17.531 1.139 1 98.31 128 SER B CA 1
ATOM 2860 C C . SER B 1 128 ? 4.906 17.188 2.623 1 98.31 128 SER B C 1
ATOM 2862 O O . SER B 1 128 ? 4.633 18.031 3.479 1 98.31 128 SER B O 1
ATOM 2864 N N . ALA B 1 129 ? 5.301 15.922 2.938 1 97.31 129 ALA B N 1
ATOM 2865 C CA . ALA B 1 129 ? 5.496 15.516 4.328 1 97.31 129 ALA B CA 1
ATOM 2866 C C . ALA B 1 129 ? 6.625 16.312 4.977 1 97.31 129 ALA B C 1
ATOM 2868 O O . ALA B 1 129 ? 6.508 16.75 6.121 1 97.31 129 ALA B O 1
ATOM 2869 N N . VAL B 1 130 ? 7.676 16.516 4.25 1 97.94 130 VAL B N 1
ATOM 2870 C CA . VAL B 1 130 ? 8.812 17.297 4.75 1 97.94 130 VAL B CA 1
ATOM 2871 C C . VAL B 1 130 ? 8.375 18.734 5.027 1 97.94 130 VAL B C 1
ATOM 2873 O O . VAL B 1 130 ? 8.609 19.266 6.117 1 97.94 130 VAL B O 1
ATOM 2876 N N . LEU B 1 131 ? 7.715 19.328 4.078 1 98.5 131 LEU B N 1
ATOM 2877 C CA . LEU B 1 131 ? 7.316 20.734 4.199 1 98.5 131 LEU B CA 1
ATOM 2878 C C . LEU B 1 131 ? 6.297 20.906 5.316 1 98.5 131 LEU B C 1
ATOM 2880 O O . LEU B 1 131 ? 6.363 21.875 6.074 1 98.5 131 LEU B O 1
ATOM 2884 N N . ALA B 1 132 ? 5.355 19.984 5.406 1 98.12 132 ALA B N 1
ATOM 2885 C CA . ALA B 1 132 ? 4.312 20.078 6.426 1 98.12 132 ALA B CA 1
ATOM 2886 C C . ALA B 1 132 ? 4.91 20 7.828 1 98.12 132 ALA B C 1
ATOM 2888 O O . ALA B 1 132 ? 4.426 20.641 8.758 1 98.12 132 ALA B O 1
ATOM 2889 N N . ALA B 1 133 ? 5.941 19.188 7.973 1 96.62 133 ALA B N 1
ATOM 2890 C CA . ALA B 1 133 ? 6.605 19.062 9.266 1 96.62 133 ALA B CA 1
ATOM 2891 C C . ALA B 1 133 ? 7.301 20.375 9.656 1 96.62 133 ALA B C 1
ATOM 2893 O O . ALA B 1 133 ? 7.281 20.766 10.82 1 96.62 133 ALA B O 1
ATOM 2894 N N . GLY B 1 134 ? 7.84 21.047 8.695 1 96.5 134 GLY B N 1
ATOM 2895 C CA . GLY B 1 134 ? 8.625 22.234 8.969 1 96.5 134 GLY B CA 1
ATOM 2896 C C . GLY B 1 134 ? 7.809 23.516 8.906 1 96.5 134 GLY B C 1
ATOM 2897 O O . GLY B 1 134 ? 8.133 24.5 9.578 1 96.5 134 GLY B O 1
ATOM 2898 N N . CYS B 1 135 ? 6.828 23.5 8.055 1 97.19 135 CYS B N 1
ATOM 2899 C CA . CYS B 1 135 ? 6.012 24.688 7.852 1 97.19 135 CYS B CA 1
ATOM 2900 C C . CYS B 1 135 ? 4.547 24.312 7.652 1 97.19 135 CYS B C 1
ATOM 2902 O O . CYS B 1 135 ? 3.982 24.531 6.582 1 97.19 135 CYS B O 1
ATOM 2904 N N . PRO B 1 136 ? 3.859 23.859 8.711 1 96.81 136 PRO B N 1
ATOM 2905 C CA . PRO B 1 136 ? 2.477 23.375 8.602 1 96.81 136 PRO B CA 1
ATOM 2906 C C . PRO B 1 136 ? 1.507 24.484 8.18 1 96.81 136 PRO B C 1
ATOM 2908 O O . PRO B 1 136 ? 0.391 24.188 7.742 1 96.81 136 PRO B O 1
ATOM 2911 N N . GLU B 1 137 ? 1.926 25.781 8.25 1 96.44 137 GLU B N 1
ATOM 2912 C CA . GLU B 1 137 ? 1.078 26.906 7.871 1 96.44 137 GLU B CA 1
ATOM 2913 C C . GLU B 1 137 ? 1.03 27.062 6.355 1 96.44 137 GLU B C 1
ATOM 2915 O O . GLU B 1 137 ? 0.119 27.703 5.824 1 96.44 137 GLU B O 1
ATOM 2920 N N . HIS B 1 138 ? 2.023 26.438 5.723 1 96.75 138 HIS B N 1
ATOM 2921 C CA . HIS B 1 138 ? 2.102 26.641 4.281 1 96.75 138 HIS B CA 1
ATOM 2922 C C . HIS B 1 138 ? 1.825 25.328 3.533 1 96.75 138 HIS B C 1
ATOM 2924 O O . HIS B 1 138 ? 1.534 25.359 2.336 1 96.75 138 HIS B O 1
ATOM 2930 N N . ALA B 1 139 ? 1.966 24.219 4.184 1 97.75 139 ALA B N 1
ATOM 2931 C CA . ALA B 1 139 ? 1.905 22.953 3.48 1 97.75 139 ALA B CA 1
ATOM 2932 C C . ALA B 1 139 ? 1.112 21.922 4.281 1 97.75 139 ALA B C 1
ATOM 2934 O O . ALA B 1 139 ? 0.965 22.047 5.5 1 97.75 139 ALA B O 1
ATOM 2935 N N . ALA B 1 140 ? 0.517 20.984 3.652 1 98.12 140 ALA B N 1
ATOM 2936 C CA . ALA B 1 140 ? -0.167 19.828 4.223 1 98.12 140 ALA B CA 1
ATOM 2937 C C . ALA B 1 140 ? 0.335 18.531 3.596 1 98.12 140 ALA B C 1
ATOM 2939 O O . ALA B 1 140 ? 0.663 18.5 2.408 1 98.12 140 ALA B O 1
ATOM 2940 N N . PHE B 1 141 ? 0.417 17.469 4.461 1 97.44 141 PHE B N 1
ATOM 2941 C CA . PHE B 1 141 ? 0.799 16.172 3.918 1 97.44 141 PHE B CA 1
ATOM 2942 C C . PHE B 1 141 ? -0.23 15.688 2.904 1 97.44 141 PHE B C 1
ATOM 2944 O O . PHE B 1 141 ? -1.436 15.812 3.129 1 97.44 141 PHE B O 1
ATOM 2951 N N . MET B 1 142 ? 0.288 15.156 1.814 1 95.31 142 MET B N 1
ATOM 2952 C CA . MET B 1 142 ? -0.539 14.602 0.748 1 95.31 142 MET B CA 1
ATOM 2953 C C . MET B 1 142 ? -0.999 13.188 1.098 1 95.31 142 MET B C 1
ATOM 2955 O O . MET B 1 142 ? -0.676 12.234 0.389 1 95.31 142 MET B O 1
ATOM 2959 N N . SER B 1 143 ? -1.754 13.078 2.193 1 91.94 143 SER B N 1
ATOM 2960 C CA . SER B 1 143 ? -2.299 11.766 2.537 1 91.94 143 SER B CA 1
ATOM 2961 C C . SER B 1 143 ? -3.432 11.375 1.595 1 91.94 143 SER B C 1
ATOM 2963 O O . SER B 1 143 ? -4.148 12.242 1.085 1 91.94 143 SER B O 1
ATOM 2965 N N . ASP B 1 144 ? -3.6 10.094 1.329 1 87 144 ASP B N 1
ATOM 2966 C CA . ASP B 1 144 ? -4.711 9.609 0.52 1 87 144 ASP B CA 1
ATOM 2967 C C . ASP B 1 144 ? -6.051 10.062 1.098 1 87 144 ASP B C 1
ATOM 2969 O O . ASP B 1 144 ? -6.945 10.477 0.355 1 87 144 ASP B O 1
ATOM 2973 N N . GLU B 1 145 ? -6.207 9.992 2.43 1 88.5 145 GLU B N 1
ATOM 2974 C CA . GLU B 1 145 ? -7.434 10.359 3.131 1 88.5 145 GLU B CA 1
ATOM 2975 C C . GLU B 1 145 ? -7.73 11.852 2.982 1 88.5 145 GLU B C 1
ATOM 2977 O O . GLU B 1 145 ? -8.883 12.242 2.781 1 88.5 145 GLU B O 1
ATOM 2982 N N . GLY B 1 146 ? -6.68 12.633 3.068 1 93.06 146 GLY B N 1
ATOM 2983 C CA . GLY B 1 146 ? -6.844 14.062 2.885 1 93.06 146 GLY B CA 1
ATOM 2984 C C . GLY B 1 146 ? -7.273 14.438 1.479 1 93.06 146 GLY B C 1
ATOM 2985 O O . GLY B 1 146 ? -8.297 15.102 1.294 1 93.06 146 GLY B O 1
ATOM 2986 N N . VAL B 1 147 ? -6.562 13.992 0.466 1 93.12 147 VAL B N 1
ATOM 2987 C CA . VAL B 1 147 ? -6.828 14.312 -0.931 1 93.12 147 VAL B CA 1
ATOM 2988 C C . VAL B 1 147 ? -8.195 13.773 -1.335 1 93.12 147 VAL B C 1
ATOM 2990 O O . VAL B 1 147 ? -8.984 14.469 -1.977 1 93.12 147 VAL B O 1
ATOM 2993 N N . GLY B 1 148 ? -8.508 12.602 -0.879 1 89.56 148 GLY B N 1
ATOM 2994 C CA . GLY B 1 148 ? -9.758 11.945 -1.23 1 89.56 148 GLY B CA 1
ATOM 2995 C C . GLY B 1 148 ? -10.977 12.625 -0.637 1 89.56 148 GLY B C 1
ATOM 2996 O O . GLY B 1 148 ? -12.094 12.438 -1.123 1 89.56 148 GLY B O 1
ATOM 2997 N N . SER B 1 149 ? -10.781 13.367 0.377 1 91.88 149 SER B N 1
ATOM 2998 C CA . SER B 1 149 ? -11.883 14.039 1.062 1 91.88 149 SER B CA 1
ATOM 2999 C C . SER B 1 149 ? -12.281 15.32 0.342 1 91.88 149 SER B C 1
ATOM 3001 O O . SER B 1 149 ? -13.352 15.883 0.606 1 91.88 149 SER B O 1
ATOM 3003 N N . VAL B 1 150 ? -11.398 15.805 -0.538 1 94.44 150 VAL B N 1
ATOM 3004 C CA . VAL B 1 150 ? -11.641 17.062 -1.234 1 94.44 150 VAL B CA 1
ATOM 3005 C C . VAL B 1 150 ? -12.398 16.812 -2.531 1 94.44 150 VAL B C 1
ATOM 3007 O O . VAL B 1 150 ? -11.938 16.047 -3.389 1 94.44 150 VAL B O 1
ATOM 3010 N N . PRO B 1 151 ? -13.555 17.438 -2.684 1 93.06 151 PRO B N 1
ATOM 3011 C CA . PRO B 1 151 ? -14.344 17.219 -3.898 1 93.06 151 PRO B CA 1
ATOM 3012 C C . PRO B 1 151 ? -13.57 17.547 -5.172 1 93.06 151 PRO B C 1
ATOM 3014 O O . PRO B 1 151 ? -12.922 18.594 -5.246 1 93.06 151 PRO B O 1
ATOM 3017 N N . GLY B 1 152 ? -13.617 16.688 -6.113 1 91.5 152 GLY B N 1
ATOM 3018 C CA . GLY B 1 152 ? -13.031 16.938 -7.422 1 91.5 152 GLY B CA 1
ATOM 3019 C C . GLY B 1 152 ? -11.609 16.438 -7.551 1 91.5 152 GLY B C 1
ATOM 3020 O O . GLY B 1 152 ? -10.984 16.578 -8.602 1 91.5 152 GLY B O 1
ATOM 3021 N N . LEU B 1 153 ? -11.125 15.836 -6.5 1 91.88 153 LEU B N 1
ATOM 3022 C CA . LEU B 1 153 ? -9.727 15.445 -6.555 1 91.88 153 LEU B CA 1
ATOM 3023 C C . LEU B 1 153 ? -9.586 13.93 -6.609 1 91.88 153 LEU B C 1
ATOM 3025 O O . LEU B 1 153 ? -8.516 13.383 -6.32 1 91.88 153 LEU B O 1
ATOM 3029 N N . THR B 1 154 ? -10.656 13.25 -6.832 1 84.06 154 THR B N 1
ATOM 3030 C CA . THR B 1 154 ? -10.609 11.812 -7.094 1 84.06 154 THR B CA 1
ATOM 3031 C C . THR B 1 154 ? -10.859 11.531 -8.57 1 84.06 154 THR B C 1
ATOM 3033 O O . THR B 1 154 ? -11.68 12.195 -9.211 1 84.06 154 THR B O 1
ATOM 3036 N N . PRO B 1 155 ? -9.984 10.727 -9.203 1 82 155 PRO B N 1
ATOM 3037 C CA . PRO B 1 155 ? -8.969 9.852 -8.609 1 82 155 PRO B CA 1
ATOM 3038 C C . PRO B 1 155 ? -7.711 10.602 -8.195 1 82 155 PRO B C 1
ATOM 3040 O O . PRO B 1 155 ? -7.367 11.617 -8.812 1 82 155 PRO B O 1
ATOM 3043 N N . ILE B 1 156 ? -7.082 10.102 -7.168 1 84.25 156 ILE B N 1
ATOM 3044 C CA . ILE B 1 156 ? -5.883 10.734 -6.625 1 84.25 156 ILE B CA 1
ATOM 3045 C C . ILE B 1 156 ? -4.711 10.516 -7.578 1 84.25 156 ILE B C 1
ATOM 3047 O O . ILE B 1 156 ? -4.469 9.398 -8.031 1 84.25 156 ILE B O 1
ATOM 3051 N N . GLN B 1 157 ? -4.094 11.617 -7.875 1 86.19 157 GLN B N 1
ATOM 3052 C CA . GLN B 1 157 ? -2.852 11.578 -8.641 1 86.19 157 GLN B CA 1
ATOM 3053 C C . GLN B 1 157 ? -1.677 12.078 -7.805 1 86.19 157 GLN B C 1
ATOM 3055 O O . GLN B 1 157 ? -1.807 13.055 -7.059 1 86.19 157 GLN B O 1
ATOM 3060 N N . TYR B 1 158 ? -0.555 11.398 -7.887 1 87 158 TYR B N 1
ATOM 3061 C CA . TYR B 1 158 ? 0.596 11.773 -7.07 1 87 158 TYR B CA 1
ATOM 3062 C C . TYR B 1 158 ? 1.569 12.641 -7.859 1 87 158 TYR B C 1
ATOM 3064 O O . TYR B 1 158 ? 2.748 12.305 -7.984 1 87 158 TYR B O 1
ATOM 3072 N N . THR B 1 159 ? 0.986 13.711 -8.328 1 92.62 159 THR B N 1
ATOM 3073 C CA . THR B 1 159 ? 1.739 14.711 -9.078 1 92.62 159 THR B CA 1
ATOM 3074 C C . THR B 1 159 ? 1.771 16.031 -8.328 1 92.62 159 THR B C 1
ATOM 3076 O O . THR B 1 159 ? 0.941 16.281 -7.445 1 92.62 159 THR B O 1
ATOM 3079 N N . ALA B 1 160 ? 2.756 16.844 -8.742 1 94 160 ALA B N 1
ATOM 3080 C CA . ALA B 1 160 ? 2.871 18.172 -8.133 1 94 160 ALA B CA 1
ATOM 3081 C C . ALA B 1 160 ? 1.617 19 -8.391 1 94 160 ALA B C 1
ATOM 3083 O O . ALA B 1 160 ? 1.155 19.719 -7.5 1 94 160 ALA B O 1
ATOM 3084 N N . ARG B 1 161 ? 1.145 18.891 -9.578 1 95.19 161 ARG B N 1
ATOM 3085 C CA . ARG B 1 161 ? -0.045 19.641 -9.945 1 95.19 161 ARG B CA 1
ATOM 3086 C C . ARG B 1 161 ? -1.236 19.25 -9.078 1 95.19 161 ARG B C 1
ATOM 3088 O O . ARG B 1 161 ? -1.96 20.125 -8.586 1 95.19 161 ARG B O 1
ATOM 3095 N N . HIS B 1 162 ? -1.49 17.984 -8.953 1 95.12 162 HIS B N 1
ATOM 3096 C CA . HIS B 1 162 ? -2.586 17.484 -8.125 1 95.12 162 HIS B CA 1
ATOM 3097 C C . HIS B 1 162 ? -2.428 17.938 -6.676 1 95.12 162 HIS B C 1
ATOM 3099 O O . HIS B 1 162 ? -3.404 18.328 -6.031 1 95.12 162 HIS B O 1
ATOM 3105 N N . TYR B 1 163 ? -1.217 17.891 -6.18 1 97.38 163 TYR B N 1
ATOM 3106 C CA . TYR B 1 163 ? -0.95 18.344 -4.816 1 97.38 163 TYR B CA 1
ATOM 3107 C C . TYR B 1 163 ? -1.289 19.828 -4.652 1 97.38 163 TYR B C 1
ATOM 3109 O O . TYR B 1 163 ? -1.865 20.219 -3.637 1 97.38 163 TYR B O 1
ATOM 3117 N N . HIS B 1 164 ? -0.924 20.562 -5.648 1 97.38 164 HIS B N 1
ATOM 3118 C CA . HIS B 1 164 ? -1.17 22 -5.547 1 97.38 164 HIS B CA 1
ATOM 3119 C C . HIS B 1 164 ? -2.664 22.297 -5.484 1 97.38 164 HIS B C 1
ATOM 3121 O O . HIS B 1 164 ? -3.09 23.203 -4.758 1 97.38 164 HIS B O 1
ATOM 3127 N N . ARG B 1 165 ? -3.4 21.609 -6.238 1 97.44 165 ARG B N 1
ATOM 3128 C CA . ARG B 1 165 ? -4.848 21.781 -6.172 1 97.44 165 ARG B CA 1
ATOM 3129 C C . ARG B 1 165 ? -5.379 21.422 -4.789 1 97.44 165 ARG B C 1
ATOM 3131 O O . ARG B 1 165 ? -6.223 22.125 -4.234 1 97.44 165 ARG B O 1
ATOM 3138 N N . TYR B 1 166 ? -4.906 20.344 -4.289 1 98.12 166 TYR B N 1
ATOM 3139 C CA . TYR B 1 166 ? -5.258 19.891 -2.947 1 98.12 166 TYR B CA 1
ATOM 3140 C C . TYR B 1 166 ? -4.902 20.938 -1.904 1 98.12 166 TYR B C 1
ATOM 3142 O O . TYR B 1 166 ? -5.742 21.328 -1.082 1 98.12 166 TYR B O 1
ATOM 3150 N N . LEU B 1 167 ? -3.699 21.469 -1.999 1 98.38 167 LEU B N 1
ATOM 3151 C CA . LEU B 1 167 ? -3.211 22.453 -1.032 1 98.38 167 LEU B CA 1
ATOM 3152 C C . LEU B 1 167 ? -4.023 23.734 -1.108 1 98.38 167 LEU B C 1
ATOM 3154 O O . LEU B 1 167 ? -4.375 24.312 -0.077 1 98.38 167 LEU B O 1
ATOM 3158 N N . ASP B 1 168 ? -4.332 24.141 -2.293 1 97.94 168 ASP B N 1
ATOM 3159 C CA . ASP B 1 168 ? -5.117 25.359 -2.477 1 97.94 168 ASP B CA 1
ATOM 3160 C C . ASP B 1 168 ? -6.473 25.25 -1.788 1 97.94 168 ASP B C 1
ATOM 3162 O O . ASP B 1 168 ? -6.93 26.188 -1.145 1 97.94 168 ASP B O 1
ATOM 3166 N N . ARG B 1 169 ? -7.055 24.125 -1.968 1 97.69 169 ARG B N 1
ATOM 3167 C CA . ARG B 1 169 ? -8.359 23.906 -1.36 1 97.69 169 ARG B CA 1
ATOM 3168 C C . ARG B 1 169 ? -8.266 23.906 0.161 1 97.69 169 ARG B C 1
ATOM 3170 O O . ARG B 1 169 ? -9.156 24.406 0.847 1 97.69 169 ARG B O 1
ATOM 3177 N N . LEU B 1 170 ? -7.215 23.297 0.695 1 97.88 170 LEU B N 1
ATOM 3178 C CA . LEU B 1 170 ? -7.035 23.266 2.143 1 97.88 170 LEU B CA 1
ATOM 3179 C C . LEU B 1 170 ? -6.766 24.656 2.689 1 97.88 170 LEU B C 1
ATOM 3181 O O . LEU B 1 170 ? -7.242 25.016 3.771 1 97.88 170 LEU B O 1
ATOM 3185 N N . LEU B 1 171 ? -5.965 25.422 1.925 1 97.81 171 LEU B N 1
ATOM 3186 C CA . LEU B 1 171 ? -5.68 26.797 2.342 1 97.81 171 LEU B CA 1
ATOM 3187 C C . LEU B 1 171 ? -6.957 27.625 2.385 1 97.81 171 LEU B C 1
ATOM 3189 O O . LEU B 1 171 ? -7.164 28.406 3.318 1 97.81 171 LEU B O 1
ATOM 3193 N N . GLU B 1 172 ? -7.785 27.453 1.416 1 97.44 172 GLU B N 1
ATOM 3194 C CA . GLU B 1 172 ? -9.07 28.141 1.395 1 97.44 172 GLU B CA 1
ATOM 3195 C C . GLU B 1 172 ? -9.938 27.734 2.586 1 97.44 172 GLU B C 1
ATOM 3197 O O . GLU B 1 172 ? -10.516 28.594 3.254 1 97.44 172 GLU B O 1
ATOM 3202 N N . ARG B 1 173 ? -10.016 26.5 2.85 1 97.25 173 ARG B N 1
ATOM 3203 C CA . ARG B 1 173 ? -10.836 25.984 3.945 1 97.25 173 ARG B CA 1
ATOM 3204 C C . ARG B 1 173 ? -10.312 26.469 5.293 1 97.25 173 ARG B C 1
ATOM 3206 O O . ARG B 1 173 ? -11.094 26.875 6.156 1 97.25 173 ARG B O 1
ATOM 3213 N N . THR B 1 174 ? -9.023 26.406 5.449 1 97.81 174 THR B N 1
ATOM 3214 C CA . THR B 1 174 ? -8.453 26.812 6.73 1 97.81 174 THR B CA 1
ATOM 3215 C C . THR B 1 174 ? -8.609 28.312 6.938 1 97.81 174 THR B C 1
ATOM 3217 O O . THR B 1 174 ? -8.789 28.781 8.07 1 97.81 174 THR B O 1
ATOM 3220 N N . ALA B 1 175 ? -8.523 29.109 5.848 1 97.25 175 ALA B N 1
ATOM 3221 C CA . ALA B 1 175 ? -8.797 30.531 5.949 1 97.25 175 ALA B CA 1
ATOM 3222 C C . ALA B 1 175 ? -10.219 30.781 6.434 1 97.25 175 ALA B C 1
ATOM 3224 O O . ALA B 1 175 ? -10.445 31.641 7.297 1 97.25 175 ALA B O 1
ATOM 3225 N N . GLN B 1 176 ? -11.133 30.047 5.895 1 97.44 176 GLN B N 1
ATOM 3226 C CA . GLN B 1 176 ? -12.531 30.172 6.289 1 97.44 176 GLN B CA 1
ATOM 3227 C C . GLN B 1 176 ? -12.719 29.781 7.75 1 97.44 176 GLN B C 1
ATOM 3229 O O . GLN B 1 176 ? -13.43 30.453 8.5 1 97.44 176 GLN B O 1
ATOM 3234 N N . LEU B 1 177 ? -12.086 28.672 8.141 1 97.62 177 LEU B N 1
ATOM 3235 C CA . LEU B 1 177 ? -12.188 28.219 9.523 1 97.62 177 LEU B CA 1
ATOM 3236 C C . LEU B 1 177 ? -11.609 29.25 10.477 1 97.62 177 LEU B C 1
ATOM 3238 O O . LEU B 1 177 ? -12.172 29.5 11.547 1 97.62 177 LEU B O 1
ATOM 3242 N N . ASN B 1 178 ? -10.508 29.828 10.047 1 97.5 178 ASN B N 1
ATOM 3243 C CA . ASN B 1 178 ? -9.836 30.797 10.898 1 97.5 178 ASN B CA 1
ATOM 3244 C C . ASN B 1 178 ? -10.648 32.094 11.023 1 97.5 178 ASN B C 1
ATOM 3246 O O . ASN B 1 178 ? -10.523 32.812 12.008 1 97.5 178 ASN B O 1
ATOM 3250 N N . GLN B 1 179 ? -11.484 32.375 10.078 1 96.88 179 GLN B N 1
ATOM 3251 C CA . GLN B 1 179 ? -12.391 33.531 10.172 1 96.88 179 GLN B CA 1
ATOM 3252 C C . GLN B 1 179 ? -13.492 33.281 11.203 1 96.88 179 GLN B C 1
ATOM 3254 O O . GLN B 1 179 ? -13.922 34.188 11.891 1 96.88 179 GLN B O 1
ATOM 3259 N N . ALA B 1 180 ? -13.859 32.062 11.281 1 95.88 180 ALA B N 1
ATOM 3260 C CA . ALA B 1 180 ? -15 31.703 12.125 1 95.88 180 ALA B CA 1
ATOM 3261 C C . ALA B 1 180 ? -14.539 31.297 13.523 1 95.88 180 ALA B C 1
ATOM 3263 O O . ALA B 1 180 ? -15.312 31.344 14.477 1 95.88 180 ALA B O 1
ATOM 3264 N N . ASP B 1 181 ? -13.352 30.891 13.633 1 94.94 181 ASP B N 1
ATOM 3265 C CA . ASP B 1 181 ? -12.789 30.375 14.883 1 94.94 181 ASP B CA 1
ATOM 3266 C C . ASP B 1 181 ? -11.938 31.438 15.57 1 94.94 181 ASP B C 1
ATOM 3268 O O . ASP B 1 181 ? -10.93 31.891 15.031 1 94.94 181 ASP B O 1
ATOM 3272 N N . PRO B 1 182 ? -12.273 31.844 16.812 1 94.88 182 PRO B N 1
ATOM 3273 C CA . PRO B 1 182 ? -11.508 32.875 17.516 1 94.88 182 PRO B CA 1
ATOM 3274 C C . PRO B 1 182 ? -10.055 32.469 17.766 1 94.88 182 PRO B C 1
ATOM 3276 O O . PRO B 1 182 ? -9.18 33.344 17.844 1 94.88 182 PRO B O 1
ATOM 3279 N N . GLU B 1 183 ? -9.664 31.203 17.828 1 95.12 183 GLU B N 1
ATOM 3280 C CA . GLU B 1 183 ? -8.297 30.734 18.078 1 95.12 183 GLU B CA 1
ATOM 3281 C C . GLU B 1 183 ? -7.41 30.953 16.859 1 95.12 183 GLU B C 1
ATOM 3283 O O . GLU B 1 183 ? -6.203 31.172 16.984 1 95.12 183 GLU B O 1
ATOM 3288 N N . ARG B 1 184 ? -7.961 30.906 15.672 1 96.12 184 ARG B N 1
ATOM 3289 C CA . ARG B 1 184 ? -7.312 31.188 14.398 1 96.12 184 ARG B CA 1
ATOM 3290 C C . ARG B 1 184 ? -6.031 30.375 14.25 1 96.12 184 ARG B C 1
ATOM 3292 O O . ARG B 1 184 ? -4.984 30.906 13.883 1 96.12 184 ARG B O 1
ATOM 3299 N N . ASP B 1 185 ? -6.055 29.094 14.617 1 97.12 185 ASP B N 1
ATOM 3300 C CA . ASP B 1 185 ? -4.84 28.281 14.602 1 97.12 185 ASP B CA 1
ATOM 3301 C C . ASP B 1 185 ? -4.965 27.141 13.602 1 97.12 185 ASP B C 1
ATOM 3303 O O . ASP B 1 185 ? -4.242 26.141 13.703 1 97.12 185 ASP B O 1
ATOM 3307 N N . TRP B 1 186 ? -5.926 27.312 12.742 1 98.06 186 TRP B N 1
ATOM 3308 C CA . TRP B 1 186 ? -6.09 26.297 11.719 1 98.06 186 TRP B CA 1
ATOM 3309 C C . TRP B 1 186 ? -5.035 26.438 10.625 1 98.06 186 TRP B C 1
ATOM 3311 O O . TRP B 1 186 ? -4.906 27.5 10.016 1 98.06 186 TRP B O 1
ATOM 3321 N N . THR B 1 187 ? -4.191 25.438 10.445 1 98 187 THR B N 1
ATOM 3322 C CA . THR B 1 187 ? -3.221 25.328 9.359 1 98 187 THR B CA 1
ATOM 3323 C C . THR B 1 187 ? -3.645 24.266 8.359 1 98 187 THR B C 1
ATOM 3325 O O . THR B 1 187 ? -4.449 23.391 8.68 1 98 187 THR B O 1
ATOM 3328 N N . PRO B 1 188 ? -3.119 24.312 7.176 1 98.06 188 PRO B N 1
ATOM 3329 C CA . PRO B 1 188 ? -3.447 23.25 6.223 1 98.06 188 PRO B CA 1
ATOM 3330 C C . PRO B 1 188 ? -3.078 21.859 6.738 1 98.06 188 PRO B C 1
ATOM 3332 O O . PRO B 1 188 ? -3.812 20.906 6.508 1 98.06 188 PRO B O 1
ATOM 3335 N N . HIS B 1 189 ? -1.989 21.719 7.438 1 97.81 189 HIS B N 1
ATOM 3336 C CA . HIS B 1 189 ? -1.588 20.406 7.938 1 97.81 189 HIS B CA 1
ATOM 3337 C C . HIS B 1 189 ? -2.52 19.938 9.047 1 97.81 189 HIS B C 1
ATOM 3339 O O . HIS B 1 189 ? -2.816 18.734 9.141 1 97.81 189 HIS B O 1
ATOM 3345 N N . ARG B 1 190 ? -3.002 20.875 9.914 1 97.06 190 ARG B N 1
ATOM 3346 C CA . ARG B 1 190 ? -3.984 20.516 10.93 1 97.06 190 ARG B CA 1
ATOM 3347 C C . ARG B 1 190 ? -5.285 20.031 10.281 1 97.06 190 ARG B C 1
ATOM 3349 O O . ARG B 1 190 ? -5.906 19.078 10.758 1 97.06 190 ARG B O 1
ATOM 3356 N N . ALA B 1 191 ? -5.668 20.766 9.266 1 97.88 191 ALA B N 1
ATOM 3357 C CA . ALA B 1 191 ? -6.863 20.359 8.539 1 97.88 191 ALA B CA 1
ATOM 3358 C C . ALA B 1 191 ? -6.688 18.969 7.938 1 97.88 191 ALA B C 1
ATOM 3360 O O . ALA B 1 191 ? -7.609 18.141 7.977 1 97.88 191 ALA B O 1
ATOM 3361 N N . GLU B 1 192 ? -5.484 18.688 7.332 1 97.69 192 GLU B N 1
ATOM 3362 C CA . GLU B 1 192 ? -5.191 17.375 6.781 1 97.69 192 GLU B CA 1
ATOM 3363 C C . GLU B 1 192 ? -5.305 16.281 7.852 1 97.69 192 GLU B C 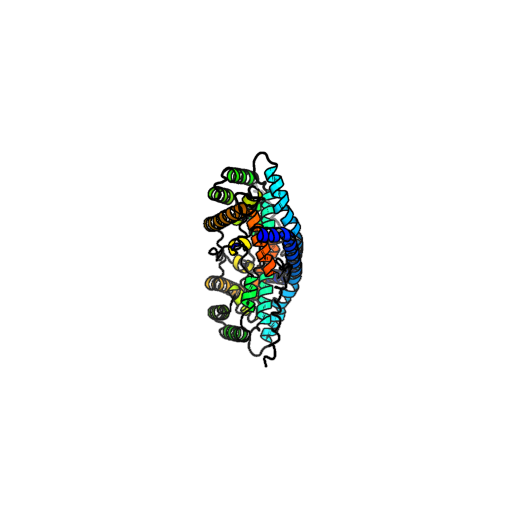1
ATOM 3365 O O . GLU B 1 192 ? -5.844 15.211 7.594 1 97.69 192 GLU B O 1
ATOM 3370 N N . ARG B 1 193 ? -4.805 16.562 9.086 1 96.25 193 ARG B N 1
ATOM 3371 C CA . ARG B 1 193 ? -4.91 15.609 10.195 1 96.25 193 ARG B CA 1
ATOM 3372 C C . ARG B 1 193 ? -6.371 15.297 10.508 1 96.25 193 ARG B C 1
ATOM 3374 O O . ARG B 1 193 ? -6.723 14.156 10.797 1 96.25 193 ARG B O 1
ATOM 3381 N N . CYS B 1 194 ? -7.156 16.328 10.461 1 96.62 194 CYS B N 1
ATOM 3382 C CA . CYS B 1 194 ? -8.578 16.141 10.727 1 96.62 194 CYS B CA 1
ATOM 3383 C C . CYS B 1 194 ? -9.234 15.297 9.648 1 96.62 194 CYS B C 1
ATOM 3385 O O . CYS B 1 194 ? -10 14.375 9.953 1 96.62 194 CYS B O 1
ATOM 3387 N N . LEU B 1 195 ? -8.922 15.633 8.422 1 95.56 195 LEU B N 1
ATOM 3388 C CA . LEU B 1 195 ? -9.5 14.875 7.316 1 95.56 195 LEU B CA 1
ATOM 3389 C C . LEU B 1 195 ? -9.07 13.414 7.375 1 95.56 195 LEU B C 1
ATOM 3391 O O . LEU B 1 195 ? -9.883 12.516 7.133 1 95.56 195 LEU B O 1
ATOM 3395 N N . TRP B 1 196 ? -7.812 13.188 7.664 1 93.88 196 TRP B N 1
ATOM 3396 C CA . TRP B 1 196 ? -7.297 11.836 7.82 1 93.88 196 TRP B CA 1
ATOM 3397 C C . TRP B 1 196 ? -8.039 11.094 8.93 1 93.88 196 TRP B C 1
ATOM 3399 O O . TRP B 1 196 ? -8.508 9.969 8.727 1 93.88 196 TRP B O 1
ATOM 3409 N N . ALA B 1 197 ? -8.164 11.711 10.125 1 93.19 197 ALA B N 1
ATOM 3410 C CA . ALA B 1 197 ? -8.828 11.094 11.266 1 93.19 197 ALA B CA 1
ATOM 3411 C C . ALA B 1 197 ? -10.281 10.758 10.938 1 93.19 197 ALA B C 1
ATOM 3413 O O . ALA B 1 197 ? -10.773 9.688 11.289 1 93.19 197 ALA B O 1
ATOM 3414 N N . TRP B 1 198 ? -10.922 11.664 10.242 1 92.44 198 TRP B N 1
ATOM 3415 C CA . TRP B 1 198 ? -12.32 11.469 9.852 1 92.44 198 TRP B CA 1
ATOM 3416 C C . TRP B 1 198 ? -12.469 10.258 8.938 1 92.44 198 TRP B C 1
ATOM 3418 O O . TRP B 1 198 ? -13.328 9.406 9.164 1 92.44 198 TRP B O 1
ATOM 3428 N N . ALA B 1 199 ? -11.648 10.234 7.961 1 88.06 199 ALA B N 1
ATOM 3429 C CA . ALA B 1 199 ? -11.711 9.148 6.988 1 88.06 199 ALA B CA 1
ATOM 3430 C C . ALA B 1 199 ? -11.414 7.805 7.645 1 88.06 199 ALA B C 1
ATOM 3432 O O . ALA B 1 199 ? -12.125 6.82 7.41 1 88.06 199 ALA B O 1
ATOM 3433 N N . VAL B 1 200 ? -10.344 7.75 8.445 1 85.56 200 VAL B N 1
ATOM 3434 C CA . VAL B 1 200 ? -9.906 6.516 9.094 1 85.56 200 VAL B CA 1
ATOM 3435 C C . VAL B 1 200 ? -10.961 6.066 10.102 1 85.56 200 VAL B C 1
ATOM 3437 O O . VAL B 1 200 ? -11.258 4.875 10.211 1 85.56 200 VAL B O 1
ATOM 3440 N N . ALA B 1 201 ? -11.5 6.992 10.883 1 87.06 201 ALA B N 1
ATOM 3441 C CA . ALA B 1 201 ? -12.555 6.66 11.836 1 87.06 201 ALA B CA 1
ATOM 3442 C C . ALA B 1 201 ? -13.766 6.051 11.133 1 87.06 201 ALA B C 1
ATOM 3444 O O . ALA B 1 201 ? -14.383 5.117 11.648 1 87.06 201 ALA B O 1
ATOM 3445 N N . GLY B 1 202 ? -14.141 6.672 10.039 1 83.94 202 GLY B N 1
ATOM 3446 C CA . GLY B 1 202 ? -15.227 6.113 9.25 1 83.94 202 GLY B CA 1
ATOM 3447 C C . GLY B 1 202 ? -14.969 4.688 8.797 1 83.94 202 GLY B C 1
ATOM 3448 O O . GLY B 1 202 ? -15.852 3.832 8.898 1 83.94 202 GLY B O 1
ATOM 3449 N N . ARG B 1 203 ? -13.797 4.473 8.336 1 78 203 ARG B N 1
ATOM 3450 C CA . ARG B 1 203 ? -13.422 3.15 7.84 1 78 203 ARG B CA 1
ATOM 3451 C C . ARG B 1 203 ? -13.453 2.117 8.961 1 78 203 ARG B C 1
ATOM 3453 O O . ARG B 1 203 ? -13.82 0.962 8.742 1 78 203 ARG B O 1
ATOM 3460 N N . LEU B 1 204 ? -12.969 2.576 10.117 1 77.88 204 LEU B N 1
ATOM 3461 C CA . LEU B 1 204 ? -12.898 1.678 11.266 1 77.88 204 LEU B CA 1
ATOM 3462 C C . LEU B 1 204 ? -14.219 1.649 12.023 1 77.88 204 LEU B C 1
ATOM 3464 O O . LEU B 1 204 ? -14.344 0.977 13.047 1 77.88 204 LEU B O 1
ATOM 3468 N N . GLN B 1 205 ? -15.172 2.443 11.508 1 78.94 205 GLN B N 1
ATOM 3469 C CA . GLN B 1 205 ? -16.5 2.523 12.117 1 78.94 205 GLN B CA 1
ATOM 3470 C C . GLN B 1 205 ? -16.406 2.959 13.578 1 78.94 205 GLN B C 1
ATOM 3472 O O . GLN B 1 205 ? -17.016 2.348 14.453 1 78.94 205 GLN B O 1
ATOM 3477 N N . LEU B 1 206 ? -15.531 3.902 13.828 1 81.31 206 LEU B N 1
ATOM 3478 C CA . LEU B 1 206 ? -15.406 4.5 15.156 1 81.31 206 LEU B CA 1
ATOM 3479 C C . LEU B 1 206 ? -16.438 5.613 15.344 1 81.31 206 LEU B C 1
ATOM 3481 O O . LEU B 1 206 ? -16.703 6.375 14.414 1 81.31 206 LEU B O 1
ATOM 3485 N N . PRO B 1 207 ? -17.109 5.668 16.484 1 74.06 207 PRO B N 1
ATOM 3486 C CA . PRO B 1 207 ? -18.016 6.785 16.75 1 74.06 207 PRO B CA 1
ATOM 3487 C C . PRO B 1 207 ? -17.297 8.117 16.906 1 74.06 207 PRO B C 1
ATOM 3489 O O . PRO B 1 207 ? -16.406 8.234 17.75 1 74.06 207 PRO B O 1
ATOM 3492 N N . LEU B 1 208 ? -16.938 8.75 16.062 1 68.12 208 LEU B N 1
ATOM 3493 C CA . LEU B 1 208 ? -16.266 10.016 16.297 1 68.12 208 LEU B CA 1
ATOM 3494 C C . LEU B 1 208 ? -17.25 11.086 16.766 1 68.12 208 LEU B C 1
ATOM 3496 O O . LEU B 1 208 ? -16.984 11.797 17.734 1 68.12 208 LEU B O 1
ATOM 3500 N N . LEU B 1 209 ? -18.219 11.562 15.859 1 58.44 209 LEU B N 1
ATOM 3501 C CA . LEU B 1 209 ? -19.141 12.641 16.188 1 58.44 209 LEU B CA 1
ATOM 3502 C C . LEU B 1 209 ? -20.391 12.102 16.875 1 58.44 209 LEU B C 1
ATOM 3504 O O . LEU B 1 209 ? -21.5 12.578 16.625 1 58.44 209 LEU B O 1
ATOM 3508 N N . GLU B 1 210 ? -20.375 11.062 17.578 1 50.84 210 GLU B N 1
ATOM 3509 C CA . GLU B 1 210 ? -21.656 10.906 18.281 1 50.84 210 GLU B CA 1
ATOM 3510 C C . GLU B 1 210 ? -22.141 12.234 18.828 1 50.84 210 GLU B C 1
ATOM 3512 O O . GLU B 1 210 ? -21.359 13.031 19.359 1 50.84 210 GLU B O 1
ATOM 3517 N N . GLU B 1 211 ? -23.141 12.836 18.188 1 45.12 211 GLU B N 1
ATOM 3518 C CA . GLU B 1 211 ? -24.016 13.898 18.688 1 45.12 211 GLU B CA 1
ATOM 3519 C C . GLU B 1 211 ? -24.156 13.836 20.203 1 45.12 211 GLU B C 1
ATOM 3521 O O . GLU B 1 211 ? -24.609 12.828 20.75 1 45.12 211 GLU B O 1
ATOM 3526 N N . GLN B 1 212 ? -23.266 14.18 21.062 1 39.19 212 GLN B N 1
ATOM 3527 C CA . GLN B 1 212 ? -23.828 14.609 22.344 1 39.19 212 GLN B CA 1
ATOM 3528 C C . GLN B 1 212 ? -25.078 15.469 22.125 1 39.19 212 GLN B C 1
ATOM 3530 O O . GLN B 1 212 ? -24.969 16.641 21.75 1 39.19 212 GLN B O 1
ATOM 3535 N N . GLY B 1 213 ? -26.016 15.211 21.266 1 35.09 213 GLY B N 1
ATOM 3536 C CA . GLY B 1 213 ? -27.344 15.766 21.453 1 35.09 213 GLY B CA 1
ATOM 3537 C C . GLY B 1 213 ? -27.781 15.812 22.906 1 35.09 213 GLY B C 1
ATOM 3538 O O . GLY B 1 213 ? -27.984 14.773 23.531 1 35.09 213 GLY B O 1
ATOM 3539 N N . GLY B 1 214 ? -27.188 16.656 23.922 1 34.12 214 GLY B N 1
ATOM 3540 C CA . GLY B 1 214 ? -28.094 17.281 24.859 1 34.12 214 GLY B CA 1
ATOM 3541 C C . GLY B 1 214 ? -29.406 17.688 24.234 1 34.12 214 GLY B C 1
ATOM 3542 O O . GLY B 1 214 ? -29.453 18.641 23.453 1 34.12 214 GLY B O 1
ATOM 3543 N N . GLY B 1 215 ? -30.188 16.859 23.656 1 30.66 215 GLY B N 1
ATOM 3544 C CA . GLY B 1 215 ? -31.625 16.969 23.594 1 30.66 215 GLY B CA 1
ATOM 3545 C C . GLY B 1 215 ? -32.25 17.547 24.844 1 30.66 215 GLY B C 1
ATOM 3546 O O . GLY B 1 215 ? -32.312 16.875 25.875 1 30.66 215 GLY B O 1
ATOM 3547 N N . GLY B 1 216 ? -31.781 18.812 25.453 1 28.69 216 GLY B N 1
ATOM 3548 C CA . GLY B 1 216 ? -32.906 19.609 25.922 1 28.69 216 GLY B CA 1
ATOM 3549 C C . GLY B 1 216 ? -34.094 19.562 25.016 1 28.69 216 GLY B C 1
ATOM 3550 O O . GLY B 1 216 ? -34.031 19.969 23.844 1 28.69 216 GLY B O 1
ATOM 3551 N N . GLU B 1 217 ? -34.75 18.438 24.953 1 29.3 217 GLU B N 1
ATOM 3552 C CA . GLU B 1 217 ? -36.188 18.375 24.734 1 29.3 217 GLU B CA 1
ATOM 3553 C C . GLU B 1 217 ? -36.875 19.609 25.312 1 29.3 217 GLU B C 1
ATOM 3555 O O . GLU B 1 217 ? -36.938 19.781 26.531 1 29.3 217 GLU B O 1
ATOM 3560 N N . GLY B 1 218 ? -36.375 20.797 24.953 1 23.61 218 GLY B N 1
ATOM 3561 C CA . GLY B 1 218 ? -37.406 21.797 25.125 1 23.61 218 GLY B CA 1
ATOM 3562 C C . GLY B 1 218 ? -38.781 21.312 24.656 1 23.61 218 GLY B C 1
ATOM 3563 O O . GLY B 1 218 ? -38.938 20.984 23.484 1 23.61 218 GLY B O 1
ATOM 3564 N N . ARG B 1 219 ? -39.344 20.453 25.531 1 28.75 219 ARG B N 1
ATOM 3565 C CA . ARG B 1 219 ? -40.781 20.281 25.578 1 28.75 219 ARG B CA 1
ATOM 3566 C C . ARG B 1 219 ? -41.5 21.578 25.141 1 28.75 219 ARG B C 1
ATOM 3568 O O . ARG B 1 219 ? -41.312 22.625 25.766 1 28.75 219 ARG B O 1
ATOM 3575 N N . SER B 1 220 ? -41.281 21.844 23.812 1 26.14 220 SER B N 1
ATOM 3576 C CA . SER B 1 220 ? -42.281 22.891 23.516 1 26.14 220 SER B CA 1
ATOM 3577 C C . SER B 1 220 ? -43.531 22.688 24.328 1 26.14 220 SER B C 1
ATOM 3579 O O . SER B 1 220 ? -44.031 21.562 24.453 1 26.14 220 SER B O 1
ATOM 3581 N N . PRO B 1 221 ? -43.75 23.5 25.344 1 28.25 221 PRO B N 1
ATOM 3582 C CA . PRO B 1 221 ? -45 23.469 26.109 1 28.25 221 PRO B CA 1
ATOM 3583 C C . PRO B 1 221 ? -46.219 23.188 25.234 1 28.25 221 PRO B C 1
ATOM 3585 O O . PRO B 1 221 ? -46.406 23.828 24.203 1 28.25 221 PRO B O 1
ATOM 3588 N N . GLU B 1 222 ? -46.25 21.828 24.734 1 25.27 222 GLU B N 1
ATOM 3589 C CA . GLU B 1 222 ? -47.625 21.594 24.266 1 25.27 222 GLU B CA 1
ATOM 3590 C C . GLU B 1 222 ? -48.625 22.438 25.047 1 25.27 222 GLU B C 1
ATOM 3592 O O . GLU B 1 222 ? -48.75 22.297 26.266 1 25.27 222 GLU B O 1
ATOM 3597 N N . ALA B 1 223 ? -48.562 23.766 24.609 1 26.92 223 ALA B N 1
ATOM 3598 C CA . ALA B 1 223 ? -49.719 24.562 25.047 1 26.92 223 ALA B CA 1
ATOM 3599 C C . ALA B 1 223 ? -51 23.734 25.047 1 26.92 223 ALA B C 1
ATOM 3601 O O . ALA B 1 223 ? -51.5 23.328 24 1 26.92 223 ALA B O 1
ATOM 3602 N N . ASP B 1 224 ? -50.906 22.656 25.875 1 27.16 224 ASP B N 1
ATOM 3603 C CA . ASP B 1 224 ? -52.188 22 26.172 1 27.16 224 ASP B CA 1
ATOM 3604 C C . ASP B 1 224 ? -53.344 22.984 26.125 1 27.16 224 ASP B C 1
ATOM 3606 O O . ASP B 1 224 ? -53.438 23.875 26.969 1 27.16 224 ASP B O 1
ATOM 3610 N N . GLU B 1 225 ? -53.531 23.562 24.812 1 27.42 225 GLU B N 1
ATOM 3611 C CA . GLU B 1 225 ? -54.812 24.203 24.562 1 27.42 225 GLU B CA 1
ATOM 3612 C C . GLU B 1 225 ? -55.938 23.453 25.25 1 27.42 225 GLU B C 1
ATOM 3614 O O . GLU B 1 225 ? -56.125 22.266 25.047 1 27.42 225 GLU B O 1
ATOM 3619 N N . ARG B 1 226 ? -56.094 23.906 26.469 1 30.28 226 ARG B N 1
ATOM 3620 C CA . ARG B 1 226 ? -57.188 23.547 27.344 1 30.28 226 ARG B CA 1
ATOM 3621 C C . ARG B 1 226 ? -58.469 23.359 26.562 1 30.28 226 ARG B C 1
ATOM 3623 O O . ARG B 1 226 ? -58.844 24.219 25.75 1 30.28 226 ARG B O 1
ATOM 3630 N N . PRO B 1 227 ? -58.688 22.031 26.109 1 30.11 227 PRO B N 1
ATOM 3631 C CA . PRO B 1 227 ? -60.031 21.875 25.531 1 30.11 227 PRO B CA 1
ATOM 3632 C C . PRO B 1 227 ? -61.062 22.781 26.188 1 30.11 227 PRO B C 1
ATOM 3634 O O . PRO B 1 227 ? -61.125 22.891 27.406 1 30.11 227 PRO B O 1
ATOM 3637 N N . THR B 1 228 ? -61.125 24.047 25.578 1 25 228 THR B N 1
ATOM 3638 C CA . THR B 1 228 ? -62.219 24.891 26.047 1 25 228 THR B CA 1
ATOM 3639 C C . THR B 1 228 ? -63.469 24.047 26.297 1 25 228 THR B C 1
ATOM 3641 O O . THR B 1 228 ? -63.781 23.141 25.516 1 25 228 THR B O 1
ATOM 3644 N N . LYS B 1 229 ? -63.688 23.812 27.547 1 29.42 229 LYS B N 1
ATOM 3645 C CA . LYS B 1 229 ? -64.938 23.297 28.047 1 29.42 229 LYS B CA 1
ATOM 3646 C C . LYS B 1 229 ? -66.125 23.859 27.266 1 29.42 229 LYS B C 1
ATOM 3648 O O . LYS B 1 229 ? -66.312 25.078 27.188 1 29.42 229 LYS B O 1
ATOM 3653 N N . LYS B 1 230 ? -66.375 23.25 25.906 1 29.77 230 LYS B N 1
ATOM 3654 C CA . LYS B 1 230 ? -67.625 23.688 25.328 1 29.77 230 LYS B CA 1
ATOM 3655 C C . LYS B 1 230 ? -68.688 23.938 26.438 1 29.77 230 LYS B C 1
ATOM 3657 O O . LYS B 1 230 ? -69 23.047 27.219 1 29.77 230 LYS B O 1
ATOM 3662 N N . ARG B 1 231 ? -68.562 25.141 27.047 1 25.66 231 ARG B N 1
ATOM 3663 C CA . ARG B 1 231 ? -69.812 25.531 27.766 1 25.66 231 ARG B CA 1
ATOM 3664 C C . ARG B 1 231 ? -71.062 25.031 27.062 1 25.66 231 ARG B C 1
ATOM 3666 O O . ARG B 1 231 ? -71.188 25.203 25.844 1 25.66 231 ARG B O 1
ATOM 3673 N N . ARG B 1 232 ? -71.5 23.828 27.562 1 26.64 232 ARG B N 1
ATOM 3674 C CA . ARG B 1 232 ? -72.875 23.344 27.297 1 26.64 232 ARG B CA 1
ATOM 3675 C C . ARG B 1 232 ? -73.875 24.5 27.156 1 26.64 232 ARG B C 1
ATOM 3677 O O . ARG B 1 232 ? -74.188 25.156 28.141 1 26.64 232 ARG B O 1
ATOM 3684 N N . THR B 1 233 ? -73.438 25.516 26.25 1 23.06 233 THR B N 1
ATOM 3685 C CA . THR B 1 233 ? -74.5 26.453 26.125 1 23.06 233 THR B CA 1
ATOM 3686 C C . THR B 1 233 ? -75.875 25.719 25.984 1 23.06 233 THR B C 1
ATOM 3688 O O . THR B 1 233 ? -76 24.781 25.172 1 23.06 233 THR B O 1
ATOM 3691 N N . ASP B 1 234 ? -76.688 26.016 26.891 1 24.12 234 ASP B N 1
ATOM 3692 C CA . ASP B 1 234 ? -78.188 26.172 26.781 1 24.12 234 ASP B CA 1
ATOM 3693 C C . ASP B 1 234 ? -78.562 26.859 25.484 1 24.12 234 ASP B C 1
ATOM 3695 O O . ASP B 1 234 ? -77.938 27.828 25.062 1 24.12 234 ASP B O 1
#

Secondary structure (DSSP, 8-state):
---GGG---HHHHHHHHHTHHHHHHHHHHHHHHHHTTHHHHHHIIIIIHHHHHHHSSS----HHHHHHHHHHHHHHS---HHHHHHHHTS-HHHHHHHHHHHHHTTT-HHHHHHHHTTSTT--HHHHHHHHHHH-TTT-----HHHHHHSTT--S---SHHHHHHHHHHHHHHHHHHHHH-TT----HHHHHHHHHHHHHHHHTT---S-------------------------/---GGG---HHHHHHHHHTHHHHHHHHHHHHHHHHTTHHHHHHIIIIIHHHHHHHSSS----HHHHHHHHHHHHHHS---HHHHHHHHTS-HHHHHHHHHHHHHTTT-HHHHHHHHTTSTT--HHHHHHHHHHH-TTT-----HHHHHHSTT--S---SHHHHHHHHHHHHHHHHHHHHH-TT----HHHHHHHHHHHHHHHHTT---S-------------------------

Solvent-accessible surface area (backbone atoms only — not comparable to full-atom values): 25394 Å² total; per-residue (Å²): 131,85,61,70,72,77,56,76,53,46,67,61,51,48,55,43,47,72,39,32,67,59,38,48,51,54,51,29,53,52,42,36,57,49,23,68,41,39,59,62,38,48,49,37,52,72,48,49,48,24,51,56,23,66,72,39,97,62,52,44,46,49,45,71,53,51,47,51,48,50,51,35,53,60,60,66,54,74,78,66,61,65,50,53,52,45,36,60,65,48,53,50,68,55,39,32,53,32,33,28,50,18,57,66,43,55,86,43,53,70,62,18,32,54,43,34,38,70,44,55,76,24,45,42,44,55,25,24,42,54,42,19,36,67,37,31,76,75,26,34,46,63,40,70,46,29,43,61,53,40,89,87,40,67,78,82,59,89,39,63,67,51,46,48,54,48,46,51,52,36,47,52,50,23,52,53,29,30,72,73,28,93,80,53,75,58,23,27,27,58,51,29,49,26,37,31,32,52,47,52,24,57,75,68,66,48,83,76,76,65,71,80,66,79,70,76,69,68,67,68,74,71,74,77,66,62,77,72,73,76,70,76,75,127,131,84,61,70,72,78,55,77,52,47,66,62,50,48,55,41,47,72,40,31,66,59,38,48,50,52,49,30,54,53,43,36,56,50,23,69,40,40,58,62,39,48,49,37,52,72,49,50,48,25,51,55,23,66,71,39,97,61,51,43,46,50,46,71,55,52,48,50,49,51,53,36,51,61,59,67,54,75,78,64,59,63,50,55,52,44,35,60,64,49,54,51,68,56,38,32,50,32,32,29,50,20,57,66,42,56,85,42,54,70,59,18,33,55,43,34,37,70,42,55,75,24,43,42,45,55,25,24,42,56,42,19,37,67,37,30,76,75,26,35,46,65,42,69,47,30,44,61,53,40,88,86,39,70,79,79,57,87,38,63,69,50,45,48,54,48,46,51,53,36,46,52,50,24,52,53,29,31,71,73,27,93,80,53,75,58,22,27,26,57,50,30,48,25,37,32,30,52,47,52,25,57,74,68,66,48,83,75,76,69,72,79,67,80,68,73,70,70,67,65,72,72,69,70,70,64,76,70,71,72,67,78,71,126

Radius of gyration: 29.61 Å; Cα contacts (8 Å, |Δi|>4): 594; chains: 2; bounding box: 154×69×52 Å

pLDDT: mean 84.19, std 21.07, range [23.06, 98.5]

Organism: Gadus morhua (NCBI:txid8049)

Sequence (468 aa):
MSSLFACEDPDRWRRVYDQYWDVVEAKSAVKGKKSGKLQPLEKWYQEQLPALISSRSERYVTHPELVKLMEWKLTRGSFRPRLQQLLASNAAAAVELCSRKAFSLLPDVRAAIAELSALKAVGPATASAVLAAGCPEHAAFMSDEGVGSVPGLTPIQYTARHYHRYLDRLLERTAQLNQADPERDWTPHRAERCLWAWAVAGRLQLPLLEEQGGGGEGRSPEADERPTKKRRTDMSSLFACEDPDRWRRVYDQYWDVVEAKSAVKGKKSGKLQPLEKWYQEQLPALISSRSERYVTHPELVKLMEWKLTRGSFRPRLQQLLASNAAAAVELCSRKAFSLLPDVRAAIAELSALKAVGPATASAVLAAGCPEHAAFMSDEGVGSVPGLTPIQYTARHYHRYLDRLLERTAQLNQADPERDWTPHRAERCLWAWAVAGRLQLPLLEEQGGGGEGRSPEADERPTKKRRTD

Foldseek 3Di:
DPQPLPDLALVVLVLLLVCLVVLVVLVVVVVVVLLVCQVVLVCCVVPVLVVVQVPDPHGDDDPVRVVSVVSNVVSVDDDPVVLVVQQVPWDPVLQVVLQVVLQVPPPVNLVSQVSNCVGGSRFSQNSLVSCCVVPQQRGAHPDPLQQVSDPPLPPPDRHSVSRVVSSVSLNVSLVSNLVVDVVSPRGSHSSSSSSNSVSSCVVSVHPRCPPPPPPPVPVPPPPVVVVPPPPPDD/DPQPLPDLALVVLVLLLVCLVVLVVLVVVVVVVLLVCQVVLVCCVVPVLVVVQVPDPHGDDDPVRVVSPVSNVVSVDDDPVVLVVQQVPWDPVLQVVLQVVLQVPPPVNLVSQVSNCVGGSRFSQNSLVSCCVVPQQRGAHPDCLQQVSDPPLPPPDRHSVSRVVSSVSLNVSLVSNLVVDVVSPRGSHSSSSSSNSVSSCVVSVNPRCPPPPPPPVPVPPPPPPPPPPPPPPD